Protein 5WJ7 (pdb70)

Solvent-accessible surface area: 22417 Å² total; per-residue (Å²): 152,38,93,56,79,13,7,92,9,97,1,86,79,45,100,104,46,25,0,0,0,20,0,34,31,130,165,45,0,60,58,12,10,59,0,10,0,0,19,0,82,16,0,8,42,8,96,13,49,93,82,96,3,42,105,49,2,108,101,46,116,40,119,64,40,118,4,8,29,13,6,88,72,6,1,19,72,46,20,70,114,103,50,84,32,33,17,26,9,47,76,175,73,25,74,0,46,2,34,20,42,99,146,151,67,42,64,89,1,3,42,17,98,4,129,142,29,173,62,31,21,99,31,0,35,76,0,1,28,46,1,15,74,43,24,71,101,7,76,62,64,15,106,106,6,68,99,107,8,159,75,11,83,106,152,5,128,132,11,94,69,52,13,63,103,32,42,92,80,24,116,108,31,67,73,62,11,46,94,12,65,152,58,34,126,92,12,68,94,51,35,147,101,74,165,140,55,107,61,80,10,6,97,10,95,2,85,81,41,99,110,56,28,0,0,0,13,0,29,24,113,156,70,1,64,28,12,8,60,0,8,0,1,20,0,82,13,0,5,45,10,106,18,54,88,84,99,3,36,96,29,0,98,94,57,99,55,110,61,48,141,5,11,29,30,3,97,56,7,0,19,70,50,38,41,142,88,29,81,26,38,19,26,10,45,82,161,75,21,78,0,62,1,34,25,44,81,209,144,87,55,80,95,2,2,32,7,121,13,132,118,31,182,74,25,14,98,33,0,30,80,2,1,29,64,0,14,77,46,19,64,100,12,77,58,58,29,108,113,8,54,86,98,16,140,64,5,80,103,125,13,126,146,9,106,79,57,21,60,114,40,45,96,84,30,110,109,38,69,73,60,6,43,76,11,89,141,65,46,153,94,27,76,105,62,20,138,86,75,123,200

CATH classification: 2.170.210.10 (+1 more: 1.20.5.370)

Organism: Homo sapiens (NCBI:txid9606)

Secondary structure (DSSP, 8-state):
--EEEEEEE-BSS--SSPEEEEEEESS-GGGEEEEEEE-SS-EEEEEEEHHHHHHHHHHTT--HHHHHHHHHHHHTT--TTT-EEEEEE-TTT-EEEEEEESSS--EEEEEEE-EE-S-HHHHHHHHHHHHHHHHHHHHHHHHHHHHHHHHHHHHHHHHHHHHHHHHHHHHHHHHHHHHHHHHHHHHHHHHHHT-/--EEEEEEEEETTEEEEEEEEEEEESS-GGGEEEEEEE-SS-EEEEEEEHHHHHHHHHHTTS-HHHHHHHHHHHHSS---TT-EEEEEE-TTT-EEEEEEEETTEEEEEEEEE-EE-S-HHHHHHHHHHHHHHHHHHHHHHHHHHHHHHHHHHHHHHHHHHHHHHHHHHHHHHHHHHHHHHHHHHHHHHHHHHHH-

Nearest PDB structures (foldseek):
  5wj7-assembly1_A  TM=1.005E+00  e=6.603E-31  Homo sapiens
  3mud-assembly1_B  TM=8.923E-01  e=2.497E-22  Homo sapiens
  1fu1-assembly1_A  TM=8.420E-01  e=6.721E-22  Homo sapiens
  1fu1-assembly1_B  TM=7.455E-01  e=1.221E-22  Homo sapiens
  7lt3-assembly1_P  TM=7.331E-01  e=1.103E-21  Homo sapiens

Structure (mmCIF, N/CA/C/O backbone):
data_5WJ7
#
_entry.id   5WJ7
#
_cell.length_a   44.032
_cell.length_b   71.506
_cell.length_c   173.056
_cell.angle_alpha   90.00
_cell.angle_beta   90.00
_cell.angle_gamma   90.00
#
_symmetry.space_group_name_H-M   'P 21 21 21'
#
loop_
_entity.id
_entity.type
_entity.pdbx_description
1 polymer 'DNA repair protein XRCC4,Myosin-7'
2 water water
#
loop_
_atom_site.group_PDB
_atom_site.id
_atom_site.type_symbol
_atom_site.label_atom_id
_atom_site.label_alt_id
_atom_site.label_comp_id
_atom_site.label_asym_id
_atom_site.label_entity_id
_atom_site.label_seq_id
_atom_site.pdbx_PDB_ins_code
_atom_site.Cartn_x
_atom_site.Cartn_y
_atom_site.Cartn_z
_atom_site.occupancy
_atom_site.B_iso_or_equiv
_atom_site.auth_seq_id
_atom_site.auth_comp_id
_atom_site.auth_asym_id
_atom_site.auth_atom_id
_atom_site.pdbx_PDB_model_num
ATOM 1 N N . SER A 1 2 ? 27.566 -13.269 -29.131 1.00 110.72 0 SER A N 1
ATOM 2 C CA . SER A 1 2 ? 26.294 -13.768 -28.625 1.00 114.94 0 SER A CA 1
ATOM 3 C C . SER A 1 2 ? 26.171 -15.275 -28.829 1.00 126.13 0 SER A C 1
ATOM 4 O O . SER A 1 2 ? 26.932 -15.874 -29.589 1.00 134.59 0 SER A O 1
ATOM 7 N N . GLY A 1 3 ? 25.208 -15.881 -28.139 1.00 116.95 1 GLY A N 1
ATOM 8 C CA . GLY A 1 3 ? 24.950 -17.300 -28.278 1.00 112.37 1 GLY A CA 1
ATOM 9 C C . GLY A 1 3 ? 23.485 -17.587 -28.530 1.00 101.93 1 GLY A C 1
ATOM 10 O O . GLY A 1 3 ? 22.708 -16.665 -28.797 1.00 116.99 1 GLY A O 1
ATOM 11 N N . GLU A 1 4 ? 23.090 -18.856 -28.448 1.00 74.90 2 GLU A N 1
ATOM 12 C CA . GLU A 1 4 ? 21.703 -19.245 -28.650 1.00 72.30 2 GLU A CA 1
ATOM 13 C C . GLU A 1 4 ? 21.256 -20.160 -27.519 1.00 59.25 2 GLU A C 1
ATOM 14 O O . GLU A 1 4 ? 22.053 -20.913 -26.954 1.00 45.67 2 GLU A O 1
ATOM 20 N N . ARG A 1 5 ? 19.969 -20.082 -27.191 1.00 65.39 3 ARG A N 1
ATOM 21 C CA . ARG A 1 5 ? 19.387 -20.835 -26.091 1.00 43.45 3 ARG A CA 1
ATOM 22 C C . ARG A 1 5 ? 18.238 -21.703 -26.582 1.00 46.81 3 ARG A C 1
ATOM 23 O O . ARG A 1 5 ? 17.793 -21.610 -27.729 1.00 59.35 3 ARG A O 1
ATOM 31 N N . LYS A 1 6 ? 17.756 -22.551 -25.674 1.00 35.57 4 LYS A N 1
ATOM 32 C CA . LYS A 1 6 ? 16.540 -23.327 -25.900 1.00 35.20 4 LYS A CA 1
ATOM 33 C C . LYS A 1 6 ? 16.004 -23.738 -24.536 1.00 49.57 4 LYS A C 1
ATOM 34 O O . LYS A 1 6 ? 16.657 -24.506 -23.821 1.00 46.08 4 LYS A O 1
ATOM 40 N N . ILE A 1 7 ? 14.831 -23.225 -24.178 1.00 32.14 5 ILE A N 1
ATOM 41 C CA . ILE A 1 7 ? 14.181 -23.537 -22.911 1.00 29.97 5 ILE A CA 1
ATOM 42 C C . ILE A 1 7 ? 13.066 -24.536 -23.180 1.00 30.47 5 ILE A C 1
ATOM 43 O O . ILE A 1 7 ? 12.202 -24.298 -24.032 1.00 32.71 5 ILE A O 1
ATOM 48 N N . SER A 1 8 ? 13.080 -25.652 -22.454 1.00 28.91 6 SER A N 1
ATOM 49 C CA . SER A 1 8 ? 12.164 -26.751 -22.713 1.00 35.19 6 SER A CA 1
ATOM 50 C C . SER A 1 8 ? 11.555 -27.258 -21.413 1.00 35.27 6 SER A C 1
ATOM 51 O O . SER A 1 8 ? 12.138 -27.120 -20.334 1.00 26.61 6 SER A O 1
ATOM 54 N N . ARG A 1 9 ? 10.371 -27.851 -21.534 1.00 34.69 7 ARG A N 1
ATOM 55 C CA . ARG A 1 9 ? 9.749 -28.573 -20.435 1.00 32.97 7 ARG A CA 1
ATOM 56 C C . ARG A 1 9 ? 10.192 -30.026 -20.459 1.00 36.99 7 ARG A C 1
ATOM 57 O O . ARG A 1 9 ? 10.246 -30.655 -21.520 1.00 38.58 7 ARG A O 1
ATOM 65 N N . ILE A 1 10 ? 10.504 -30.561 -19.280 1.00 28.31 8 ILE A N 1
ATOM 66 C CA . ILE A 1 10 ? 10.769 -31.982 -19.119 1.00 28.84 8 ILE A CA 1
ATOM 67 C C . ILE A 1 10 ? 10.066 -32.455 -17.857 1.00 29.20 8 ILE A C 1
ATOM 68 O O . ILE A 1 10 ? 9.787 -31.678 -16.941 1.00 44.64 8 ILE A O 1
ATOM 73 N N . HIS A 1 11 ? 9.768 -33.748 -17.826 1.00 37.30 9 HIS A N 1
ATOM 74 C CA . HIS A 1 11 ? 9.250 -34.407 -16.636 1.00 46.75 9 HIS A CA 1
ATOM 75 C C . HIS A 1 11 ? 10.259 -35.456 -16.201 1.00 31.63 9 HIS A C 1
ATOM 76 O O . HIS A 1 11 ? 10.573 -36.374 -16.966 1.00 41.59 9 HIS A O 1
ATOM 83 N N . LEU A 1 12 ? 10.781 -35.305 -14.988 1.00 44.94 10 LEU A N 1
ATOM 84 C CA . LEU A 1 12 ? 11.713 -36.283 -14.454 1.00 32.06 10 LEU A CA 1
ATOM 85 C C . LEU A 1 12 ? 10.994 -37.596 -14.170 1.00 34.62 10 LEU A C 1
ATOM 86 O O . LEU A 1 12 ? 9.806 -37.621 -13.836 1.00 46.57 10 LEU A O 1
ATOM 91 N N . VAL A 1 13 ? 11.728 -38.700 -14.318 1.00 37.97 11 VAL A N 1
ATOM 92 C CA . VAL A 1 13 ? 11.158 -40.010 -14.019 1.00 38.30 11 VAL A CA 1
ATOM 93 C C . VAL A 1 13 ? 10.782 -40.100 -12.545 1.00 39.38 11 VAL A C 1
ATOM 94 O O . VAL A 1 13 ? 9.769 -40.710 -12.182 1.00 42.35 11 VAL A O 1
ATOM 98 N N . SER A 1 14 ? 11.575 -39.473 -11.676 1.00 52.54 12 SER A N 1
ATOM 99 C CA . SER A 1 14 ? 11.321 -39.536 -10.242 1.00 53.38 12 SER A CA 1
ATOM 100 C C . SER A 1 14 ? 10.258 -38.547 -9.780 1.00 58.08 12 SER A C 1
ATOM 101 O O . SER A 1 14 ? 9.743 -38.694 -8.666 1.00 65.96 12 SER A O 1
ATOM 104 N N . GLU A 1 15 ? 9.921 -37.548 -10.594 1.00 61.75 13 GLU A N 1
ATOM 105 C CA . GLU A 1 15 ? 8.928 -36.535 -10.230 1.00 56.97 13 GLU A CA 1
ATOM 106 C C . GLU A 1 15 ? 8.030 -36.255 -11.426 1.00 50.75 13 GLU A C 1
ATOM 107 O O . GLU A 1 15 ? 8.170 -35.231 -12.106 1.00 62.24 13 GLU A O 1
ATOM 113 N N . PRO A 1 16 ? 7.079 -37.150 -11.711 1.00 50.22 14 PRO A N 1
ATOM 114 C CA . PRO A 1 16 ? 6.190 -36.941 -12.861 1.00 52.54 14 PRO A CA 1
ATOM 115 C C . PRO A 1 16 ? 5.046 -35.977 -12.597 1.00 64.29 14 PRO A C 1
ATOM 116 O O . PRO A 1 16 ? 4.316 -35.642 -13.541 1.00 70.83 14 PRO A O 1
ATOM 120 N N . SER A 1 17 ? 4.862 -35.523 -11.357 1.00 55.55 15 SER A N 1
ATOM 121 C CA . SER A 1 17 ? 3.726 -34.661 -11.049 1.00 60.26 15 SER A CA 1
ATOM 122 C C . SER A 1 17 ? 4.012 -33.202 -11.385 1.00 64.01 15 SER A C 1
ATOM 123 O O . SER A 1 17 ? 3.125 -32.494 -11.876 1.00 69.55 15 SER A O 1
ATOM 126 N N . ILE A 1 18 ? 5.230 -32.733 -11.134 1.00 57.15 16 ILE A N 1
ATOM 127 C CA . ILE A 1 18 ? 5.583 -31.347 -11.385 1.00 62.20 16 ILE A CA 1
ATOM 128 C C . ILE A 1 18 ? 6.404 -31.264 -12.664 1.00 59.77 16 ILE A C 1
ATOM 129 O O . ILE A 1 18 ? 7.016 -32.236 -13.114 1.00 65.23 16 ILE A O 1
ATOM 134 N N . THR A 1 19 ? 6.413 -30.076 -13.260 1.00 53.89 17 THR A N 1
ATOM 135 C CA . THR A 1 19 ? 7.131 -29.817 -14.500 1.00 30.25 17 THR A CA 1
ATOM 136 C C . THR A 1 19 ? 8.461 -29.145 -14.188 1.00 32.32 17 THR A C 1
ATOM 137 O O . THR A 1 19 ? 8.504 -28.160 -13.445 1.00 33.93 17 THR A O 1
ATOM 141 N N . HIS A 1 20 ? 9.538 -29.680 -14.747 1.00 26.41 18 HIS A N 1
ATOM 142 C CA . HIS A 1 20 ? 10.843 -29.045 -14.667 1.00 24.47 18 HIS A CA 1
ATOM 143 C C . HIS A 1 20 ? 11.153 -28.327 -15.974 1.00 24.28 18 HIS A C 1
ATOM 144 O O . HIS A 1 20 ? 10.507 -28.544 -17.002 1.00 32.98 18 HIS A O 1
ATOM 151 N N . PHE A 1 21 ? 12.157 -27.458 -15.923 1.00 32.23 19 PHE A N 1
ATOM 152 C CA . PHE A 1 21 ? 12.538 -26.654 -17.073 1.00 28.95 19 PHE A CA 1
ATOM 153 C C . PHE A 1 21 ? 14.024 -26.821 -17.335 1.00 31.54 19 PHE A C 1
ATOM 154 O O . PHE A 1 21 ? 14.835 -26.781 -16.404 1.00 35.31 19 PHE A O 1
ATOM 162 N N . LEU A 1 22 ? 14.369 -27.025 -18.602 1.00 33.12 20 LEU A N 1
ATOM 163 C CA . LEU A 1 22 ? 15.741 -27.252 -19.031 1.00 28.78 20 LEU A CA 1
ATOM 164 C C . LEU A 1 22 ? 16.164 -26.090 -19.914 1.00 24.45 20 LEU A C 1
ATOM 165 O O . LEU A 1 22 ? 15.499 -25.791 -20.912 1.00 34.84 20 LEU A O 1
ATOM 170 N N . GLN A 1 23 ? 17.259 -25.431 -19.544 1.00 24.34 21 GLN A N 1
ATOM 171 C CA . GLN A 1 23 ? 17.814 -24.330 -20.321 1.00 33.30 21 GLN A CA 1
ATOM 172 C C . GLN A 1 23 ? 19.185 -24.744 -20.835 1.00 36.75 21 GLN A C 1
ATOM 173 O O . GLN A 1 23 ? 20.101 -24.989 -20.043 1.00 30.88 21 GLN A O 1
ATOM 179 N N . VAL A 1 24 ? 19.320 -24.827 -22.156 1.00 28.52 22 VAL A N 1
ATOM 180 C CA . VAL A 1 24 ? 20.566 -25.211 -22.808 1.00 34.14 22 VAL A CA 1
ATOM 181 C C . VAL A 1 24 ? 21.038 -24.041 -23.661 1.00 32.58 22 VAL A C 1
ATOM 182 O O . VAL A 1 24 ? 20.268 -23.506 -24.467 1.00 47.17 22 VAL A O 1
ATOM 186 N N . SER A 1 25 ? 22.298 -23.649 -23.484 1.00 39.48 23 SER A N 1
ATOM 187 C CA . SER A 1 25 ? 22.879 -22.529 -24.211 1.00 45.36 23 SER A CA 1
ATOM 188 C C . SER A 1 25 ? 24.236 -22.926 -24.773 1.00 52.36 23 SER A C 1
ATOM 189 O O . SER A 1 25 ? 25.005 -23.635 -24.119 1.00 57.81 23 SER A O 1
ATOM 192 N N . TRP A 1 26 ? 24.524 -22.460 -25.988 1.00 48.27 24 TRP A N 1
ATOM 193 C CA . TRP A 1 26 ? 25.774 -22.762 -26.671 1.00 52.15 24 TRP A CA 1
ATOM 194 C C . TRP A 1 26 ? 26.222 -21.526 -27.442 1.00 61.40 24 TRP A C 1
ATOM 195 O O . TRP A 1 26 ? 25.581 -20.471 -27.393 1.00 56.07 24 TRP A O 1
ATOM 206 N N . GLU A 1 27 ? 27.334 -21.660 -28.165 1.00 85.96 25 GLU A N 1
ATOM 207 C CA . GLU A 1 27 ? 27.916 -20.528 -28.878 1.00 96.29 25 GLU A CA 1
ATOM 208 C C . GLU A 1 27 ? 27.497 -20.508 -30.343 1.00 101.00 25 GLU A C 1
ATOM 209 O O . GLU A 1 27 ? 26.619 -19.730 -30.730 1.00 115.50 25 GLU A O 1
ATOM 215 N N . LYS A 1 28 ? 28.123 -21.348 -31.164 1.00 77.92 26 LYS A N 1
ATOM 216 C CA . LYS A 1 28 ? 27.760 -21.492 -32.568 1.00 84.89 26 LYS A CA 1
ATOM 217 C C . LYS A 1 28 ? 27.014 -22.787 -32.843 1.00 83.49 26 LYS A C 1
ATOM 218 O O . LYS A 1 28 ? 25.939 -22.770 -33.450 1.00 86.83 26 LYS A O 1
ATOM 224 N N . THR A 1 29 ? 27.565 -23.917 -32.412 1.00 73.65 27 THR A N 1
ATOM 225 C CA . THR A 1 29 ? 26.912 -25.208 -32.540 1.00 71.43 27 THR A CA 1
ATOM 226 C C . THR A 1 29 ? 26.853 -25.873 -31.174 1.00 70.71 27 THR A C 1
ATOM 227 O O . THR A 1 29 ? 27.700 -25.630 -30.310 1.00 67.58 27 THR A O 1
ATOM 231 N N . LEU A 1 30 ? 25.833 -26.713 -30.983 1.00 70.78 28 LEU A N 1
ATOM 232 C CA . LEU A 1 30 ? 25.779 -27.549 -29.791 1.00 60.10 28 LEU A CA 1
ATOM 233 C C . LEU A 1 30 ? 26.950 -28.518 -29.737 1.00 62.76 28 LEU A C 1
ATOM 234 O O . LEU A 1 30 ? 27.256 -29.052 -28.666 1.00 57.12 28 LEU A O 1
ATOM 239 N N . GLU A 1 31 ? 27.615 -28.743 -30.872 1.00 70.77 29 GLU A N 1
ATOM 240 C CA . GLU A 1 31 ? 28.712 -29.700 -30.943 1.00 70.96 29 GLU A CA 1
ATOM 241 C C . GLU A 1 31 ? 29.958 -29.190 -30.226 1.00 64.43 29 GLU A C 1
ATOM 242 O O . GLU A 1 31 ? 30.792 -29.993 -29.792 1.00 58.93 29 GLU A O 1
ATOM 248 N N . SER A 1 32 ? 30.101 -27.872 -30.084 1.00 72.18 30 SER A N 1
ATOM 249 C CA . SER A 1 32 ? 31.282 -27.274 -29.474 1.00 64.54 30 SER A CA 1
ATOM 250 C C . SER A 1 32 ? 31.166 -27.128 -27.959 1.00 66.72 30 SER A C 1
ATOM 251 O O . SER A 1 32 ? 32.006 -26.460 -27.348 1.00 58.68 30 SER A O 1
ATOM 254 N N . GLY A 1 33 ? 30.161 -27.734 -27.346 1.00 68.47 31 GLY A N 1
ATOM 255 C CA . GLY A 1 33 ? 29.955 -27.632 -25.918 1.00 65.19 31 GLY A CA 1
ATOM 256 C C . GLY A 1 33 ? 28.774 -26.734 -25.580 1.00 59.17 31 GLY A C 1
ATOM 257 O O . GLY A 1 33 ? 28.363 -25.869 -26.359 1.00 60.46 31 GLY A O 1
ATOM 258 N N . PHE A 1 34 ? 28.224 -26.950 -24.387 1.00 52.53 32 PHE A N 1
ATOM 259 C CA . PHE A 1 34 ? 27.046 -26.202 -23.973 1.00 54.40 32 PHE A CA 1
ATOM 260 C C . PHE A 1 34 ? 26.936 -26.195 -22.455 1.00 58.16 32 PHE A C 1
ATOM 261 O O . PHE A 1 34 ? 27.443 -27.091 -21.774 1.00 37.94 32 PHE A O 1
ATOM 269 N N . VAL A 1 35 ? 26.270 -25.164 -21.941 1.00 51.58 33 VAL A N 1
ATOM 270 C CA . VAL A 1 35 ? 25.889 -25.074 -20.537 1.00 39.28 33 VAL A CA 1
ATOM 271 C C . VAL A 1 35 ? 24.428 -25.474 -20.424 1.00 34.95 33 VAL A C 1
ATOM 272 O O . VAL A 1 35 ? 23.602 -25.092 -21.263 1.00 37.44 33 VAL A O 1
ATOM 276 N N . ILE A 1 36 ? 24.103 -26.254 -19.397 1.00 34.45 34 ILE A N 1
ATOM 277 C CA . ILE A 1 36 ? 22.752 -26.760 -19.197 1.00 32.07 34 ILE A CA 1
ATOM 278 C C . ILE A 1 36 ? 22.310 -26.424 -17.778 1.00 34.52 34 ILE A C 1
ATOM 279 O O . ILE A 1 36 ? 23.071 -26.613 -16.822 1.00 39.31 34 ILE A O 1
ATOM 284 N N . THR A 1 37 ? 21.090 -25.907 -17.646 1.00 26.25 35 THR A N 1
ATOM 285 C CA . THR A 1 37 ? 20.546 -25.488 -16.362 1.00 23.86 35 THR A CA 1
ATOM 286 C C . THR A 1 37 ? 19.167 -26.102 -16.175 1.00 24.78 35 THR A C 1
ATOM 287 O O . THR A 1 37 ? 18.345 -26.085 -17.097 1.00 38.61 35 THR A O 1
ATOM 291 N N . LEU A 1 38 ? 18.921 -26.643 -14.985 1.00 22.01 36 LEU A N 1
ATOM 292 C CA . LEU A 1 38 ? 17.658 -27.275 -14.634 1.00 24.96 36 LEU A CA 1
ATOM 293 C C . LEU A 1 38 ? 17.052 -26.553 -13.439 1.00 25.39 36 LEU A C 1
ATOM 294 O O . LEU A 1 38 ? 17.768 -26.175 -12.506 1.00 30.79 36 LEU A O 1
ATOM 299 N N . THR A 1 39 ? 15.735 -26.361 -13.464 1.00 21.02 37 THR A N 1
ATOM 300 C CA . THR A 1 39 ? 15.063 -25.664 -12.377 1.00 27.97 37 THR A CA 1
ATOM 301 C C . THR A 1 39 ? 13.646 -26.192 -12.217 1.00 31.28 37 THR A C 1
ATOM 302 O O . THR A 1 39 ? 13.027 -26.664 -13.174 1.00 21.84 37 THR A O 1
ATOM 306 N N . ASP A 1 40 ? 13.138 -26.104 -10.985 1.00 30.94 38 ASP A N 1
ATOM 307 C CA . ASP A 1 40 ? 11.768 -26.488 -10.665 1.00 26.42 38 ASP A CA 1
ATOM 308 C C . ASP A 1 40 ? 10.941 -25.298 -10.194 1.00 23.92 38 ASP A C 1
ATOM 309 O O . ASP A 1 40 ? 9.897 -25.485 -9.563 1.00 25.27 38 ASP A O 1
ATOM 314 N N . GLY A 1 41 ? 11.393 -24.078 -10.477 1.00 25.37 39 GLY A N 1
ATOM 315 C CA . GLY A 1 41 ? 10.726 -22.884 -10.005 1.00 26.44 39 GLY A CA 1
ATOM 316 C C . GLY A 1 41 ? 11.125 -22.432 -8.618 1.00 25.10 39 GLY A C 1
ATOM 317 O O . GLY A 1 41 ? 10.620 -21.403 -8.150 1.00 29.95 39 GLY A O 1
ATOM 318 N N . HIS A 1 42 ? 12.009 -23.164 -7.943 1.00 24.73 40 HIS A N 1
ATOM 319 C CA . HIS A 1 42 ? 12.474 -22.785 -6.615 1.00 31.98 40 HIS A CA 1
ATOM 320 C C . HIS A 1 42 ? 13.991 -22.910 -6.539 1.00 30.16 40 HIS A C 1
ATOM 321 O O . HIS A 1 42 ? 14.683 -21.952 -6.179 1.00 25.96 40 HIS A O 1
ATOM 328 N N . SER A 1 43 ? 14.512 -24.084 -6.879 1.00 24.57 41 SER A N 1
ATOM 329 C CA . SER A 1 43 ? 15.944 -24.336 -6.929 1.00 28.92 41 SER A CA 1
ATOM 330 C C . SER A 1 43 ? 16.408 -24.399 -8.379 1.00 23.29 41 SER A C 1
ATOM 331 O O . SER A 1 43 ? 15.608 -24.493 -9.313 1.00 24.84 41 SER A O 1
ATOM 334 N N . ALA A 1 44 ? 17.726 -24.347 -8.559 1.00 23.63 42 ALA A N 1
ATOM 335 C CA . ALA A 1 44 ? 18.322 -24.436 -9.882 1.00 23.03 42 ALA A CA 1
ATOM 336 C C . ALA A 1 44 ? 19.618 -25.227 -9.803 1.00 24.35 42 ALA A C 1
ATOM 337 O O . ALA A 1 44 ? 20.335 -25.179 -8.799 1.00 28.79 42 ALA A O 1
ATOM 339 N N . TRP A 1 45 ? 19.908 -25.958 -10.876 1.00 23.33 43 TRP A N 1
ATOM 340 C CA . TRP A 1 45 ? 21.119 -26.756 -10.999 1.00 24.36 43 TRP A CA 1
ATOM 341 C C . TRP A 1 45 ? 21.763 -26.470 -12.348 1.00 32.75 43 TRP A C 1
ATOM 342 O O . TRP A 1 45 ? 21.073 -26.408 -13.370 1.00 29.18 43 TRP A O 1
ATOM 353 N N . THR A 1 46 ? 23.084 -26.296 -12.352 1.00 26.32 44 THR A N 1
ATOM 354 C CA . THR A 1 46 ? 23.810 -25.892 -13.548 1.00 34.23 44 THR A CA 1
ATOM 355 C C . THR A 1 46 ? 24.985 -26.829 -13.790 1.00 32.42 44 THR A C 1
ATOM 356 O O . THR A 1 46 ? 25.649 -27.266 -12.845 1.00 33.36 44 THR A O 1
ATOM 360 N N . GLY A 1 47 ? 25.232 -27.140 -15.066 1.00 29.38 45 GLY A N 1
ATOM 361 C CA . GLY A 1 47 ? 26.364 -27.959 -15.451 1.00 31.45 45 GLY A CA 1
ATOM 362 C C . GLY A 1 47 ? 26.913 -27.526 -16.794 1.00 32.94 45 GLY A C 1
ATOM 363 O O . GLY A 1 47 ? 26.288 -26.760 -17.531 1.00 32.19 45 GLY A O 1
ATOM 364 N N . THR A 1 48 ? 28.103 -28.036 -17.107 1.00 42.42 46 THR A N 1
ATOM 365 C CA . THR A 1 48 ? 28.792 -27.726 -18.352 1.00 45.16 46 THR A CA 1
ATOM 366 C C . THR A 1 48 ? 29.237 -29.021 -19.015 1.00 40.89 46 THR A C 1
ATOM 367 O O . THR A 1 48 ? 29.777 -29.909 -18.348 1.00 52.24 46 THR A O 1
ATOM 371 N N . VAL A 1 49 ? 29.003 -29.126 -20.320 1.00 42.50 47 VAL A N 1
ATOM 372 C CA . VAL A 1 49 ? 29.439 -30.265 -21.122 1.00 42.89 47 VAL A CA 1
ATOM 373 C C . VAL A 1 49 ? 30.403 -29.742 -22.179 1.00 44.79 47 VAL A C 1
ATOM 374 O O . VAL A 1 49 ? 30.037 -28.881 -22.988 1.00 63.32 47 VAL A O 1
ATOM 378 N N . SER A 1 50 ? 31.628 -30.257 -22.171 1.00 48.11 48 SER A N 1
ATOM 379 C CA . SER A 1 50 ? 32.657 -29.789 -23.085 1.00 55.66 48 SER A CA 1
ATOM 380 C C . SER A 1 50 ? 32.570 -30.521 -24.423 1.00 67.19 48 SER A C 1
ATOM 381 O O . SER A 1 50 ? 31.897 -31.545 -24.562 1.00 72.80 48 SER A O 1
ATOM 384 N N . GLU A 1 51 ? 33.268 -29.973 -25.421 1.00 63.99 49 GLU A N 1
ATOM 385 C CA . GLU A 1 51 ? 33.326 -30.619 -26.729 1.00 72.90 49 GLU A CA 1
ATOM 386 C C . GLU A 1 51 ? 33.993 -31.986 -26.646 1.00 74.15 49 GLU A C 1
ATOM 387 O O . GLU A 1 51 ? 33.611 -32.908 -27.377 1.00 61.82 49 GLU A O 1
ATOM 393 N N . SER A 1 52 ? 34.984 -32.136 -25.765 1.00 69.73 50 SER A N 1
ATOM 394 C CA . SER A 1 52 ? 35.653 -33.424 -25.612 1.00 65.73 50 SER A CA 1
ATOM 395 C C . SER A 1 52 ? 34.707 -34.474 -25.042 1.00 62.04 50 SER A C 1
ATOM 396 O O . SER A 1 52 ? 34.734 -35.636 -25.463 1.00 63.34 50 SER A O 1
ATOM 399 N N . GLU A 1 53 ? 33.863 -34.083 -24.084 1.00 62.41 51 GLU A N 1
ATOM 400 C CA . GLU A 1 53 ? 32.909 -35.027 -23.513 1.00 60.11 51 GLU A CA 1
ATOM 401 C C . GLU A 1 53 ? 31.858 -35.438 -24.538 1.00 65.66 51 GLU A C 1
ATOM 402 O O . GLU A 1 53 ? 31.409 -36.590 -24.547 1.00 69.12 51 GLU A O 1
ATOM 408 N N . ILE A 1 54 ? 31.454 -34.510 -25.409 1.00 60.95 52 ILE A N 1
ATOM 409 C CA . ILE A 1 54 ? 30.484 -34.840 -26.448 1.00 65.55 52 ILE A CA 1
ATOM 410 C C . ILE A 1 54 ? 31.084 -35.822 -27.446 1.00 77.52 52 ILE A C 1
ATOM 411 O O . ILE A 1 54 ? 30.432 -36.791 -27.853 1.00 75.69 52 ILE A O 1
ATOM 416 N N . SER A 1 55 ? 32.334 -35.592 -27.854 1.00 81.52 53 SER A N 1
ATOM 417 C CA . SER A 1 55 ? 32.978 -36.495 -28.801 1.00 87.52 53 SER A CA 1
ATOM 418 C C . SER A 1 55 ? 33.279 -37.850 -28.175 1.00 79.39 53 SER A C 1
ATOM 419 O O . SER A 1 55 ? 33.302 -38.865 -28.881 1.00 67.41 53 SER A O 1
ATOM 422 N N . GLN A 1 56 ? 33.508 -37.891 -26.861 1.00 71.29 54 GLN A N 1
ATOM 423 C CA . GLN A 1 56 ? 33.798 -39.159 -26.200 1.00 72.16 54 GLN A CA 1
ATOM 424 C C . GLN A 1 56 ? 32.533 -39.986 -26.005 1.00 74.73 54 GLN A C 1
ATOM 425 O O . GLN A 1 56 ? 32.531 -41.196 -26.259 1.00 82.45 54 GLN A O 1
ATOM 431 N N . GLU A 1 57 ? 31.449 -39.353 -25.547 1.00 70.37 55 GLU A N 1
ATOM 432 C CA . GLU A 1 57 ? 30.196 -40.079 -25.367 1.00 66.14 55 GLU A CA 1
ATOM 433 C C . GLU A 1 57 ? 29.649 -40.568 -26.702 1.00 67.09 55 GLU A C 1
ATOM 434 O O . GLU A 1 57 ? 29.070 -41.657 -26.784 1.00 63.63 55 GLU A O 1
ATOM 440 N N . ALA A 1 58 ? 29.825 -39.775 -27.764 1.00 70.14 56 ALA A N 1
ATOM 441 C CA . ALA A 1 58 ? 29.448 -40.218 -29.100 1.00 70.40 56 ALA A CA 1
ATOM 442 C C . ALA A 1 58 ? 30.308 -41.376 -29.585 1.00 77.22 56 ALA A C 1
ATOM 443 O O . ALA A 1 58 ? 29.914 -42.074 -30.526 1.00 90.09 56 ALA A O 1
ATOM 445 N N . ASP A 1 59 ? 31.470 -41.595 -28.970 1.00 71.31 57 ASP A N 1
ATOM 446 C CA . ASP A 1 59 ? 32.360 -42.676 -29.363 1.00 70.87 57 ASP A CA 1
ATOM 447 C C . ASP A 1 59 ? 32.231 -43.912 -28.484 1.00 75.21 57 ASP A C 1
ATOM 448 O O . ASP A 1 59 ? 32.583 -45.008 -28.934 1.00 87.38 57 ASP A O 1
ATOM 453 N N . ASP A 1 60 ? 31.746 -43.763 -27.247 1.00 72.87 58 ASP A N 1
ATOM 454 C CA . ASP A 1 60 ? 31.500 -44.930 -26.403 1.00 81.79 58 ASP A CA 1
ATOM 455 C C . ASP A 1 60 ? 30.465 -45.849 -27.038 1.00 83.32 58 ASP A C 1
ATOM 456 O O . ASP A 1 60 ? 30.573 -47.078 -26.950 1.00 85.82 58 ASP A O 1
ATOM 461 N N . MET A 1 61 ? 29.455 -45.269 -27.677 1.00 82.92 59 MET A N 1
ATOM 462 C CA . MET A 1 61 ? 28.531 -45.997 -28.529 1.00 82.20 59 MET A CA 1
ATOM 463 C C . MET A 1 61 ? 28.986 -45.898 -29.980 1.00 89.58 59 MET A C 1
ATOM 464 O O . MET A 1 61 ? 29.524 -44.874 -30.410 1.00 92.28 59 MET A O 1
ATOM 469 N N . ALA A 1 62 ? 28.774 -46.976 -30.730 1.00 95.92 60 ALA A N 1
ATOM 470 C CA . ALA A 1 62 ? 29.108 -46.996 -32.153 1.00 99.76 60 ALA A CA 1
ATOM 471 C C . ALA A 1 62 ? 28.146 -46.072 -32.885 1.00 106.74 60 ALA A C 1
ATOM 472 O O . ALA A 1 62 ? 27.038 -46.470 -33.249 1.00 116.25 60 ALA A O 1
ATOM 474 N N . MET A 1 63 ? 28.567 -44.829 -33.108 1.00 103.17 61 MET A N 1
ATOM 475 C CA . MET A 1 63 ? 27.646 -43.807 -33.586 1.00 94.96 61 MET A CA 1
ATOM 476 C C . MET A 1 63 ? 28.429 -42.677 -34.235 1.00 89.74 61 MET A C 1
ATOM 477 O O . MET A 1 63 ? 29.387 -42.167 -33.645 1.00 82.11 61 MET A O 1
ATOM 482 N N . GLU A 1 64 ? 28.019 -42.292 -35.443 1.00 84.76 62 GLU A N 1
ATOM 483 C CA . GLU A 1 64 ? 28.627 -41.152 -36.113 1.00 87.55 62 GLU A CA 1
ATOM 484 C C . GLU A 1 64 ? 28.405 -39.891 -35.286 1.00 85.19 62 GLU A C 1
ATOM 485 O O . GLU A 1 64 ? 27.293 -39.631 -34.817 1.00 76.76 62 GLU A O 1
ATOM 491 N N . LYS A 1 65 ? 29.477 -39.115 -35.100 1.00 86.79 63 LYS A N 1
ATOM 492 C CA . LYS A 1 65 ? 29.427 -37.982 -34.179 1.00 80.69 63 LYS A CA 1
ATOM 493 C C . LYS A 1 65 ? 28.379 -36.960 -34.602 1.00 83.73 63 LYS A C 1
ATOM 494 O O . LYS A 1 65 ? 27.670 -36.403 -33.755 1.00 82.78 63 LYS A O 1
ATOM 500 N N . GLY A 1 66 ? 28.264 -36.701 -35.905 1.00 82.35 64 GLY A N 1
ATOM 501 C CA . GLY A 1 66 ? 27.232 -35.792 -36.376 1.00 75.19 64 GLY A CA 1
ATOM 502 C C . GLY A 1 66 ? 25.833 -36.295 -36.076 1.00 71.29 64 GLY A C 1
ATOM 503 O O . GLY A 1 66 ? 24.939 -35.513 -35.742 1.00 71.09 64 GLY A O 1
ATOM 504 N N . LYS A 1 67 ? 25.624 -37.609 -36.186 1.00 73.44 65 LYS A N 1
ATOM 505 C CA . LYS A 1 67 ? 24.325 -38.180 -35.851 1.00 70.57 65 LYS A CA 1
ATOM 506 C C . LYS A 1 67 ? 24.049 -38.104 -34.355 1.00 68.05 65 LYS A C 1
ATOM 507 O O . LYS A 1 67 ? 22.894 -37.932 -33.947 1.00 69.24 65 LYS A O 1
ATOM 513 N N . TYR A 1 68 ? 25.089 -38.228 -33.527 1.00 65.33 66 TYR A N 1
ATOM 514 C CA . TYR A 1 68 ? 24.889 -38.163 -32.084 1.00 56.90 66 TYR A CA 1
ATOM 515 C C . TYR A 1 68 ? 24.460 -36.768 -31.647 1.00 53.90 66 TYR A C 1
ATOM 516 O O . TYR A 1 68 ? 23.652 -36.623 -30.723 1.00 53.67 66 TYR A O 1
ATOM 525 N N . VAL A 1 69 ? 24.995 -35.730 -32.295 1.00 55.43 67 VAL A N 1
ATOM 526 C CA . VAL A 1 69 ? 24.578 -34.370 -31.974 1.00 59.32 67 VAL A CA 1
ATOM 527 C C . VAL A 1 69 ? 23.117 -34.159 -32.347 1.00 63.61 67 VAL A C 1
ATOM 528 O O . VAL A 1 69 ? 22.392 -33.427 -31.660 1.00 67.82 67 VAL A O 1
ATOM 532 N N . GLY A 1 70 ? 22.655 -34.801 -33.422 1.00 55.57 68 GLY A N 1
ATOM 533 C CA . GLY A 1 70 ? 21.248 -34.717 -33.776 1.00 63.83 68 GLY A CA 1
ATOM 534 C C . GLY A 1 70 ? 20.338 -35.331 -32.731 1.00 59.66 68 GLY A C 1
ATOM 535 O O . GLY A 1 70 ? 19.191 -34.905 -32.573 1.00 60.81 68 GLY A O 1
ATOM 536 N N . GLU A 1 71 ? 20.831 -36.337 -32.005 1.00 55.16 69 GLU A N 1
ATOM 537 C CA . GLU A 1 71 ? 20.055 -36.914 -30.914 1.00 60.10 69 GLU A CA 1
ATOM 538 C C . GLU A 1 71 ? 20.067 -36.026 -29.677 1.00 58.49 69 GLU A C 1
ATOM 539 O O . GLU A 1 71 ? 19.089 -36.013 -28.922 1.00 66.78 69 GLU A O 1
ATOM 545 N N . LEU A 1 72 ? 21.156 -35.288 -29.451 1.00 52.72 70 LEU A N 1
ATOM 546 C CA . LEU A 1 72 ? 21.168 -34.315 -28.363 1.00 47.07 70 LEU A CA 1
ATOM 547 C C . LEU A 1 72 ? 20.190 -33.179 -28.635 1.00 50.42 70 LEU A C 1
ATOM 548 O O . LEU A 1 72 ? 19.525 -32.691 -27.714 1.00 59.35 70 LEU A O 1
ATOM 553 N N . ARG A 1 73 ? 20.089 -32.746 -29.895 1.00 50.80 71 ARG A N 1
ATOM 554 C CA . ARG A 1 73 ? 19.143 -31.690 -30.238 1.00 54.67 71 ARG A CA 1
ATOM 555 C C . ARG A 1 73 ? 17.704 -32.155 -30.055 1.00 53.94 71 ARG A C 1
ATOM 556 O O . ARG A 1 73 ? 16.853 -31.390 -29.588 1.00 66.23 71 ARG A O 1
ATOM 564 N N . LYS A 1 74 ? 17.409 -33.406 -30.416 1.00 48.89 72 LYS A N 1
ATOM 565 C CA . LYS A 1 74 ? 16.053 -33.912 -30.234 1.00 53.70 72 LYS A CA 1
ATOM 566 C C . LYS A 1 74 ? 15.735 -34.152 -28.764 1.00 50.44 72 LYS A C 1
ATOM 567 O O . LYS A 1 74 ? 14.590 -33.958 -28.339 1.00 48.38 72 LYS A O 1
ATOM 573 N N . ALA A 1 75 ? 16.730 -34.555 -27.972 1.00 45.49 73 ALA A N 1
ATOM 574 C CA . ALA A 1 75 ? 16.486 -34.861 -26.567 1.00 41.32 73 ALA A CA 1
ATOM 575 C C . ALA A 1 75 ? 16.516 -33.606 -25.702 1.00 42.05 73 ALA A C 1
ATOM 576 O O . ALA A 1 75 ? 15.629 -33.400 -24.866 1.00 51.60 73 ALA A O 1
ATOM 578 N N . LEU A 1 76 ? 17.524 -32.752 -25.891 1.00 45.35 74 LEU A N 1
ATOM 579 C CA . LEU A 1 76 ? 17.755 -31.631 -24.989 1.00 45.68 74 LEU A CA 1
ATOM 580 C C . LEU A 1 76 ? 17.227 -30.300 -25.507 1.00 48.40 74 LEU A C 1
ATOM 581 O O . LEU A 1 76 ? 17.019 -29.385 -24.703 1.00 46.32 74 LEU A O 1
ATOM 586 N N . LEU A 1 77 ? 17.010 -30.161 -26.814 1.00 39.24 75 LEU A N 1
ATOM 587 C CA . LEU A 1 77 ? 16.494 -28.922 -27.382 1.00 43.17 75 LEU A CA 1
ATOM 588 C C . LEU A 1 77 ? 15.036 -29.037 -27.807 1.00 49.28 75 LEU A C 1
ATOM 589 O O . LEU A 1 77 ? 14.535 -28.155 -28.512 1.00 62.81 75 LEU A O 1
ATOM 594 N N . SER A 1 78 ? 14.349 -30.106 -27.399 1.00 57.66 76 SER A N 1
ATOM 595 C CA . SER A 1 78 ? 12.913 -30.283 -27.621 1.00 64.90 76 SER A CA 1
ATOM 596 C C . SER A 1 78 ? 12.567 -30.236 -29.112 1.00 68.45 76 SER A C 1
ATOM 597 O O . SER A 1 78 ? 11.817 -29.378 -29.582 1.00 79.48 76 SER A O 1
ATOM 600 N N . GLY A 1 79 ? 13.130 -31.187 -29.852 1.00 61.23 77 GLY A N 1
ATOM 601 C CA . GLY A 1 79 ? 12.838 -31.320 -31.265 1.00 68.11 77 GLY A CA 1
ATOM 602 C C . GLY A 1 79 ? 12.614 -32.760 -31.672 1.00 88.36 77 GLY A C 1
ATOM 603 O O . GLY A 1 79 ? 13.185 -33.233 -32.659 1.00 91.12 77 GLY A O 1
ATOM 604 N N . ALA A 1 80 ? 11.775 -33.467 -30.918 1.00 105.38 78 ALA A N 1
ATOM 605 C CA . ALA A 1 80 ? 11.556 -34.899 -31.091 1.00 120.82 78 ALA A CA 1
ATOM 606 C C . ALA A 1 80 ? 10.074 -35.209 -31.222 1.00 127.48 78 ALA A C 1
ATOM 607 O O . ALA A 1 80 ? 9.578 -36.211 -30.699 1.00 143.04 78 ALA A O 1
ATOM 609 N N . GLY A 1 81 ? 9.340 -34.342 -31.933 1.00 117.16 79 GLY A N 1
ATOM 610 C CA . GLY A 1 81 ? 7.914 -34.487 -32.114 1.00 115.80 79 GLY A CA 1
ATOM 611 C C . GLY A 1 81 ? 7.434 -35.789 -32.715 1.00 120.85 79 GLY A C 1
ATOM 612 O O . GLY A 1 81 ? 6.474 -36.379 -32.202 1.00 105.75 79 GLY A O 1
ATOM 613 N N . PRO A 1 82 ? 8.041 -36.277 -33.816 1.00 143.38 80 PRO A N 1
ATOM 614 C CA . PRO A 1 82 ? 7.490 -37.464 -34.492 1.00 155.95 80 PRO A CA 1
ATOM 615 C C . PRO A 1 82 ? 7.538 -38.750 -33.674 1.00 159.03 80 PRO A C 1
ATOM 616 O O . PRO A 1 82 ? 8.369 -39.627 -33.929 1.00 166.45 80 PRO A O 1
ATOM 620 N N . ALA A 1 83 ? 6.642 -38.867 -32.693 1.00 139.86 81 ALA A N 1
ATOM 621 C CA . ALA A 1 83 ? 6.392 -40.127 -31.983 1.00 117.77 81 ALA A CA 1
ATOM 622 C C . ALA A 1 83 ? 7.656 -40.692 -31.334 1.00 113.88 81 ALA A C 1
ATOM 623 O O . ALA A 1 83 ? 7.866 -41.906 -31.295 1.00 107.90 81 ALA A O 1
ATOM 625 N N . ASP A 1 84 ? 8.501 -39.809 -30.811 1.00 111.82 82 ASP A N 1
ATOM 626 C CA . ASP A 1 84 ? 9.688 -40.215 -30.073 1.00 109.09 82 ASP A CA 1
ATOM 627 C C . ASP A 1 84 ? 9.442 -40.065 -28.579 1.00 93.80 82 ASP A C 1
ATOM 628 O O . ASP A 1 84 ? 8.771 -39.126 -28.138 1.00 83.56 82 ASP A O 1
ATOM 633 N N . VAL A 1 85 ? 9.985 -40.998 -27.804 1.00 82.14 83 VAL A N 1
ATOM 634 C CA . VAL A 1 85 ? 9.829 -41.017 -26.355 1.00 65.67 83 VAL A CA 1
ATOM 635 C C . VAL A 1 85 ? 11.210 -40.877 -25.732 1.00 61.16 83 VAL A C 1
ATOM 636 O O . VAL A 1 85 ? 12.090 -41.716 -25.963 1.00 50.03 83 VAL A O 1
ATOM 640 N N . TYR A 1 86 ? 11.399 -39.817 -24.951 1.00 58.90 84 TYR A N 1
ATOM 641 C CA . TYR A 1 86 ? 12.633 -39.581 -24.218 1.00 53.41 84 TYR A CA 1
ATOM 642 C C . TYR A 1 86 ? 12.328 -39.466 -22.733 1.00 57.18 84 TYR A C 1
ATOM 643 O O . TYR A 1 86 ? 11.289 -38.924 -22.342 1.00 72.15 84 TYR A O 1
ATOM 652 N N . THR A 1 87 ? 13.236 -39.977 -21.909 1.00 50.08 85 THR A N 1
ATOM 653 C CA . THR A 1 87 ? 13.104 -39.916 -20.464 1.00 48.96 85 THR A CA 1
ATOM 654 C C . THR A 1 87 ? 14.280 -39.152 -19.873 1.00 48.06 85 THR A C 1
ATOM 655 O O . THR A 1 87 ? 15.393 -39.182 -20.406 1.00 44.25 85 THR A O 1
ATOM 659 N N . PHE A 1 88 ? 14.020 -38.461 -18.767 1.00 42.41 86 PHE A N 1
ATOM 660 C CA . PHE A 1 88 ? 15.030 -37.662 -18.089 1.00 34.96 86 PHE A CA 1
ATOM 661 C C . PHE A 1 88 ? 15.065 -38.057 -16.623 1.00 39.23 86 PHE A C 1
ATOM 662 O O . PHE A 1 88 ? 14.016 -38.158 -15.978 1.00 39.86 86 PHE A O 1
ATOM 670 N N . ASN A 1 89 ? 16.267 -38.289 -16.104 1.00 31.09 87 ASN A N 1
ATOM 671 C CA . ASN A 1 89 ? 16.461 -38.720 -14.730 1.00 39.35 87 ASN A CA 1
ATOM 672 C C . ASN A 1 89 ? 17.415 -37.768 -14.029 1.00 46.79 87 ASN A C 1
ATOM 673 O O . ASN A 1 89 ? 18.452 -37.393 -14.585 1.00 37.75 87 ASN A O 1
ATOM 678 N N . PHE A 1 90 ? 17.062 -37.384 -12.806 1.00 38.25 88 PHE A N 1
ATOM 679 C CA . PHE A 1 90 ? 17.893 -36.477 -12.025 1.00 31.66 88 PHE A CA 1
ATOM 680 C C . PHE A 1 90 ? 17.692 -36.776 -10.549 1.00 30.21 88 PHE A C 1
ATOM 681 O O . PHE A 1 90 ? 16.559 -36.755 -10.057 1.00 32.70 88 PHE A O 1
ATOM 689 N N . SER A 1 91 ? 18.785 -37.066 -9.854 1.00 32.75 89 SER A N 1
ATOM 690 C CA . SER A 1 91 ? 18.778 -37.243 -8.409 1.00 36.34 89 SER A CA 1
ATOM 691 C C . SER A 1 91 ? 19.226 -35.939 -7.765 1.00 39.02 89 SER A C 1
ATOM 692 O O . SER A 1 91 ? 20.342 -35.473 -8.014 1.00 39.15 89 SER A O 1
ATOM 695 N N . LYS A 1 92 ? 18.359 -35.349 -6.950 1.00 34.67 90 LYS A N 1
ATOM 696 C CA . LYS A 1 92 ? 18.713 -34.122 -6.250 1.00 38.26 90 LYS A CA 1
ATOM 697 C C . LYS A 1 92 ? 19.618 -34.371 -5.050 1.00 37.85 90 LYS A C 1
ATOM 698 O O . LYS A 1 92 ? 20.055 -33.407 -4.412 1.00 37.45 90 LYS A O 1
ATOM 704 N N . GLU A 1 93 ? 19.919 -35.632 -4.740 1.00 38.67 91 GLU A N 1
ATOM 705 C CA . GLU A 1 93 ? 20.880 -35.969 -3.698 1.00 39.60 91 GLU A CA 1
ATOM 706 C C . GLU A 1 93 ? 22.289 -36.154 -4.243 1.00 44.70 91 GLU A C 1
ATOM 707 O O . GLU A 1 93 ? 23.261 -35.809 -3.561 1.00 52.84 91 GLU A O 1
ATOM 713 N N . SER A 1 94 ? 22.423 -36.684 -5.459 1.00 48.14 92 SER A N 1
ATOM 714 C CA . SER A 1 94 ? 23.721 -36.886 -6.087 1.00 40.10 92 SER A CA 1
ATOM 715 C C . SER A 1 94 ? 23.985 -35.940 -7.249 1.00 46.30 92 SER A C 1
ATOM 716 O O . SER A 1 94 ? 25.128 -35.871 -7.717 1.00 42.30 92 SER A O 1
ATOM 719 N N . CYS A 1 95 ? 22.964 -35.224 -7.727 1.00 51.71 93 CYS A N 1
ATOM 720 C CA . CYS A 1 95 ? 23.087 -34.275 -8.837 1.00 51.04 93 CYS A CA 1
ATOM 721 C C . CYS A 1 95 ? 23.598 -34.941 -10.110 1.00 43.45 93 CYS A C 1
ATOM 722 O O . CYS A 1 95 ? 24.319 -34.327 -10.902 1.00 34.37 93 CYS A O 1
ATOM 725 N N . TYR A 1 96 ? 23.218 -36.195 -10.327 1.00 46.92 94 TYR A N 1
ATOM 726 C CA . TYR A 1 96 ? 23.566 -36.919 -11.541 1.00 33.86 94 TYR A CA 1
ATOM 727 C C . TYR A 1 96 ? 22.363 -36.916 -12.477 1.00 36.33 94 TYR A C 1
ATOM 728 O O . TYR A 1 96 ? 21.308 -37.465 -12.140 1.00 36.76 94 TYR A O 1
ATOM 737 N N . PHE A 1 97 ? 22.523 -36.295 -13.641 1.00 30.78 95 PHE A N 1
ATOM 738 C CA . PHE A 1 97 ? 21.467 -36.183 -14.639 1.00 29.43 95 PHE A CA 1
ATOM 739 C C . PHE A 1 97 ? 21.815 -37.079 -15.820 1.00 37.70 95 PHE A C 1
ATOM 740 O O . PHE A 1 97 ? 22.896 -36.946 -16.404 1.00 44.12 95 PHE A O 1
ATOM 748 N N . PHE A 1 98 ? 20.905 -37.983 -16.174 1.00 31.51 96 PHE A N 1
ATOM 749 C CA . PHE A 1 98 ? 21.071 -38.789 -17.374 1.00 38.31 96 PHE A CA 1
ATOM 750 C C . PHE A 1 98 ? 19.730 -38.934 -18.075 1.00 32.88 96 PHE A C 1
ATOM 751 O O . PHE A 1 98 ? 18.672 -38.928 -17.439 1.00 32.36 96 PHE A O 1
ATOM 759 N N . PHE A 1 99 ? 19.788 -39.053 -19.399 1.00 33.76 97 PHE A N 1
ATOM 760 C CA . PHE A 1 99 ? 18.605 -39.128 -20.241 1.00 41.65 97 PHE A CA 1
ATOM 761 C C . PHE A 1 99 ? 18.749 -40.283 -21.221 1.00 52.85 97 PHE A C 1
ATOM 762 O O . PHE A 1 99 ? 19.856 -40.622 -21.649 1.00 38.22 97 PHE A O 1
ATOM 770 N N . GLU A 1 100 ? 17.614 -40.884 -21.573 1.00 46.64 98 GLU A N 1
ATOM 771 C CA . GLU A 1 100 ? 17.582 -42.085 -22.393 1.00 49.79 98 GLU A CA 1
ATOM 772 C C . GLU A 1 100 ? 16.554 -41.929 -23.507 1.00 57.20 98 GLU A C 1
ATOM 773 O O . GLU A 1 100 ? 15.719 -41.020 -23.497 1.00 56.06 98 GLU A O 1
ATOM 779 N N . LYS A 1 101 ? 16.625 -42.839 -24.477 1.00 46.12 99 LYS A N 1
ATOM 780 C CA . LYS A 1 101 ? 15.739 -42.849 -25.634 1.00 48.33 99 LYS A CA 1
ATOM 781 C C . LYS A 1 101 ? 14.999 -44.178 -25.666 1.00 56.46 99 LYS A C 1
ATOM 782 O O . LYS A 1 101 ? 15.630 -45.240 -25.704 1.00 54.09 99 LYS A O 1
ATOM 788 N N . ASN A 1 102 ? 13.671 -44.120 -25.649 1.00 68.09 100 ASN A N 1
ATOM 789 C CA . ASN A 1 102 ? 12.835 -45.312 -25.620 1.00 76.41 100 ASN A CA 1
ATOM 790 C C . ASN A 1 102 ? 12.418 -45.687 -27.036 1.00 80.28 100 ASN A C 1
ATOM 791 O O . ASN A 1 102 ? 11.985 -44.827 -27.811 1.00 77.06 100 ASN A O 1
ATOM 796 N N . LEU A 1 103 ? 12.549 -46.971 -27.367 1.00 79.04 101 LEU A N 1
ATOM 797 C CA . LEU A 1 103 ? 12.174 -47.475 -28.682 1.00 94.45 101 LEU A CA 1
ATOM 798 C C . LEU A 1 103 ? 11.147 -48.591 -28.546 1.00 102.52 101 LEU A C 1
ATOM 799 O O . LEU A 1 103 ? 9.945 -48.369 -28.723 1.00 110.58 101 LEU A O 1
ATOM 804 N N . LYS A 1 104 ? 11.620 -49.799 -28.238 1.00 101.76 102 LYS A N 1
ATOM 805 C CA . LYS A 1 104 ? 10.765 -50.949 -27.955 1.00 108.44 102 LYS A CA 1
ATOM 806 C C . LYS A 1 104 ? 11.245 -51.568 -26.640 1.00 129.75 102 LYS A C 1
ATOM 807 O O . LYS A 1 104 ? 11.891 -52.619 -26.627 1.00 138.02 102 LYS A O 1
ATOM 813 N N . ASP A 1 105 ? 10.926 -50.892 -25.533 1.00 133.71 103 ASP A N 1
ATOM 814 C CA . ASP A 1 105 ? 11.375 -51.275 -24.193 1.00 133.78 103 ASP A CA 1
ATOM 815 C C . ASP A 1 105 ? 12.898 -51.337 -24.105 1.00 130.28 103 ASP A C 1
ATOM 816 O O . ASP A 1 105 ? 13.455 -52.152 -23.366 1.00 123.45 103 ASP A O 1
ATOM 821 N N . VAL A 1 106 ? 13.581 -50.475 -24.856 1.00 132.83 104 VAL A N 1
ATOM 822 C CA . VAL A 1 106 ? 15.040 -50.453 -24.879 1.00 128.85 104 VAL A CA 1
ATOM 823 C C . VAL A 1 106 ? 15.559 -49.481 -23.828 1.00 122.29 104 VAL A C 1
ATOM 824 O O . VAL A 1 106 ? 16.302 -49.874 -22.920 1.00 120.48 104 VAL A O 1
ATOM 828 N N . SER A 1 107 ? 15.177 -48.207 -23.950 1.00 116.39 105 SER A N 1
ATOM 829 C CA . SER A 1 107 ? 15.567 -47.164 -23.000 1.00 114.14 105 SER A CA 1
ATOM 830 C C . SER A 1 107 ? 17.087 -47.077 -22.868 1.00 108.87 105 SER A C 1
ATOM 831 O O . SER A 1 107 ? 17.640 -47.074 -21.765 1.00 122.98 105 SER A O 1
ATOM 834 N N . PHE A 1 108 ? 17.769 -47.007 -24.009 1.00 78.74 106 PHE A N 1
ATOM 835 C CA . PHE A 1 108 ? 19.225 -46.980 -24.005 1.00 67.45 106 PHE A CA 1
ATOM 836 C C . PHE A 1 108 ? 19.733 -45.580 -23.681 1.00 59.07 106 PHE A C 1
ATOM 837 O O . PHE A 1 108 ? 19.129 -44.574 -24.066 1.00 48.98 106 PHE A O 1
ATOM 845 N N . ARG A 1 109 ? 20.852 -45.528 -22.961 1.00 57.65 107 ARG A N 1
ATOM 846 C CA . ARG A 1 109 ? 21.390 -44.265 -22.473 1.00 54.55 107 ARG A CA 1
ATOM 847 C C . ARG A 1 109 ? 21.922 -43.423 -23.627 1.00 50.71 107 ARG A C 1
ATOM 848 O O . ARG A 1 109 ? 22.648 -43.921 -24.491 1.00 62.86 107 ARG A O 1
ATOM 856 N N . LEU A 1 110 ? 21.557 -42.141 -23.639 1.00 46.65 108 LEU A N 1
ATOM 857 C CA . LEU A 1 110 ? 22.057 -41.189 -24.624 1.00 48.45 108 LEU A CA 1
ATOM 858 C C . LEU A 1 110 ? 23.241 -40.384 -24.104 1.00 47.72 108 LEU A C 1
ATOM 859 O O . LEU A 1 110 ? 24.280 -40.305 -24.766 1.00 48.62 108 LEU A O 1
ATOM 864 N N . GLY A 1 111 ? 23.101 -39.778 -22.929 1.00 43.51 109 GLY A N 1
ATOM 865 C CA . GLY A 1 111 ? 24.174 -38.998 -22.348 1.00 47.64 109 GLY A CA 1
ATOM 866 C C . GLY A 1 111 ? 23.908 -38.755 -20.879 1.00 45.96 109 GLY A C 1
ATOM 867 O O . GLY A 1 111 ? 22.862 -39.127 -20.341 1.00 41.77 109 GLY A O 1
ATOM 868 N N . SER A 1 112 ? 24.880 -38.121 -20.230 1.00 45.94 110 SER A N 1
ATOM 869 C CA . SER A 1 112 ? 24.763 -37.811 -18.814 1.00 35.91 110 SER A CA 1
ATOM 870 C C . SER A 1 112 ? 25.740 -36.698 -18.470 1.00 49.20 110 SER A C 1
ATOM 871 O O . SER A 1 112 ? 26.714 -36.456 -19.186 1.00 62.21 110 SER A O 1
ATOM 874 N N . PHE A 1 113 ? 25.460 -36.027 -17.356 1.00 46.17 111 PHE A N 1
ATOM 875 C CA . PHE A 1 113 ? 26.323 -34.972 -16.846 1.00 47.24 111 PHE A CA 1
ATOM 876 C C . PHE A 1 113 ? 25.949 -34.705 -15.397 1.00 38.81 111 PHE A C 1
ATOM 877 O O . PHE A 1 113 ? 24.834 -34.999 -14.960 1.00 35.52 111 PHE A O 1
ATOM 885 N N . ASN A 1 114 ? 26.900 -34.143 -14.659 1.00 44.30 112 ASN A N 1
ATOM 886 C CA . ASN A 1 114 ? 26.714 -33.818 -13.252 1.00 34.55 112 ASN A CA 1
ATOM 887 C C . ASN A 1 114 ? 26.411 -32.332 -13.116 1.00 38.91 112 ASN A C 1
ATOM 888 O O . ASN A 1 114 ? 27.183 -31.490 -13.588 1.00 57.94 112 ASN A O 1
ATOM 893 N N . LEU A 1 115 ? 25.291 -32.016 -12.478 1.00 36.43 113 LEU A N 1
ATOM 894 C CA . LEU A 1 115 ? 24.919 -30.642 -12.188 1.00 33.67 113 LEU A CA 1
ATOM 895 C C . LEU A 1 115 ? 25.370 -30.262 -10.780 1.00 36.59 113 LEU A C 1
ATOM 896 O O . LEU A 1 115 ? 25.824 -31.097 -9.997 1.00 55.75 113 LEU A O 1
ATOM 901 N N . GLU A 1 116 ? 25.249 -28.977 -10.469 1.00 30.78 114 GLU A N 1
ATOM 902 C CA . GLU A 1 116 ? 25.595 -28.463 -9.153 1.00 32.37 114 GLU A CA 1
ATOM 903 C C . GLU A 1 116 ? 24.525 -27.475 -8.721 1.00 30.71 114 GLU A C 1
ATOM 904 O O . GLU A 1 116 ? 24.067 -26.659 -9.525 1.00 29.28 114 GLU A O 1
ATOM 910 N N . LYS A 1 117 ? 24.124 -27.558 -7.454 1.00 35.13 115 LYS A N 1
ATOM 911 C CA . LYS A 1 117 ? 23.058 -26.699 -6.957 1.00 32.22 115 LYS A CA 1
ATOM 912 C C . LYS A 1 117 ? 23.526 -25.251 -6.912 1.00 31.11 115 LYS A C 1
ATOM 913 O O . LYS A 1 117 ? 24.569 -24.937 -6.331 1.00 33.69 115 LYS A O 1
ATOM 919 N N . VAL A 1 118 ? 22.746 -24.376 -7.528 1.00 29.48 116 VAL A N 1
ATOM 920 C CA . VAL A 1 118 ? 23.095 -22.969 -7.658 1.00 33.35 116 VAL A CA 1
ATOM 921 C C . VAL A 1 118 ? 22.723 -22.234 -6.377 1.00 35.45 116 VAL A C 1
ATOM 922 O O . VAL A 1 118 ? 21.667 -22.481 -5.781 1.00 41.92 116 VAL A O 1
ATOM 926 N N . GLU A 1 119 ? 23.604 -21.333 -5.937 1.00 34.36 117 GLU A N 1
ATOM 927 C CA . GLU A 1 119 ? 23.352 -20.570 -4.721 1.00 39.58 117 GLU A CA 1
ATOM 928 C C . GLU A 1 119 ? 22.415 -19.390 -4.941 1.00 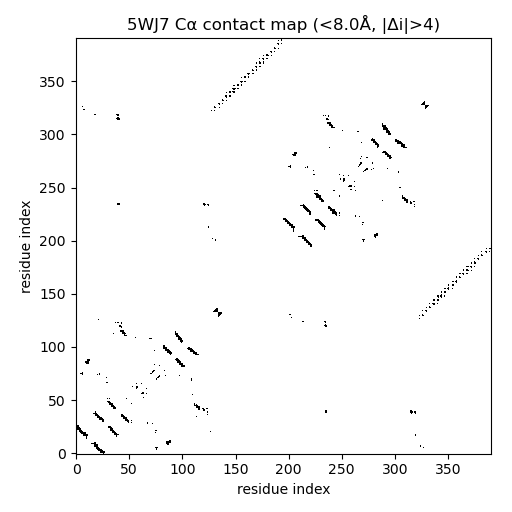41.49 117 GLU A C 1
ATOM 929 O O . GLU A 1 119 ? 21.858 -18.872 -3.967 1.00 40.21 117 GLU A O 1
ATOM 935 N N . ASN A 1 120 ? 22.223 -18.952 -6.188 1.00 34.05 118 ASN A N 1
ATOM 936 C CA . ASN A 1 120 ? 21.310 -17.857 -6.520 1.00 34.40 118 ASN A CA 1
ATOM 937 C C . ASN A 1 120 ? 20.236 -18.356 -7.485 1.00 46.66 118 ASN A C 1
ATOM 938 O O . ASN A 1 120 ? 20.234 -17.997 -8.671 1.00 30.37 118 ASN A O 1
ATOM 943 N N . PRO A 1 121 ? 19.296 -19.180 -7.005 1.00 23.29 119 PRO A N 1
ATOM 944 C CA . PRO A 1 121 ? 18.259 -19.698 -7.912 1.00 26.26 119 PRO A CA 1
ATOM 945 C C . PRO A 1 121 ? 17.286 -18.632 -8.380 1.00 30.06 119 PRO A C 1
ATOM 946 O O . PRO A 1 121 ? 16.825 -18.691 -9.526 1.00 33.67 119 PRO A O 1
ATOM 950 N N . ALA A 1 122 ? 16.968 -17.651 -7.530 1.00 26.51 120 ALA A N 1
ATOM 951 C CA . ALA A 1 122 ? 16.037 -16.600 -7.928 1.00 24.89 120 ALA A CA 1
ATOM 952 C C . ALA A 1 122 ? 16.579 -15.801 -9.105 1.00 38.71 120 ALA A C 1
ATOM 953 O O . ALA A 1 122 ? 15.842 -15.494 -10.050 1.00 26.05 120 ALA A O 1
ATOM 955 N N . GLU A 1 123 ? 17.871 -15.466 -9.073 1.00 26.82 121 GLU A N 1
ATOM 956 C CA . GLU A 1 123 ? 18.473 -14.724 -10.175 1.00 31.05 121 GLU A CA 1
ATOM 957 C C . GLU A 1 123 ? 18.487 -15.550 -11.456 1.00 39.28 121 GLU A C 1
ATOM 958 O O . GLU A 1 123 ? 18.290 -15.012 -12.552 1.00 34.70 121 GLU A O 1
ATOM 964 N N . VAL A 1 124 ? 18.712 -16.860 -11.340 1.00 29.56 122 VAL A N 1
ATOM 965 C CA . VAL A 1 124 ? 18.695 -17.723 -12.517 1.00 25.77 122 VAL A CA 1
ATOM 966 C C . VAL A 1 124 ? 17.284 -17.830 -13.081 1.00 26.27 122 VAL A C 1
ATOM 967 O O . VAL A 1 124 ? 17.084 -17.810 -14.302 1.00 25.30 122 VAL A O 1
ATOM 971 N N . ILE A 1 125 ? 16.282 -17.933 -12.205 1.00 23.43 123 ILE A N 1
ATOM 972 C CA . ILE A 1 125 ? 14.900 -18.029 -12.661 1.00 22.92 123 ILE A CA 1
ATOM 973 C C . ILE A 1 125 ? 14.460 -16.725 -13.318 1.00 24.17 123 ILE A C 1
ATOM 974 O O . ILE A 1 125 ? 13.809 -16.736 -14.369 1.00 23.98 123 ILE A O 1
ATOM 979 N N . ARG A 1 126 ? 14.809 -15.584 -12.715 1.00 25.57 124 ARG A N 1
ATOM 980 C CA . ARG A 1 126 ? 14.468 -14.296 -13.314 1.00 27.00 124 ARG A CA 1
ATOM 981 C C . ARG A 1 126 ? 15.117 -14.138 -14.681 1.00 33.34 124 ARG A C 1
ATOM 982 O O . ARG A 1 126 ? 14.501 -13.610 -15.614 1.00 27.78 124 ARG A O 1
ATOM 9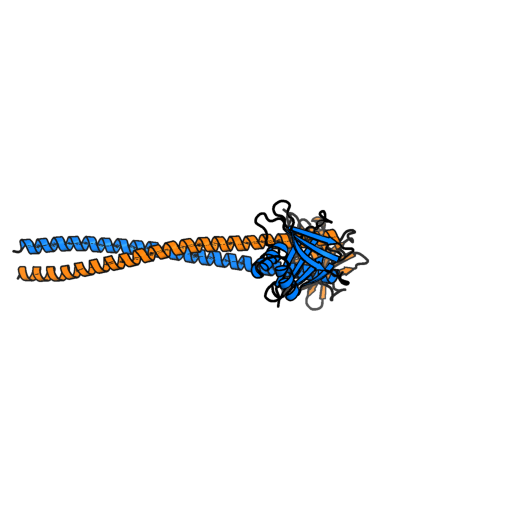90 N N . GLU A 1 127 ? 16.366 -14.587 -14.815 1.00 27.68 125 GLU A N 1
ATOM 991 C CA . GLU A 1 127 ? 17.038 -14.529 -16.106 1.00 27.55 125 GLU A CA 1
ATOM 992 C C . GLU 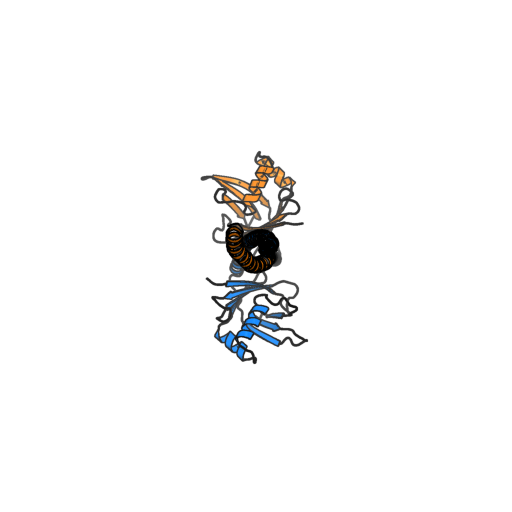A 1 127 ? 16.342 -15.416 -17.131 1.00 26.22 125 GLU A C 1
ATOM 993 O O . GLU A 1 127 ? 16.278 -15.066 -18.315 1.00 27.48 125 GLU A O 1
ATOM 999 N N . LEU A 1 128 ? 15.800 -16.554 -16.691 1.00 30.61 126 LEU A N 1
ATOM 1000 C CA . LEU A 1 128 ? 15.090 -17.446 -17.602 1.00 23.58 126 LEU A CA 1
ATOM 1001 C C . LEU A 1 128 ? 13.768 -16.838 -18.056 1.00 35.47 126 LEU A C 1
ATOM 1002 O O . LEU A 1 128 ? 13.390 -16.964 -19.226 1.00 35.77 126 LEU A O 1
ATOM 1007 N N . ILE A 1 129 ? 13.048 -16.182 -17.145 1.00 24.36 127 ILE A N 1
ATOM 1008 C CA . ILE A 1 129 ? 11.779 -15.561 -17.510 1.00 24.80 127 ILE A CA 1
ATOM 1009 C C . ILE A 1 129 ? 12.010 -14.377 -18.442 1.00 26.16 127 ILE A C 1
ATOM 1010 O O . ILE A 1 129 ? 11.212 -14.123 -19.352 1.00 30.43 127 ILE A O 1
ATOM 1015 N N . CYS A 1 130 ? 13.108 -13.639 -18.239 1.00 27.28 128 CYS A N 1
ATOM 1016 C CA . CYS A 1 130 ? 13.410 -12.502 -19.105 1.00 28.76 128 CYS A CA 1
ATOM 1017 C C . CYS A 1 130 ? 13.701 -12.949 -20.532 1.00 35.50 128 CYS A C 1
ATOM 1018 O O . CYS A 1 130 ? 13.331 -12.259 -21.489 1.00 28.98 128 CYS A O 1
ATOM 1021 N N . TYR A 1 131 ? 14.364 -14.096 -20.700 1.00 27.33 129 TYR A N 1
ATOM 1022 C CA . TYR A 1 131 ? 14.626 -14.588 -22.048 1.00 37.15 129 TYR A CA 1
ATOM 1023 C C . TYR A 1 131 ? 13.341 -15.047 -22.725 1.00 25.63 129 TYR A C 1
ATOM 1024 O O . TYR A 1 131 ? 13.164 -14.842 -23.931 1.00 35.70 129 TYR A O 1
ATOM 1033 N N . CYS A 1 132 ? 12.436 -15.675 -21.968 1.00 28.04 130 CYS A N 1
ATOM 1034 C CA . CYS A 1 132 ? 11.150 -16.071 -22.533 1.00 31.66 130 CYS A CA 1
ATOM 1035 C C . CYS A 1 132 ? 10.356 -14.855 -22.995 1.00 34.20 130 CYS A C 1
ATOM 1036 O O . CYS A 1 132 ? 9.727 -14.883 -24.059 1.00 46.18 130 CYS A O 1
ATOM 1039 N N . LEU A 1 133 ? 10.379 -13.776 -22.210 1.00 26.48 131 LEU A N 1
ATOM 1040 C CA . LEU A 1 133 ? 9.685 -12.557 -22.614 1.00 40.74 131 LEU A CA 1
ATOM 1041 C C . LEU A 1 133 ? 10.353 -11.919 -23.826 1.00 38.28 131 LEU A C 1
ATOM 1042 O O . LEU A 1 133 ? 9.667 -11.426 -24.729 1.00 29.60 131 LEU A O 1
ATOM 1047 N N . ASP A 1 134 ? 11.688 -11.919 -23.866 1.00 28.92 132 ASP A N 1
ATOM 1048 C CA . ASP A 1 134 ? 12.389 -11.412 -25.042 1.00 29.72 132 ASP A CA 1
ATOM 1049 C C . ASP A 1 134 ? 12.126 -12.290 -26.258 1.00 34.12 132 ASP A C 1
ATOM 1050 O O . ASP A 1 134 ? 11.982 -11.785 -27.377 1.00 40.85 132 ASP A O 1
ATOM 1055 N N . ASP A 1 135 ? 12.057 -13.608 -26.057 1.00 27.74 1733 ASP A N 1
ATOM 1056 C CA . ASP A 1 135 ? 11.771 -14.508 -27.166 1.00 33.52 1733 ASP A CA 1
ATOM 1057 C C . ASP A 1 135 ? 10.342 -14.338 -27.666 1.00 42.69 1733 ASP A C 1
ATOM 1058 O O . ASP A 1 135 ? 10.073 -14.551 -28.854 1.00 32.99 1733 ASP A O 1
ATOM 1063 N N . LEU A 1 136 ? 9.417 -13.955 -26.781 1.00 27.18 1734 LEU A N 1
ATOM 1064 C CA . LEU A 1 136 ? 8.043 -13.706 -27.207 1.00 34.05 1734 LEU A CA 1
ATOM 1065 C C . LEU A 1 136 ? 7.955 -12.470 -28.093 1.00 27.55 1734 LEU A C 1
ATOM 1066 O O . LEU A 1 136 ? 7.245 -12.475 -29.106 1.00 27.47 1734 LEU A O 1
ATOM 1071 N N . SER A 1 137 ? 8.667 -11.401 -27.727 1.00 28.96 1735 SER A N 1
ATOM 1072 C CA . SER A 1 137 ? 8.681 -10.204 -28.560 1.00 38.54 1735 SER A CA 1
ATOM 1073 C C . SER A 1 137 ? 9.389 -10.465 -29.883 1.00 42.53 1735 SER A C 1
ATOM 1074 O O . SER A 1 137 ? 8.955 -9.978 -30.933 1.00 48.72 1735 SER A O 1
ATOM 1077 N N . GLN A 1 138 ? 10.483 -11.231 -29.848 1.00 40.72 1736 GLN A N 1
ATOM 1078 C CA . GLN A 1 138 ? 11.184 -11.585 -31.077 1.00 39.00 1736 GLN A CA 1
ATOM 1079 C C . GLN A 1 138 ? 10.293 -12.403 -32.002 1.00 41.81 1736 GLN A C 1
ATOM 1080 O O . GLN A 1 138 ? 10.244 -12.153 -33.212 1.00 38.82 1736 GLN A O 1
ATOM 1086 N N . LEU A 1 139 ? 9.570 -13.377 -31.447 1.00 32.76 1737 LEU A N 1
ATOM 1087 C CA . LEU A 1 139 ? 8.731 -14.248 -32.257 1.00 29.83 1737 LEU A CA 1
ATOM 1088 C C . LEU A 1 139 ? 7.467 -13.556 -32.746 1.00 36.01 1737 LEU A C 1
ATOM 1089 O O . LEU A 1 139 ? 6.899 -13.978 -33.759 1.00 37.50 1737 LEU A O 1
ATOM 1094 N N . GLN A 1 140 ? 7.016 -12.504 -32.059 1.00 40.29 1738 GLN A N 1
ATOM 1095 C CA . GLN A 1 140 ? 5.859 -11.757 -32.540 1.00 38.80 1738 GLN A CA 1
ATOM 1096 C C . GLN A 1 140 ? 6.198 -10.962 -33.795 1.00 36.28 1738 GLN A C 1
ATOM 1097 O O . GLN A 1 140 ? 5.398 -10.910 -34.738 1.00 42.75 1738 GLN A O 1
ATOM 1103 N N . THR A 1 141 ? 7.376 -10.335 -33.826 1.00 29.92 1739 THR A N 1
ATOM 1104 C CA . THR A 1 141 ? 7.795 -9.623 -35.028 1.00 44.68 1739 THR A CA 1
ATOM 1105 C C . THR A 1 141 ? 8.031 -10.579 -36.190 1.00 42.40 1739 THR A C 1
ATOM 1106 O O . THR A 1 141 ? 7.770 -10.224 -37.344 1.00 52.47 1739 THR A O 1
ATOM 1110 N N . GLU A 1 142 ? 8.518 -11.790 -35.908 1.00 33.04 1740 GLU A N 1
ATOM 1111 C CA . GLU A 1 142 ? 8.705 -12.773 -36.970 1.00 41.43 1740 GLU A CA 1
ATOM 1112 C C . GLU A 1 142 ? 7.372 -13.261 -37.524 1.00 40.95 1740 GLU A C 1
ATOM 1113 O O . GLU A 1 142 ? 7.300 -13.664 -38.690 1.00 49.02 1740 GLU A O 1
ATOM 1119 N N . VAL A 1 143 ? 6.314 -13.236 -36.710 1.00 26.36 1741 VAL A N 1
ATOM 1120 C CA . VAL A 1 143 ? 4.980 -13.545 -37.217 1.00 26.00 1741 VAL A CA 1
ATOM 1121 C C . VAL A 1 143 ? 4.532 -12.479 -38.210 1.00 39.62 1741 VAL A C 1
ATOM 1122 O O . VAL A 1 143 ? 4.044 -12.789 -39.303 1.00 42.16 1741 VAL A O 1
ATOM 1126 N N . GLU A 1 144 ? 4.698 -11.205 -37.845 1.00 40.67 1742 GLU A N 1
ATOM 1127 C CA . GLU A 1 144 ? 4.288 -10.117 -38.727 1.00 46.57 1742 GLU A CA 1
ATOM 1128 C C . GLU A 1 144 ? 5.115 -10.100 -40.007 1.00 41.50 1742 GLU A C 1
ATOM 1129 O O . GLU A 1 144 ? 4.591 -9.813 -41.089 1.00 44.91 1742 GLU A O 1
ATOM 1135 N N . GLU A 1 145 ? 6.410 -10.408 -39.904 1.00 38.95 1743 GLU A N 1
ATOM 1136 C CA . GLU A 1 145 ? 7.256 -10.449 -41.092 1.00 38.30 1743 GLU A CA 1
ATOM 1137 C C . GLU A 1 145 ? 6.908 -11.640 -41.977 1.00 39.50 1743 GLU A C 1
ATOM 1138 O O . GLU A 1 145 ? 6.947 -11.535 -43.208 1.00 40.73 1743 GLU A O 1
ATOM 1144 N N . ALA A 1 146 ? 6.567 -12.780 -41.370 1.00 31.72 1744 ALA A N 1
ATOM 1145 C CA . ALA A 1 146 ? 6.164 -13.939 -42.158 1.00 26.98 1744 ALA A CA 1
ATOM 1146 C C . ALA A 1 146 ? 4.810 -13.723 -42.819 1.00 33.39 1744 ALA A C 1
ATOM 1147 O O . ALA A 1 146 ? 4.584 -14.199 -43.937 1.00 27.61 1744 ALA A O 1
ATOM 1149 N N . VAL A 1 147 ? 3.900 -13.013 -42.146 1.00 28.62 1745 VAL A N 1
ATOM 1150 C CA . VAL A 1 147 ? 2.614 -12.688 -42.755 1.00 34.27 1745 VAL A CA 1
ATOM 1151 C C . VAL A 1 147 ? 2.797 -11.683 -43.884 1.00 44.20 1745 VAL A C 1
ATOM 1152 O O . VAL A 1 147 ? 2.096 -11.745 -44.902 1.00 45.82 1745 VAL A O 1
ATOM 1156 N N . GLN A 1 148 ? 3.750 -10.758 -43.742 1.00 48.31 1746 GLN A N 1
ATOM 1157 C CA . GLN A 1 148 ? 3.999 -9.788 -44.803 1.00 34.82 1746 GLN A CA 1
ATOM 1158 C C . GLN A 1 148 ? 4.630 -10.451 -46.023 1.00 45.41 1746 GLN A C 1
ATOM 1159 O O . GLN A 1 148 ? 4.300 -10.103 -47.164 1.00 50.39 1746 GLN A O 1
ATOM 1165 N N . GLU A 1 149 ? 5.539 -11.407 -45.806 1.00 43.70 1747 GLU A N 1
ATOM 1166 C CA . GLU A 1 149 ? 6.105 -12.153 -46.926 1.00 37.19 1747 GLU A CA 1
ATOM 1167 C C . GLU A 1 149 ? 5.031 -12.948 -47.654 1.00 45.09 1747 GLU A C 1
ATOM 1168 O O . GLU A 1 149 ? 5.080 -13.096 -48.881 1.00 47.80 1747 GLU A O 1
ATOM 1174 N N . CYS A 1 150 ? 4.054 -13.475 -46.911 1.00 42.73 1748 CYS A N 1
ATOM 1175 C CA . CYS A 1 150 ? 2.967 -14.220 -47.536 1.00 45.99 1748 CYS A CA 1
ATOM 1176 C C . CYS A 1 150 ? 2.134 -13.322 -48.440 1.00 47.78 1748 CYS A C 1
ATOM 1177 O O . CYS A 1 150 ? 1.761 -13.721 -49.549 1.00 66.69 1748 CYS A O 1
ATOM 1180 N N . ARG A 1 151 ? 1.837 -12.102 -47.988 1.00 40.17 1749 ARG A N 1
ATOM 1181 C CA . ARG A 1 151 ? 1.051 -11.192 -48.813 1.00 44.60 1749 ARG A CA 1
ATOM 1182 C C . ARG A 1 151 ? 1.856 -10.664 -49.994 1.00 35.84 1749 ARG A C 1
ATOM 1183 O O . ARG A 1 151 ? 1.284 -10.385 -51.054 1.00 38.64 1749 ARG A O 1
ATOM 1191 N N . ASN A 1 152 ? 3.175 -10.529 -49.840 1.00 33.90 1750 ASN A N 1
ATOM 1192 C CA . ASN A 1 152 ? 4.006 -10.130 -50.972 1.00 34.03 1750 ASN A CA 1
ATOM 1193 C C . ASN A 1 152 ? 4.052 -11.224 -52.030 1.00 37.35 1750 ASN A C 1
ATOM 1194 O O . ASN A 1 152 ? 4.051 -10.935 -53.232 1.00 37.35 1750 ASN A O 1
ATOM 1199 N N . ALA A 1 153 ? 4.093 -12.487 -51.601 1.00 30.45 1751 ALA A N 1
ATOM 1200 C CA . ALA A 1 153 ? 4.104 -13.590 -52.555 1.00 29.77 1751 ALA A CA 1
ATOM 1201 C C . ALA A 1 153 ? 2.756 -13.732 -53.250 1.00 30.23 1751 ALA A C 1
ATOM 1202 O O . ALA A 1 153 ? 2.698 -14.030 -54.448 1.00 32.87 1751 ALA A O 1
ATOM 1204 N N . GLU A 1 154 ? 1.660 -13.520 -52.515 1.00 32.85 1752 GLU A N 1
ATOM 1205 C CA . GLU A 1 154 ? 0.336 -13.614 -53.120 1.00 42.01 1752 GLU A CA 1
ATOM 1206 C C . GLU A 1 154 ? 0.126 -12.541 -54.181 1.00 41.72 1752 GLU A C 1
ATOM 1207 O O . GLU A 1 154 ? -0.557 -12.785 -55.182 1.00 37.15 1752 GLU A O 1
ATOM 1213 N N . GLU A 1 155 ? 0.706 -11.353 -53.987 1.00 38.15 1753 GLU A N 1
ATOM 1214 C CA . GLU A 1 155 ? 0.627 -10.325 -55.019 1.00 29.51 1753 GLU A CA 1
ATOM 1215 C C . GLU A 1 155 ? 1.528 -10.651 -56.203 1.00 36.40 1753 GLU A C 1
ATOM 1216 O O . GLU A 1 155 ? 1.188 -10.325 -57.346 1.00 37.67 1753 GLU A O 1
ATOM 1222 N N . LYS A 1 156 ? 2.673 -11.291 -55.954 1.00 30.60 1754 LYS A N 1
ATOM 1223 C CA . LYS A 1 156 ? 3.518 -11.739 -57.056 1.00 30.47 1754 LYS A CA 1
ATOM 1224 C C . LYS A 1 156 ? 2.850 -12.863 -57.837 1.00 36.10 1754 LYS A C 1
ATOM 1225 O O . LYS A 1 156 ? 2.993 -12.945 -59.063 1.00 35.68 1754 LYS A O 1
ATOM 1231 N N . ALA A 1 157 ? 2.118 -13.738 -57.145 1.00 34.06 1755 ALA A N 1
ATOM 1232 C CA . ALA A 1 157 ? 1.362 -14.774 -57.838 1.00 39.51 1755 ALA A CA 1
ATOM 1233 C C . ALA A 1 157 ? 0.206 -14.173 -58.625 1.00 44.42 1755 ALA A C 1
ATOM 1234 O O . ALA A 1 157 ? -0.094 -14.619 -59.738 1.00 53.15 1755 ALA A O 1
ATOM 1236 N N . LYS A 1 158 ? -0.453 -13.156 -58.062 1.00 44.80 1756 LYS A N 1
ATOM 1237 C CA . LYS A 1 158 ? -1.544 -12.495 -58.770 1.00 36.98 1756 LYS A CA 1
ATOM 1238 C C . LYS A 1 158 ? -1.043 -11.824 -60.044 1.00 32.59 1756 LYS A C 1
ATOM 1239 O O . LYS A 1 158 ? -1.715 -11.862 -61.081 1.00 35.78 1756 LYS A O 1
ATOM 1245 N N . LYS A 1 159 ? 0.140 -11.208 -59.984 1.00 29.00 1757 LYS A N 1
ATOM 1246 C CA . LYS A 1 159 ? 0.712 -10.580 -61.171 1.00 29.42 1757 LYS A CA 1
ATOM 1247 C C . LYS A 1 159 ? 1.127 -11.622 -62.202 1.00 28.47 1757 LYS A C 1
ATOM 1248 O O . LYS A 1 159 ? 0.940 -11.417 -63.408 1.00 28.74 1757 LYS A O 1
ATOM 1254 N N . ALA A 1 160 ? 1.689 -12.746 -61.749 1.00 27.45 1758 ALA A N 1
ATOM 1255 C CA . ALA A 1 160 ? 2.107 -13.791 -62.678 1.00 26.75 1758 ALA A CA 1
ATOM 1256 C C . ALA A 1 160 ? 0.913 -14.388 -63.412 1.00 28.13 1758 ALA A C 1
ATOM 1257 O O . ALA A 1 160 ? 1.007 -14.719 -64.600 1.00 34.66 1758 ALA A O 1
ATOM 1259 N N . ILE A 1 161 ? -0.220 -14.531 -62.722 1.00 26.04 1759 ILE A N 1
ATOM 1260 C CA . ILE A 1 161 ? -1.418 -15.064 -63.360 1.00 29.44 1759 ILE A CA 1
ATOM 1261 C C . ILE A 1 161 ? -1.962 -14.077 -64.385 1.00 37.11 1759 ILE A C 1
ATOM 1262 O O . ILE A 1 161 ? -2.394 -14.469 -65.476 1.00 32.00 1759 ILE A O 1
ATOM 1267 N N . THR A 1 162 ? -1.942 -12.782 -64.058 1.00 31.06 1760 THR A N 1
ATOM 1268 C CA . THR A 1 162 ? -2.394 -11.770 -65.009 1.00 30.97 1760 THR A CA 1
ATOM 1269 C C . THR A 1 162 ? -1.511 -11.747 -66.250 1.00 28.65 1760 THR A C 1
ATOM 1270 O O . THR A 1 162 ? -2.008 -11.605 -67.374 1.00 44.58 1760 THR A O 1
ATOM 1274 N N . ASP A 1 163 ? -0.197 -11.896 -66.069 1.00 28.46 1761 ASP A N 1
ATOM 1275 C CA . ASP A 1 163 ? 0.713 -11.873 -67.210 1.00 41.77 1761 ASP A CA 1
ATOM 1276 C C . ASP A 1 163 ? 0.550 -13.116 -68.076 1.00 37.54 1761 ASP A C 1
ATOM 1277 O O . ASP A 1 163 ? 0.674 -13.041 -69.304 1.00 27.85 1761 ASP A O 1
ATOM 1282 N N . ALA A 1 164 ? 0.277 -14.268 -67.458 1.00 26.69 1762 ALA A N 1
ATOM 1283 C CA . ALA A 1 164 ? 0.040 -15.482 -68.232 1.00 25.93 1762 ALA A CA 1
ATOM 1284 C C . ALA A 1 164 ? -1.247 -15.376 -69.040 1.00 29.27 1762 ALA A C 1
ATOM 1285 O O . ALA A 1 164 ? -1.309 -15.843 -70.183 1.00 34.38 1762 ALA A O 1
ATOM 1287 N N . ALA A 1 165 ? -2.284 -14.761 -68.464 1.00 26.49 1763 ALA A N 1
ATOM 1288 C CA . ALA A 1 165 ? -3.543 -14.596 -69.183 1.00 26.82 1763 ALA A CA 1
ATOM 1289 C C . ALA A 1 165 ? -3.379 -13.668 -70.381 1.00 27.55 1763 ALA A C 1
ATOM 1290 O O . ALA A 1 165 ? -3.920 -13.937 -71.459 1.00 38.81 1763 ALA A O 1
ATOM 1292 N N . MET A 1 166 ? -2.640 -12.568 -70.212 1.00 28.30 1764 MET A N 1
ATOM 1293 C CA . MET A 1 166 ? -2.376 -11.684 -71.342 1.00 33.86 1764 MET A CA 1
ATOM 1294 C C . MET A 1 166 ? -1.456 -12.345 -72.361 1.00 28.63 1764 MET A C 1
ATOM 1295 O O . MET A 1 166 ? -1.541 -12.048 -73.558 1.00 29.58 1764 MET A O 1
ATOM 1300 N N . MET A 1 167 ? -0.578 -13.241 -71.905 1.00 38.96 1765 MET A N 1
ATOM 1301 C CA . MET A 1 167 ? 0.258 -14.000 -72.828 1.00 33.89 1765 MET A CA 1
ATOM 1302 C C . MET A 1 167 ? -0.590 -14.913 -73.706 1.00 26.98 1765 MET A C 1
ATOM 1303 O O . MET A 1 167 ? -0.368 -15.003 -74.920 1.00 27.11 1765 MET A O 1
ATOM 1308 N N . ALA A 1 168 ? -1.571 -15.595 -73.108 1.00 26.45 1766 ALA A N 1
ATOM 1309 C CA . ALA A 1 168 ? -2.480 -16.427 -73.889 1.00 33.40 1766 ALA A CA 1
ATOM 1310 C C . ALA A 1 168 ? -3.260 -15.592 -74.895 1.00 26.74 1766 ALA A C 1
ATOM 1311 O O . ALA A 1 168 ? -3.449 -16.007 -76.044 1.00 40.98 1766 ALA A O 1
ATOM 1313 N N . GLU A 1 169 ? -3.708 -14.404 -74.484 1.00 28.41 1767 GLU A N 1
ATOM 1314 C CA . GLU A 1 169 ? -4.462 -13.542 -75.388 1.00 28.23 1767 GLU A CA 1
ATOM 1315 C C . GLU A 1 169 ? -3.632 -13.161 -76.609 1.00 28.53 1767 GLU A C 1
ATOM 1316 O O . GLU A 1 169 ? -4.143 -13.143 -77.734 1.00 37.05 1767 GLU A O 1
ATOM 1322 N N . GLU A 1 170 ? -2.346 -12.865 -76.409 1.00 28.68 1768 GLU A N 1
ATOM 1323 C CA . GLU A 1 170 ? -1.496 -12.494 -77.536 1.00 29.12 1768 GLU A CA 1
ATOM 1324 C C . GLU A 1 170 ? -1.215 -13.689 -78.437 1.00 28.42 1768 GLU A C 1
ATOM 1325 O O . GLU A 1 170 ? -1.122 -13.541 -79.661 1.00 31.31 1768 GLU A O 1
ATOM 1331 N N . LEU A 1 171 ? -1.072 -14.881 -77.852 1.00 28.81 1769 LEU A N 1
ATOM 1332 C CA . LEU A 1 171 ? -0.879 -16.076 -78.665 1.00 27.42 1769 LEU A CA 1
ATOM 1333 C C . LEU A 1 171 ? -2.106 -16.359 -79.522 1.00 30.82 1769 LEU A C 1
ATOM 1334 O O . LEU A 1 171 ? -1.980 -16.733 -80.694 1.00 27.01 1769 LEU A O 1
ATOM 1339 N N . LYS A 1 172 ? -3.301 -16.179 -78.954 1.00 26.98 1770 LYS A N 1
ATOM 1340 C CA . LYS A 1 172 ? -4.530 -16.398 -79.711 1.00 29.84 1770 LYS A CA 1
ATOM 1341 C C . LYS A 1 172 ? -4.632 -15.432 -80.884 1.00 27.74 1770 LYS A C 1
ATOM 1342 O O . LYS A 1 172 ? -4.983 -15.828 -82.001 1.00 27.73 1770 LYS A O 1
ATOM 1348 N N . LYS A 1 173 ? -4.330 -14.153 -80.645 1.00 28.42 1771 LYS A N 1
ATOM 1349 C CA . LYS A 1 173 ? -4.384 -13.164 -81.717 1.00 29.19 1771 LYS A CA 1
ATOM 1350 C C . LYS A 1 173 ? -3.411 -13.508 -82.837 1.00 29.10 1771 LYS A C 1
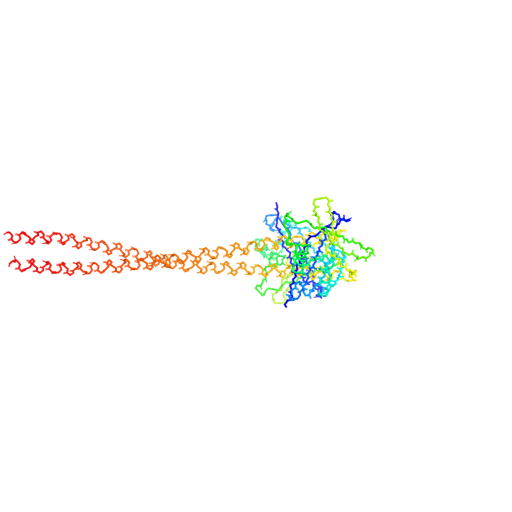ATOM 1351 O O . LYS A 1 173 ? -3.724 -13.324 -84.018 1.00 31.55 1771 LYS A O 1
ATOM 1357 N N . GLU A 1 174 ? -2.225 -14.015 -82.487 1.00 28.77 1772 GLU A N 1
ATOM 1358 C CA . GLU A 1 174 ? -1.205 -14.246 -83.503 1.00 41.02 1772 GLU A CA 1
ATOM 1359 C C . GLU A 1 174 ? -1.527 -15.470 -84.352 1.00 28.36 1772 GLU A C 1
ATOM 1360 O O . GLU A 1 174 ? -1.350 -15.442 -85.575 1.00 28.64 1772 GLU A O 1
ATOM 1366 N N . GLN A 1 175 ? -1.996 -16.555 -83.729 1.00 27.66 1773 GLN A N 1
ATOM 1367 C CA . GLN A 1 175 ? -2.389 -17.716 -84.519 1.00 38.69 1773 GLN A CA 1
ATOM 1368 C C . GLN A 1 175 ? -3.650 -17.448 -85.330 1.00 27.53 1773 GLN A C 1
ATOM 1369 O O . GLN A 1 175 ? -3.872 -18.118 -86.345 1.00 32.90 1773 GLN A O 1
ATOM 1375 N N . ASP A 1 176 ? -4.470 -16.477 -84.919 1.00 27.86 1774 ASP A N 1
ATOM 1376 C CA . ASP A 1 176 ? -5.555 -16.015 -85.778 1.00 28.28 1774 ASP A CA 1
ATOM 1377 C C . ASP A 1 176 ? -5.015 -15.206 -86.950 1.00 40.18 1774 ASP A C 1
ATOM 1378 O O . ASP A 1 176 ? -5.495 -15.344 -88.081 1.00 28.98 1774 ASP A O 1
ATOM 1383 N N . THR A 1 177 ? -4.018 -14.353 -86.696 1.00 29.21 1775 THR A N 1
ATOM 1384 C CA . THR A 1 177 ? -3.377 -13.615 -87.780 1.00 29.84 1775 THR A CA 1
ATOM 1385 C C . THR A 1 177 ? -2.711 -14.563 -88.769 1.00 29.56 1775 THR A C 1
ATOM 1386 O O . THR A 1 177 ? -2.836 -14.393 -89.987 1.00 29.88 1775 THR A O 1
ATOM 1390 N N . SER A 1 178 ? -2.008 -15.577 -88.258 1.00 29.04 1776 SER A N 1
ATOM 1391 C CA . SER A 1 178 ? -1.326 -16.528 -89.130 1.00 39.27 1776 SER A CA 1
ATOM 1392 C C . SER A 1 178 ? -2.317 -17.307 -89.988 1.00 41.14 1776 SER A C 1
ATOM 1393 O O . SER A 1 178 ? -2.113 -17.464 -91.198 1.00 28.94 1776 SER A O 1
ATOM 1396 N N . ALA A 1 179 ? -3.398 -17.804 -89.380 1.00 28.26 1777 ALA A N 1
ATOM 1397 C CA . ALA A 1 179 ? -4.395 -18.556 -90.134 1.00 28.16 1777 ALA A CA 1
ATOM 1398 C C . ALA A 1 179 ? -5.084 -17.687 -91.178 1.00 31.78 1777 ALA A C 1
ATOM 1399 O O . ALA A 1 179 ? -5.422 -18.174 -92.264 1.00 28.74 1777 ALA A O 1
ATOM 1401 N N . HIS A 1 180 ? -5.294 -16.404 -90.877 1.00 29.03 1778 HIS A N 1
ATOM 1402 C CA . HIS A 1 180 ? -5.895 -15.509 -91.860 1.00 31.99 1778 HIS A CA 1
ATOM 1403 C C . HIS A 1 180 ? -4.928 -15.217 -93.001 1.00 34.98 1778 HIS A C 1
ATOM 1404 O O . HIS A 1 180 ? -5.340 -15.132 -94.165 1.00 30.22 1778 HIS A O 1
ATOM 1411 N N . LEU A 1 181 ? -3.639 -15.059 -92.687 1.00 30.04 1779 LEU A N 1
ATOM 1412 C CA . LEU A 1 181 ? -2.644 -14.848 -93.733 1.00 40.76 1779 LEU A CA 1
ATOM 1413 C C . LEU A 1 181 ? -2.547 -16.050 -94.662 1.00 30.26 1779 LEU A C 1
ATOM 1414 O O . LEU A 1 181 ? -2.309 -15.887 -95.865 1.00 30.63 1779 LEU A O 1
ATOM 1419 N N . GLU A 1 182 ? -2.730 -17.261 -94.130 1.00 29.63 1780 GLU A N 1
ATOM 1420 C CA . GLU A 1 182 ? -2.723 -18.446 -94.979 1.00 34.24 1780 GLU A CA 1
ATOM 1421 C C . GLU A 1 182 ? -3.908 -18.454 -95.937 1.00 29.62 1780 GLU A C 1
ATOM 1422 O O . GLU A 1 182 ? -3.788 -18.948 -97.064 1.00 32.92 1780 GLU A O 1
ATOM 1428 N N . ARG A 1 183 ? -5.052 -17.908 -95.516 1.00 29.56 1781 ARG A N 1
ATOM 1429 C CA . ARG A 1 183 ? -6.190 -17.800 -96.423 1.00 37.83 1781 ARG A CA 1
ATOM 1430 C C . ARG A 1 183 ? -5.943 -16.744 -97.493 1.00 39.12 1781 ARG A C 1
ATOM 1431 O O . ARG A 1 183 ? -6.361 -16.910 -98.645 1.00 30.56 1781 ARG A O 1
ATOM 1439 N N . MET A 1 184 ? -5.272 -15.648 -97.132 1.00 30.66 1782 MET A N 1
ATOM 1440 C CA . MET A 1 184 ? -4.903 -14.652 -98.132 1.00 31.31 1782 MET A CA 1
ATOM 1441 C C . MET A 1 184 ? -3.897 -15.220 -99.123 1.00 43.10 1782 MET A C 1
ATOM 1442 O O . MET A 1 184 ? -3.953 -14.913 -100.320 1.00 45.12 1782 MET A O 1
ATOM 1447 N N . LYS A 1 185 ? -2.967 -16.049 -98.642 1.00 31.16 1783 LYS A N 1
ATOM 1448 C CA . LYS A 1 185 ? -2.026 -16.709 -99.540 1.00 44.65 1783 LYS A CA 1
ATOM 1449 C C . LYS A 1 185 ? -2.749 -17.649 -100.496 1.00 31.25 1783 LYS A C 1
ATOM 1450 O O . LYS A 1 185 ? -2.458 -17.669 -101.697 1.00 31.67 1783 LYS A O 1
ATOM 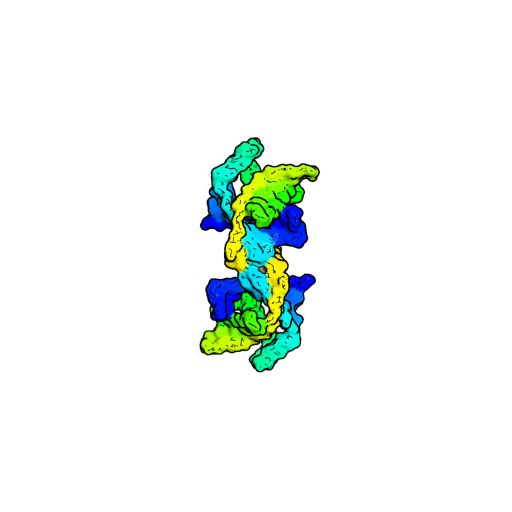1456 N N . LYS A 1 186 ? -3.703 -18.429 -99.982 1.00 30.75 1784 LYS A N 1
ATOM 1457 C CA . LYS A 1 186 ? -4.501 -19.295 -100.844 1.00 31.34 1784 LYS A CA 1
ATOM 1458 C C . LYS A 1 186 ? -5.279 -18.492 -101.876 1.00 37.80 1784 LYS A C 1
ATOM 1459 O O . LYS A 1 186 ? -5.467 -18.952 -103.008 1.00 33.80 1784 LYS A O 1
ATOM 1465 N N . ASN A 1 187 ? -5.734 -17.293 -101.509 1.00 36.26 1785 ASN A N 1
ATOM 1466 C CA . ASN A 1 187 ? -6.468 -16.454 -102.449 1.00 37.71 1785 ASN A CA 1
ATOM 1467 C C . ASN A 1 187 ? -5.549 -15.909 -103.536 1.00 37.91 1785 ASN A C 1
ATOM 1468 O O . ASN A 1 187 ? -5.899 -15.924 -104.721 1.00 41.57 1785 ASN A O 1
ATOM 1473 N N . MET A 1 188 ? -4.367 -15.419 -103.149 1.00 36.32 1786 MET A N 1
ATOM 1474 C CA . MET A 1 188 ? -3.430 -14.890 -104.135 1.00 38.95 1786 MET A CA 1
ATOM 1475 C C . MET A 1 188 ? -2.895 -15.984 -105.048 1.00 40.94 1786 MET A C 1
ATOM 1476 O O . MET A 1 188 ? -2.643 -15.729 -106.231 1.00 36.47 1786 MET A O 1
ATOM 1481 N N . GLU A 1 189 ? -2.710 -17.199 -104.525 1.00 44.32 1787 GLU A N 1
ATOM 1482 C CA . GLU A 1 189 ? -2.321 -18.315 -105.380 1.00 32.74 1787 GLU A CA 1
ATOM 1483 C C . GLU A 1 189 ? -3.397 -18.622 -106.411 1.00 41.20 1787 GLU A C 1
ATOM 1484 O O . GLU A 1 189 ? -3.084 -19.065 -107.522 1.00 51.59 1787 GLU A O 1
ATOM 1490 N N . GLN A 1 190 ? -4.666 -18.392 -106.066 1.00 37.12 1788 GLN A N 1
ATOM 1491 C CA . GLN A 1 190 ? -5.736 -18.571 -107.040 1.00 48.40 1788 GLN A CA 1
ATOM 1492 C C . GLN A 1 190 ? -5.729 -17.450 -108.070 1.00 49.70 1788 GLN A C 1
ATOM 1493 O O . GLN A 1 190 ? -5.984 -17.688 -109.256 1.00 50.75 1788 GLN A O 1
ATOM 1499 N N . THR A 1 191 ? -5.435 -16.222 -107.636 1.00 46.85 1789 THR A N 1
ATOM 1500 C CA . THR A 1 191 ? -5.359 -15.106 -108.574 1.00 51.99 1789 THR A CA 1
ATOM 1501 C C . THR A 1 191 ? -4.210 -15.294 -109.556 1.00 47.14 1789 THR A C 1
ATOM 1502 O O . THR A 1 191 ? -4.348 -14.993 -110.747 1.00 42.69 1789 THR A O 1
ATOM 1506 N N . ILE A 1 192 ? -3.071 -15.797 -109.076 1.00 52.81 1790 ILE A N 1
ATOM 1507 C CA . ILE A 1 192 ? -1.949 -16.083 -109.965 1.00 57.79 1790 ILE A CA 1
ATOM 1508 C C . ILE A 1 192 ? -2.290 -17.239 -110.898 1.00 63.86 1790 ILE A C 1
ATOM 1509 O O . ILE A 1 192 ? -1.935 -17.225 -112.083 1.00 73.90 1790 ILE A O 1
ATOM 1514 N N . LYS A 1 193 ? -2.994 -18.250 -110.383 1.00 58.08 1791 LYS A N 1
ATOM 1515 C CA . LYS A 1 193 ? -3.281 -19.440 -111.178 1.00 66.48 1791 LYS A CA 1
ATOM 1516 C C . LYS A 1 193 ? -4.207 -19.124 -112.347 1.00 82.69 1791 LYS A C 1
ATOM 1517 O O . LYS A 1 193 ? -4.040 -19.672 -113.443 1.00 94.29 1791 LYS A O 1
ATOM 1523 N N . ASP A 1 194 ? -5.183 -18.240 -112.140 1.00 79.40 1792 ASP A N 1
ATOM 1524 C CA . ASP A 1 194 ? -6.148 -17.908 -113.179 1.00 75.70 1792 ASP A CA 1
ATOM 1525 C C . ASP A 1 194 ? -5.672 -16.803 -114.114 1.00 71.22 1792 ASP A C 1
ATOM 1526 O O . ASP A 1 194 ? -6.301 -16.580 -115.154 1.00 66.58 1792 ASP A O 1
ATOM 1531 N N . LEU A 1 195 ? -4.584 -16.107 -113.776 1.00 63.11 1793 LEU A N 1
ATOM 1532 C CA . LEU A 1 195 ? -3.987 -15.115 -114.664 1.00 69.43 1793 LEU A CA 1
ATOM 1533 C C . LEU A 1 195 ? -2.998 -15.730 -115.645 1.00 82.52 1793 LEU A C 1
ATOM 1534 O O . LEU A 1 195 ? -2.084 -15.039 -116.114 1.00 88.50 1793 LEU A O 1
ATOM 1539 N N . GLN A 1 196 ? -3.153 -17.011 -115.965 1.00 80.07 1794 GLN A N 1
ATOM 1540 C CA . GLN A 1 196 ? -2.230 -17.701 -116.857 1.00 71.93 1794 GLN A CA 1
ATOM 1541 C C . GLN A 1 196 ? -2.977 -18.423 -117.973 1.00 68.08 1794 GLN A C 1
ATOM 1542 O O . GLN A 1 196 ? -4.203 -18.529 -117.946 1.00 70.26 1794 GLN A O 1
ATOM 1548 N N . SER B 1 2 ? -11.530 -18.639 -22.359 1.00 82.54 0 SER B N 1
ATOM 1549 C CA . SER B 1 2 ? -11.652 -17.291 -22.902 1.00 85.92 0 SER B CA 1
ATOM 1550 C C . SER B 1 2 ? -10.828 -16.290 -22.098 1.00 91.86 0 SER B C 1
ATOM 1551 O O . SER B 1 2 ? -11.087 -15.087 -22.138 1.00 91.98 0 SER B O 1
ATOM 1554 N N . GLY B 1 3 ? -9.832 -16.790 -21.371 1.00 85.70 1 GLY B N 1
ATOM 1555 C CA . GLY B 1 3 ? -9.009 -15.941 -20.528 1.00 68.52 1 GLY B CA 1
ATOM 1556 C C . GLY B 1 3 ? -7.765 -15.451 -21.253 1.00 64.38 1 GLY B C 1
ATOM 1557 O O . GLY B 1 3 ? -7.120 -16.197 -21.988 1.00 66.69 1 GLY B O 1
ATOM 1558 N N . GLU B 1 4 ? -7.440 -14.181 -21.033 1.00 59.01 2 GLU B N 1
ATOM 1559 C CA . GLU B 1 4 ? -6.237 -13.564 -21.570 1.00 35.58 2 GLU B CA 1
ATOM 1560 C C . GLU B 1 4 ? -5.264 -13.241 -20.444 1.00 43.58 2 GLU B C 1
ATOM 1561 O O . GLU B 1 4 ? -5.642 -13.130 -19.275 1.00 31.23 2 GLU B O 1
ATOM 1567 N N . ARG B 1 5 ? -3.996 -13.081 -20.818 1.00 39.69 3 ARG B N 1
ATOM 1568 C CA . ARG B 1 5 ? -2.927 -12.917 -19.846 1.00 31.18 3 ARG B CA 1
ATOM 1569 C C . ARG B 1 5 ? -1.830 -12.047 -20.443 1.00 27.68 3 ARG B C 1
ATOM 1570 O O . ARG B 1 5 ? -1.564 -12.096 -21.646 1.00 31.65 3 ARG B O 1
ATOM 1578 N N . LYS B 1 6 ? -1.200 -11.244 -19.587 1.00 26.42 4 LYS B N 1
ATOM 1579 C CA . LYS B 1 6 ? -0.060 -10.424 -19.976 1.00 24.37 4 LYS B CA 1
ATOM 1580 C C . LYS B 1 6 ? 0.975 -10.457 -18.863 1.00 28.52 4 LYS B C 1
ATOM 1581 O O . LYS B 1 6 ? 0.644 -10.223 -17.698 1.00 27.46 4 LYS B O 1
ATOM 1587 N N . ILE B 1 7 ? 2.221 -10.751 -19.226 1.00 34.47 5 ILE B N 1
ATOM 1588 C CA . ILE B 1 7 ? 3.335 -10.824 -18.287 1.00 27.27 5 ILE B CA 1
ATOM 1589 C C . ILE B 1 7 ? 4.339 -9.746 -18.664 1.00 27.94 5 ILE B C 1
ATOM 1590 O O . ILE B 1 7 ? 4.771 -9.673 -19.821 1.00 23.12 5 ILE B O 1
ATOM 1595 N N . SER B 1 8 ? 4.714 -8.916 -17.693 1.00 21.40 6 SER B N 1
ATOM 1596 C CA . SER B 1 8 ? 5.549 -7.753 -17.950 1.00 33.73 6 SER B CA 1
ATOM 1597 C C . SER B 1 8 ? 6.687 -7.671 -16.942 1.00 30.07 6 SER B C 1
ATOM 1598 O O . SER B 1 8 ? 6.551 -8.082 -15.787 1.00 18.76 6 SER B O 1
ATOM 1601 N N . ARG B 1 9 ? 7.814 -7.129 -17.401 1.00 24.75 7 ARG B N 1
ATOM 1602 C CA . ARG B 1 9 ? 8.929 -6.808 -16.521 1.00 23.92 7 ARG B CA 1
ATOM 1603 C C . ARG B 1 9 ? 8.713 -5.436 -15.899 1.00 26.89 7 ARG B C 1
ATOM 1604 O O . ARG B 1 9 ? 8.436 -4.462 -16.607 1.00 35.11 7 ARG B O 1
ATOM 1612 N N . ILE B 1 10 ? 8.840 -5.356 -14.574 1.00 23.31 8 ILE B N 1
ATOM 1613 C CA . ILE B 1 10 ? 8.758 -4.087 -13.864 1.00 18.29 8 ILE B CA 1
ATOM 1614 C C . ILE B 1 10 ? 9.915 -3.997 -12.881 1.00 27.38 8 ILE B C 1
ATOM 1615 O O . ILE B 1 10 ? 10.564 -4.991 -12.547 1.00 29.98 8 ILE B O 1
ATOM 1620 N N . HIS B 1 11 ? 10.170 -2.776 -12.421 1.00 37.59 9 HIS B N 1
ATOM 1621 C CA . HIS B 1 11 ? 11.153 -2.511 -11.378 1.00 27.81 9 HIS B CA 1
ATOM 1622 C C . HIS B 1 11 ? 10.462 -1.759 -10.253 1.00 27.88 9 HIS B C 1
ATOM 1623 O O . HIS B 1 11 ? 9.847 -0.714 -10.489 1.00 34.81 9 HIS B O 1
ATOM 1630 N N . LEU B 1 12 ? 10.551 -2.296 -9.041 1.00 33.43 10 LEU B N 1
ATOM 1631 C CA . LEU B 1 12 ? 9.988 -1.630 -7.879 1.00 18.68 10 LEU B CA 1
ATOM 1632 C C . LEU B 1 12 ? 10.863 -0.453 -7.470 1.00 20.34 10 LEU B C 1
ATOM 1633 O O . LEU B 1 12 ? 12.088 -0.480 -7.624 1.00 21.85 10 LEU B O 1
ATOM 1638 N N . VAL B 1 13 ? 10.216 0.590 -6.945 1.00 20.57 11 VAL B N 1
ATOM 1639 C CA . VAL B 1 13 ? 10.943 1.785 -6.523 1.00 22.24 11 VAL B CA 1
ATOM 1640 C C . VAL B 1 13 ? 11.965 1.440 -5.446 1.00 23.78 11 VAL B C 1
ATOM 1641 O O . VAL B 1 13 ? 13.079 1.977 -5.431 1.00 25.88 11 VAL B O 1
ATOM 1645 N N . SER B 1 14 ? 11.615 0.519 -4.547 1.00 23.10 12 SER B N 1
ATOM 1646 C CA . SER B 1 14 ? 12.478 0.173 -3.425 1.00 37.67 12 SER B CA 1
ATOM 1647 C C . SER B 1 14 ? 13.538 -0.870 -3.767 1.00 32.56 12 SER B C 1
ATOM 1648 O O . SER B 1 14 ? 14.443 -1.091 -2.955 1.00 42.97 12 SER B O 1
ATOM 1651 N N . GLU B 1 15 ? 13.454 -1.519 -4.928 1.00 32.56 13 GLU B N 1
ATOM 1652 C CA . GLU B 1 15 ? 14.434 -2.526 -5.342 1.00 47.60 13 GLU B CA 1
ATOM 1653 C C . GLU B 1 15 ? 14.756 -2.336 -6.816 1.00 46.12 13 GLU B C 1
ATOM 1654 O O . GLU B 1 15 ? 14.275 -3.081 -7.678 1.00 41.07 13 GLU B O 1
ATOM 1660 N N . PRO B 1 16 ? 15.584 -1.341 -7.145 1.00 44.15 14 PRO B N 1
ATOM 1661 C CA . PRO B 1 16 ? 15.887 -1.080 -8.562 1.00 49.41 14 PRO B CA 1
ATOM 1662 C C . PRO B 1 16 ? 16.788 -2.123 -9.200 1.00 50.49 14 PRO B C 1
ATOM 1663 O O . PRO B 1 16 ? 16.754 -2.274 -10.427 1.00 59.92 14 PRO B O 1
ATOM 1667 N N . SER B 1 17 ? 17.589 -2.845 -8.416 1.00 35.56 15 SER B N 1
ATOM 1668 C CA . SER B 1 17 ? 18.551 -3.787 -8.973 1.00 52.16 15 SER B CA 1
ATOM 1669 C C . SER B 1 17 ? 17.942 -5.139 -9.321 1.00 52.31 15 SER B C 1
ATOM 1670 O O . SER B 1 17 ? 18.583 -5.922 -10.029 1.00 59.55 15 SER B O 1
ATOM 1673 N N . ILE B 1 18 ? 16.733 -5.433 -8.850 1.00 46.88 16 ILE B N 1
ATOM 1674 C CA . ILE B 1 18 ? 16.086 -6.721 -9.070 1.00 52.84 16 ILE B CA 1
ATOM 1675 C C . ILE B 1 18 ? 14.881 -6.512 -9.976 1.00 46.43 16 ILE B C 1
ATOM 1676 O O . ILE B 1 18 ? 14.080 -5.595 -9.756 1.00 55.25 16 ILE B O 1
ATOM 1681 N N . THR B 1 19 ? 14.756 -7.359 -10.993 1.00 35.13 17 THR B N 1
ATOM 1682 C CA . THR B 1 19 ? 13.627 -7.313 -11.910 1.00 22.38 17 THR B CA 1
ATOM 1683 C C . THR B 1 19 ? 12.475 -8.137 -11.351 1.00 28.98 17 THR B C 1
ATOM 1684 O O . THR B 1 19 ? 12.655 -9.304 -10.993 1.00 32.84 17 THR B O 1
ATOM 1688 N N . HIS B 1 20 ? 11.298 -7.527 -11.270 1.00 19.34 18 HIS B N 1
ATOM 1689 C CA . HIS B 1 20 ? 10.086 -8.223 -10.870 1.00 22.77 18 HIS B CA 1
ATOM 1690 C C . HIS B 1 20 ? 9.194 -8.445 -12.082 1.00 21.78 18 HIS B C 1
ATOM 1691 O O . HIS B 1 20 ? 9.340 -7.794 -13.120 1.00 29.46 18 HIS B O 1
ATOM 1698 N N . PHE B 1 21 ? 8.262 -9.381 -11.939 1.00 22.40 19 PHE B N 1
ATOM 1699 C CA . PHE B 1 21 ? 7.362 -9.754 -13.019 1.00 27.24 19 PHE B CA 1
ATOM 1700 C C . PHE B 1 21 ? 5.922 -9.555 -12.575 1.00 24.02 19 PHE B C 1
ATOM 1701 O O . PHE B 1 21 ? 5.541 -9.969 -11.476 1.00 26.89 19 PHE B O 1
ATOM 1709 N N . LEU B 1 22 ? 5.136 -8.908 -13.429 1.00 21.49 20 LEU B N 1
ATOM 1710 C CA . LEU B 1 22 ? 3.736 -8.610 -13.166 1.00 18.04 20 LEU B CA 1
ATOM 1711 C C . LEU B 1 22 ? 2.886 -9.407 -14.146 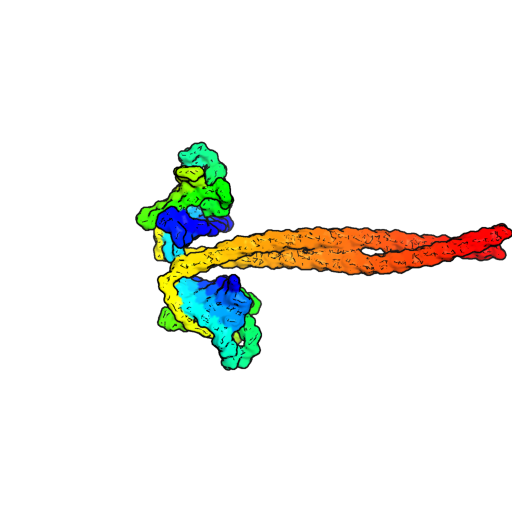1.00 20.07 20 LEU B C 1
ATOM 1712 O O . LEU B 1 22 ? 2.964 -9.189 -15.359 1.00 24.07 20 LEU B O 1
ATOM 1717 N N . GLN B 1 23 ? 2.096 -10.339 -13.623 1.00 21.12 21 GLN B N 1
ATOM 1718 C CA . GLN B 1 23 ? 1.209 -11.165 -14.433 1.00 22.90 21 GLN B CA 1
ATOM 1719 C C . GLN B 1 23 ? -0.223 -10.682 -14.244 1.00 32.84 21 GLN B C 1
ATOM 1720 O O . GLN B 1 23 ? -0.752 -10.718 -13.128 1.00 27.10 21 GLN B O 1
ATOM 1726 N N . VAL B 1 24 ? -0.844 -10.235 -15.331 1.00 31.01 22 VAL B N 1
ATOM 1727 C CA . VAL B 1 24 ? -2.211 -9.729 -15.316 1.00 20.45 22 VAL B CA 1
ATOM 1728 C C . VAL B 1 24 ? -3.057 -10.651 -16.181 1.00 22.61 22 VAL B C 1
ATOM 1729 O O . VAL B 1 24 ? -2.766 -10.833 -17.370 1.00 33.93 22 VAL B O 1
ATOM 1733 N N . SER B 1 25 ? -4.099 -11.229 -15.590 1.00 23.78 23 SER B N 1
ATOM 1734 C CA . SER B 1 25 ? -5.003 -12.123 -16.297 1.00 32.37 23 SER B CA 1
ATOM 1735 C C . SER B 1 25 ? -6.437 -11.654 -16.105 1.00 27.46 23 SER B C 1
ATOM 1736 O O . SER B 1 25 ? -6.809 -11.195 -15.022 1.00 26.74 23 SER B O 1
ATOM 1739 N N . TRP B 1 26 ? -7.238 -11.772 -17.162 1.00 29.56 24 TRP B N 1
ATOM 1740 C CA . TRP B 1 26 ? -8.632 -11.354 -17.128 1.00 42.00 24 TRP B CA 1
ATOM 1741 C C . TRP B 1 26 ? -9.441 -12.271 -18.034 1.00 43.56 24 TRP B C 1
ATOM 1742 O O . TRP B 1 26 ? -8.891 -13.067 -18.799 1.00 51.43 24 TRP B O 1
ATOM 1753 N N . GLU B 1 27 ? -10.765 -12.147 -17.942 1.00 36.72 25 GLU B N 1
ATOM 1754 C CA . GLU B 1 27 ? -11.661 -13.028 -18.683 1.00 55.17 25 GLU B CA 1
ATOM 1755 C C . GLU B 1 27 ? -12.201 -12.358 -19.940 1.00 59.90 25 GLU B C 1
ATOM 1756 O O . GLU B 1 27 ? -11.668 -12.558 -21.037 1.00 71.23 25 GLU B O 1
ATOM 1762 N N . LYS B 1 28 ? -13.263 -11.564 -19.794 1.00 65.87 26 LYS B N 1
ATOM 1763 C CA . LYS B 1 28 ? -13.880 -10.914 -20.947 1.00 82.78 26 LYS B CA 1
ATOM 1764 C C . LYS B 1 28 ? -13.071 -9.700 -21.394 1.00 62.95 26 LYS B C 1
ATOM 1765 O O . LYS B 1 28 ? -12.569 -9.653 -22.521 1.00 44.68 26 LYS B O 1
ATOM 1771 N N . THR B 1 29 ? -12.946 -8.706 -20.519 1.00 61.31 27 THR B N 1
ATOM 1772 C CA . THR B 1 29 ? -12.131 -7.528 -20.774 1.00 52.89 27 THR B CA 1
ATOM 1773 C C . THR B 1 29 ? -11.385 -7.175 -19.497 1.00 41.07 27 THR B C 1
ATOM 1774 O O . THR B 1 29 ? -11.721 -7.652 -18.411 1.00 46.22 27 THR B O 1
ATOM 1778 N N . LEU B 1 30 ? -10.356 -6.336 -19.635 1.00 31.08 28 LEU B N 1
ATOM 1779 C CA . LEU B 1 30 ? -9.673 -5.835 -18.448 1.00 42.29 28 LEU B CA 1
ATOM 1780 C C . LEU B 1 30 ? -10.615 -5.005 -17.589 1.00 42.82 28 LEU B C 1
ATOM 1781 O O . LEU B 1 30 ? -10.460 -4.955 -16.363 1.00 42.55 28 LEU B O 1
ATOM 1786 N N . GLU B 1 31 ? -11.602 -4.362 -18.217 1.00 39.21 29 GLU B N 1
ATOM 1787 C CA . GLU B 1 31 ? -12.536 -3.506 -17.496 1.00 41.99 29 GLU B CA 1
ATOM 1788 C C . GLU B 1 31 ? -13.412 -4.304 -16.535 1.00 43.46 29 GLU B C 1
ATOM 1789 O O . GLU B 1 31 ? -13.897 -3.756 -15.538 1.00 39.31 29 GLU B O 1
ATOM 1795 N N . SER B 1 32 ? -13.614 -5.593 -16.804 1.00 43.76 30 SER B N 1
ATOM 1796 C CA . SER B 1 32 ? -14.517 -6.426 -16.020 1.00 41.77 30 SER B CA 1
ATOM 1797 C C . SER B 1 32 ? -13.835 -7.103 -14.834 1.00 44.69 30 SER B C 1
ATOM 1798 O O . SER B 1 32 ? -14.452 -7.955 -14.186 1.00 50.31 30 SER B O 1
ATOM 1801 N N . GLY B 1 33 ? -12.600 -6.750 -14.537 1.00 31.70 31 GLY B N 1
ATOM 1802 C CA . GLY B 1 33 ? -11.894 -7.360 -13.431 1.00 30.53 31 GLY B CA 1
ATOM 1803 C C . GLY B 1 33 ? -10.717 -8.193 -13.909 1.00 44.56 31 GLY B C 1
ATOM 1804 O O . GLY B 1 33 ? -10.737 -8.787 -14.996 1.00 43.70 31 GLY B O 1
ATOM 1805 N N . PHE B 1 34 ? -9.673 -8.239 -13.085 1.00 27.24 32 PHE B N 1
ATOM 1806 C CA . PHE B 1 34 ? -8.467 -8.973 -13.438 1.00 28.47 32 PHE B CA 1
ATOM 1807 C C . PHE B 1 34 ? -7.805 -9.504 -12.173 1.00 36.09 32 PHE B C 1
ATOM 1808 O O . PHE B 1 34 ? -8.215 -9.197 -11.051 1.00 29.39 32 PHE B O 1
ATOM 1816 N N . VAL B 1 35 ? -6.768 -10.315 -12.375 1.00 38.95 33 VAL B N 1
ATOM 1817 C CA . VAL B 1 35 ? -6.014 -10.945 -11.298 1.00 24.16 33 VAL B CA 1
ATOM 1818 C C . VAL B 1 35 ? -4.549 -10.561 -11.454 1.00 34.05 33 VAL B C 1
ATOM 1819 O O . VAL B 1 35 ? -3.990 -10.663 -12.552 1.00 34.84 33 VAL B O 1
ATOM 1823 N N . ILE B 1 36 ? -3.935 -10.119 -10.360 1.00 29.14 34 ILE B N 1
ATOM 1824 C CA . ILE B 1 36 ? -2.546 -9.676 -10.346 1.00 26.93 34 ILE B CA 1
ATOM 1825 C C . ILE B 1 36 ? -1.695 -10.743 -9.674 1.00 23.92 34 ILE B C 1
ATOM 1826 O O . ILE B 1 36 ? -2.080 -11.297 -8.639 1.00 31.09 34 ILE B O 1
ATOM 1831 N N . THR B 1 37 ? -0.539 -11.032 -10.269 1.00 28.83 35 THR B N 1
ATOM 1832 C CA . THR B 1 37 ? 0.470 -11.885 -9.659 1.00 18.84 35 THR B CA 1
ATOM 1833 C C . THR B 1 37 ? 1.822 -11.200 -9.787 1.00 29.86 35 THR B C 1
ATOM 1834 O O . THR B 1 37 ? 2.205 -10.770 -10.880 1.00 23.12 35 THR B O 1
ATOM 1838 N N . LEU B 1 38 ? 2.532 -11.088 -8.669 1.00 25.87 36 LEU B N 1
ATOM 1839 C CA . LEU B 1 38 ? 3.849 -10.469 -8.618 1.00 23.09 36 LEU B CA 1
ATOM 1840 C C . LEU B 1 38 ? 4.849 -11.495 -8.110 1.00 23.05 36 LEU B C 1
ATOM 1841 O O . LEU B 1 38 ? 4.590 -12.172 -7.111 1.00 30.17 36 LEU B O 1
ATOM 1846 N N . THR B 1 39 ? 5.987 -11.612 -8.790 1.00 17.52 37 THR B N 1
ATOM 1847 C CA . THR B 1 39 ? 7.006 -12.568 -8.387 1.00 23.57 37 THR B CA 1
ATOM 1848 C C . THR B 1 39 ? 8.390 -11.982 -8.618 1.00 23.61 37 THR B C 1
ATOM 1849 O O . THR B 1 39 ? 8.582 -11.105 -9.465 1.00 18.83 37 THR B O 1
ATOM 1853 N N . ASP B 1 40 ? 9.355 -12.481 -7.843 1.00 26.20 38 ASP B N 1
ATOM 1854 C CA . ASP B 1 40 ? 10.759 -12.115 -7.983 1.00 25.04 38 ASP B CA 1
ATOM 1855 C C . ASP B 1 40 ? 11.633 -13.334 -8.264 1.00 26.30 38 ASP B C 1
ATOM 1856 O O . ASP B 1 40 ? 12.844 -13.295 -8.021 1.00 22.51 38 ASP B O 1
ATOM 1861 N N . GLY B 1 41 ? 11.040 -14.418 -8.763 1.00 21.73 39 GLY B N 1
ATOM 1862 C CA . GLY B 1 41 ? 11.752 -15.660 -8.972 1.00 23.27 39 GLY B CA 1
ATOM 1863 C C . GLY B 1 41 ? 11.863 -16.544 -7.751 1.00 28.69 39 GLY B C 1
ATOM 1864 O O . GLY B 1 41 ? 12.351 -17.675 -7.869 1.00 32.59 39 GLY B O 1
ATOM 1865 N N . HIS B 1 42 ? 11.428 -16.072 -6.583 1.00 27.34 40 HIS B N 1
ATOM 1866 C CA . HIS B 1 42 ? 11.501 -16.855 -5.357 1.00 24.89 40 HIS B CA 1
ATOM 1867 C C . HIS B 1 42 ? 10.149 -16.866 -4.658 1.00 24.52 40 HIS B C 1
ATOM 1868 O O . HIS B 1 42 ? 9.585 -17.933 -4.399 1.00 30.94 40 HIS B O 1
ATOM 1875 N N . SER B 1 43 ? 9.626 -15.684 -4.350 1.00 23.32 41 SER B N 1
ATOM 1876 C CA . SER B 1 43 ? 8.327 -15.529 -3.715 1.00 24.15 41 SER B CA 1
ATOM 1877 C C . SER B 1 43 ? 7.304 -15.047 -4.737 1.00 30.45 41 SER B C 1
ATOM 1878 O O . SER B 1 43 ? 7.639 -14.675 -5.865 1.00 27.75 41 SER B O 1
ATOM 1881 N N . ALA B 1 44 ? 6.038 -15.059 -4.327 1.00 25.57 42 ALA B N 1
ATOM 1882 C CA . ALA B 1 44 ? 4.956 -14.636 -5.202 1.00 27.65 42 ALA B CA 1
ATOM 1883 C C . ALA B 1 44 ? 3.820 -14.059 -4.370 1.00 26.56 42 ALA B C 1
ATOM 1884 O O . ALA B 1 44 ? 3.485 -14.589 -3.308 1.00 33.89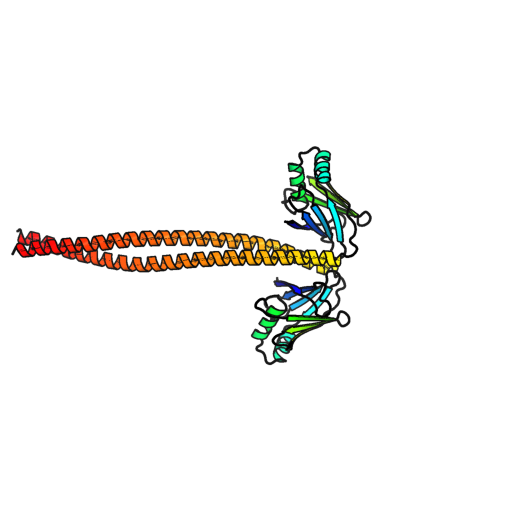 42 ALA B O 1
ATOM 1886 N N . TRP B 1 45 ? 3.239 -12.969 -4.861 1.00 20.22 43 TRP B N 1
ATOM 1887 C CA . TRP B 1 45 ? 2.102 -12.318 -4.227 1.00 23.83 43 TRP B CA 1
ATOM 1888 C C . TRP B 1 45 ? 0.986 -12.185 -5.251 1.00 23.22 43 TRP B C 1
ATOM 1889 O O . TRP B 1 45 ? 1.237 -11.849 -6.412 1.00 29.33 43 TRP B O 1
ATOM 1900 N N . THR B 1 46 ? -0.244 -12.458 -4.825 1.00 26.70 44 THR B N 1
ATOM 1901 C CA . THR B 1 46 ? -1.390 -12.431 -5.720 1.00 29.70 44 THR B CA 1
ATOM 1902 C C . THR B 1 46 ? -2.506 -11.584 -5.126 1.00 38.16 44 THR B C 1
ATOM 1903 O O . THR B 1 46 ? -2.572 -11.355 -3.916 1.00 29.69 44 THR B O 1
ATOM 1907 N N . GLY B 1 47 ? -3.386 -11.125 -6.006 1.00 40.22 45 GLY B N 1
ATOM 1908 C CA . GLY B 1 47 ? -4.515 -10.312 -5.604 1.00 23.21 45 GLY B CA 1
ATOM 1909 C C . GLY B 1 47 ? -5.503 -10.195 -6.741 1.00 29.17 45 GLY B C 1
ATOM 1910 O O . GLY B 1 47 ? -5.193 -10.513 -7.894 1.00 24.78 45 GLY B O 1
ATOM 1911 N N . THR B 1 48 ? -6.702 -9.735 -6.398 1.00 29.14 46 THR B N 1
ATOM 1912 C CA . THR B 1 48 ? -7.787 -9.612 -7.359 1.00 35.14 46 THR B CA 1
ATOM 1913 C C . THR B 1 48 ? -8.346 -8.198 -7.335 1.00 44.62 46 THR B C 1
ATOM 1914 O O . THR B 1 48 ? -8.429 -7.569 -6.275 1.00 52.38 46 THR B O 1
ATOM 1918 N N . VAL B 1 49 ? -8.722 -7.703 -8.511 1.00 29.86 47 VAL B N 1
ATOM 1919 C CA . VAL B 1 49 ? -9.349 -6.396 -8.668 1.00 25.24 47 VAL B CA 1
ATOM 1920 C C . VAL B 1 49 ? -10.670 -6.603 -9.395 1.00 27.50 47 VAL B C 1
ATOM 1921 O O . VAL B 1 49 ? -10.691 -7.106 -10.525 1.00 36.45 47 VAL B O 1
ATOM 1925 N N . SER B 1 50 ? -11.767 -6.221 -8.751 1.00 44.65 48 SER B N 1
ATOM 1926 C CA . SER B 1 50 ? -13.093 -6.441 -9.304 1.00 32.19 48 SER B CA 1
ATOM 1927 C C . SER B 1 50 ? -13.485 -5.302 -10.243 1.00 45.38 48 SER B C 1
ATOM 1928 O O . SER B 1 50 ? -12.863 -4.238 -10.275 1.00 46.21 48 SER B O 1
ATOM 1931 N N . GLU B 1 51 ? -14.543 -5.547 -11.020 1.00 37.80 49 GLU B N 1
ATOM 1932 C CA . GLU B 1 51 ? -15.061 -4.524 -11.922 1.00 40.46 49 GLU B CA 1
ATOM 1933 C C . GLU B 1 51 ? -15.571 -3.309 -11.157 1.00 40.85 49 GLU B C 1
ATOM 1934 O O . GLU B 1 51 ? -15.453 -2.176 -11.638 1.00 33.66 49 GLU B O 1
ATOM 1940 N N . SER B 1 52 ? -16.135 -3.524 -9.967 1.00 38.70 50 SER B N 1
ATOM 1941 C CA . SER B 1 52 ? -16.623 -2.406 -9.166 1.00 44.97 50 SER B CA 1
ATOM 1942 C C . SER B 1 52 ? -15.473 -1.543 -8.663 1.00 40.83 50 SER B C 1
ATOM 1943 O O . SER B 1 52 ? -15.587 -0.313 -8.612 1.00 33.74 50 SER B O 1
ATOM 1946 N N . GLU B 1 53 ? -14.354 -2.170 -8.292 1.00 37.29 51 GLU B N 1
ATOM 1947 C CA . GLU B 1 53 ? -13.213 -1.412 -7.791 1.00 29.61 51 GLU B CA 1
ATOM 1948 C C . GLU B 1 53 ? -12.532 -0.619 -8.899 1.00 35.00 51 GLU B C 1
ATOM 1949 O O . GLU B 1 53 ? -12.004 0.470 -8.644 1.00 30.66 51 GLU B O 1
ATOM 1955 N N . ILE B 1 54 ? -12.532 -1.140 -10.128 1.00 36.32 52 ILE B N 1
ATOM 1956 C CA . ILE B 1 54 ? -11.986 -0.389 -11.254 1.00 28.07 52 ILE B CA 1
ATOM 1957 C C . ILE B 1 54 ? -12.833 0.847 -11.523 1.00 35.72 52 ILE B C 1
ATOM 1958 O O . ILE B 1 54 ? -12.311 1.954 -11.703 1.00 26.00 52 ILE B O 1
ATOM 1963 N N . SER B 1 55 ? -14.158 0.675 -11.554 1.00 29.63 53 SER B N 1
ATOM 1964 C CA . SER B 1 55 ? -15.049 1.811 -11.759 1.00 39.21 53 SER B CA 1
ATOM 1965 C C . SER B 1 55 ? -14.960 2.805 -10.610 1.00 32.78 53 SER B C 1
ATOM 1966 O O . SER B 1 55 ? -15.073 4.017 -10.828 1.00 34.64 53 SER B O 1
ATOM 1969 N N . GLN B 1 56 ? -14.751 2.317 -9.386 1.00 30.88 54 GLN B N 1
ATOM 1970 C CA . GLN B 1 56 ? -14.623 3.218 -8.246 1.00 31.02 54 GLN B CA 1
ATOM 1971 C C . GLN B 1 56 ? -13.346 4.044 -8.336 1.00 38.09 54 GLN B C 1
ATOM 1972 O O . GLN B 1 56 ? -13.342 5.230 -7.983 1.00 30.72 54 GLN B O 1
ATOM 1978 N N . GLU B 1 57 ? -12.253 3.438 -8.805 1.00 26.45 55 GLU B N 1
ATOM 1979 C CA . GLU B 1 57 ? -10.997 4.171 -8.914 1.00 24.53 55 GLU B CA 1
ATOM 1980 C C . GLU B 1 57 ? -11.083 5.256 -9.980 1.00 26.79 55 GLU B C 1
ATOM 1981 O O . GLU B 1 57 ? -10.502 6.336 -9.823 1.00 37.91 55 GLU B O 1
ATOM 1987 N N . ALA B 1 58 ? -11.801 4.988 -11.074 1.00 25.39 56 ALA B N 1
ATOM 1988 C CA . ALA B 1 58 ? -12.006 6.017 -12.088 1.00 25.93 56 ALA B CA 1
ATOM 1989 C C . ALA B 1 58 ? -12.845 7.165 -11.542 1.00 39.43 56 ALA B C 1
ATOM 1990 O O . ALA B 1 58 ? -12.591 8.334 -11.859 1.00 27.72 56 ALA B O 1
ATOM 1992 N N . ASP B 1 59 ? -13.847 6.851 -10.717 1.00 32.02 57 ASP B N 1
ATOM 1993 C CA . ASP B 1 59 ? -14.653 7.899 -10.098 1.00 33.71 57 ASP B CA 1
ATOM 1994 C C . ASP B 1 59 ? -13.834 8.709 -9.101 1.00 30.42 57 ASP B C 1
ATOM 1995 O O . ASP B 1 59 ? -14.015 9.927 -8.988 1.00 31.44 57 ASP B O 1
ATOM 2000 N N . ASP B 1 60 ? -12.926 8.054 -8.374 1.00 28.95 58 ASP B N 1
ATOM 2001 C CA . ASP B 1 60 ? -12.092 8.759 -7.407 1.00 28.58 58 ASP B CA 1
ATOM 2002 C C . ASP B 1 60 ? -11.149 9.754 -8.070 1.00 36.31 58 ASP B C 1
ATOM 2003 O O . ASP B 1 60 ? -10.684 10.684 -7.402 1.00 42.22 58 ASP B O 1
ATOM 2008 N N . MET B 1 61 ? -10.856 9.583 -9.358 1.00 30.59 59 MET B N 1
ATOM 2009 C CA . MET B 1 61 ? -9.974 10.482 -10.088 1.00 29.64 59 MET B CA 1
ATOM 2010 C C . MET B 1 61 ? -10.737 11.427 -11.007 1.00 33.41 59 MET B C 1
ATOM 2011 O O . MET B 1 61 ? -10.110 12.189 -11.752 1.00 32.93 59 MET B O 1
ATOM 2016 N N . ALA B 1 62 ? -12.071 11.389 -10.972 1.00 29.08 60 ALA B N 1
ATOM 2017 C CA . ALA B 1 62 ? -12.923 12.329 -11.703 1.00 30.94 60 ALA B CA 1
ATOM 2018 C C . ALA B 1 62 ? -12.650 12.291 -13.206 1.00 30.61 60 ALA B C 1
ATOM 2019 O O . ALA B 1 62 ? -12.524 13.325 -13.864 1.00 31.53 60 ALA B O 1
ATOM 2021 N N . MET B 1 63 ? -12.549 11.080 -13.747 1.00 29.58 61 MET B N 1
ATOM 2022 C CA . MET B 1 63 ? -12.423 10.886 -15.184 1.00 45.53 61 MET B CA 1
ATOM 2023 C C . MET B 1 63 ? -13.282 9.701 -15.599 1.00 38.29 61 MET B C 1
ATOM 2024 O O . MET B 1 63 ? -13.588 8.818 -14.793 1.00 38.92 61 MET B O 1
ATOM 2029 N N . GLU B 1 64 ? -13.676 9.696 -16.870 1.00 37.01 62 GLU B N 1
ATOM 2030 C CA . GLU B 1 64 ? -14.513 8.619 -17.379 1.00 42.50 62 GLU B CA 1
ATOM 2031 C C . GLU B 1 64 ? -13.755 7.296 -17.357 1.00 30.94 62 GLU B C 1
ATOM 2032 O O . GLU B 1 64 ? -12.535 7.250 -17.535 1.00 33.65 62 GLU B O 1
ATOM 2038 N N . LYS B 1 65 ? -14.502 6.212 -17.132 1.00 31.73 63 LYS B N 1
ATOM 2039 C CA . LYS B 1 65 ? -13.884 4.900 -16.962 1.00 30.54 63 LYS B CA 1
ATOM 2040 C C . LYS B 1 65 ? -13.063 4.505 -18.184 1.00 34.14 63 LYS B C 1
ATOM 2041 O O . LYS B 1 65 ? -12.011 3.869 -18.052 1.00 36.53 63 LYS B O 1
ATOM 2047 N N . GLY B 1 66 ? -13.523 4.880 -19.380 1.00 32.60 64 GLY B N 1
ATOM 2048 C CA . GLY B 1 66 ? -12.798 4.515 -20.587 1.00 31.86 64 GLY B CA 1
ATOM 2049 C C . GLY B 1 66 ? -11.385 5.066 -20.615 1.00 35.18 64 GLY B C 1
ATOM 2050 O O . GLY B 1 66 ? -10.441 4.361 -20.980 1.00 37.54 64 GLY B O 1
ATOM 2051 N N . LYS B 1 67 ? -11.218 6.331 -20.226 1.00 33.20 65 LYS B N 1
ATOM 2052 C CA . LYS B 1 67 ? -9.883 6.918 -20.206 1.00 28.31 65 LYS B CA 1
ATOM 2053 C C . LYS B 1 67 ? -9.035 6.347 -19.076 1.00 36.96 65 LYS B C 1
ATOM 2054 O O . LYS B 1 67 ? -7.815 6.216 -19.228 1.00 31.05 65 LYS B O 1
ATOM 2060 N N . TYR B 1 68 ? -9.654 5.998 -17.945 1.00 29.48 66 TYR B N 1
ATOM 2061 C CA . TYR B 1 68 ? -8.893 5.389 -16.859 1.00 32.26 66 TYR B CA 1
ATOM 2062 C C . TYR B 1 68 ? -8.417 3.992 -17.232 1.00 44.07 66 TYR B C 1
ATOM 2063 O O . TYR B 1 68 ? -7.257 3.641 -16.985 1.00 21.63 66 TYR B O 1
ATOM 2072 N N . VAL B 1 69 ? -9.300 3.178 -17.815 1.00 24.29 67 VAL B N 1
ATOM 2073 C CA . VAL B 1 69 ? -8.905 1.839 -18.245 1.00 25.69 67 VAL B CA 1
ATOM 2074 C C . VAL B 1 69 ? -7.772 1.922 -19.259 1.00 31.28 67 VAL B C 1
ATOM 2075 O O . VAL B 1 69 ? -6.870 1.075 -19.277 1.00 28.57 67 VAL B O 1
ATOM 2079 N N . GLY B 1 70 ? -7.791 2.953 -20.107 1.00 24.99 68 GLY B N 1
ATOM 2080 C CA . GLY B 1 70 ? -6.673 3.179 -21.008 1.00 32.53 68 GLY B CA 1
ATOM 2081 C C . GLY B 1 70 ? -5.368 3.413 -20.269 1.00 31.46 68 GLY B C 1
ATOM 2082 O O . GLY B 1 70 ? -4.304 2.990 -20.724 1.00 23.56 68 GLY B O 1
ATOM 2083 N N . GLU B 1 71 ? -5.433 4.089 -19.117 1.00 22.36 69 GLU B N 1
ATOM 2084 C CA . GLU B 1 71 ? -4.239 4.267 -18.295 1.00 31.67 69 GLU B CA 1
ATOM 2085 C C . GLU B 1 71 ? -3.826 2.957 -17.635 1.00 25.08 69 GLU B C 1
ATOM 2086 O O . GLU B 1 7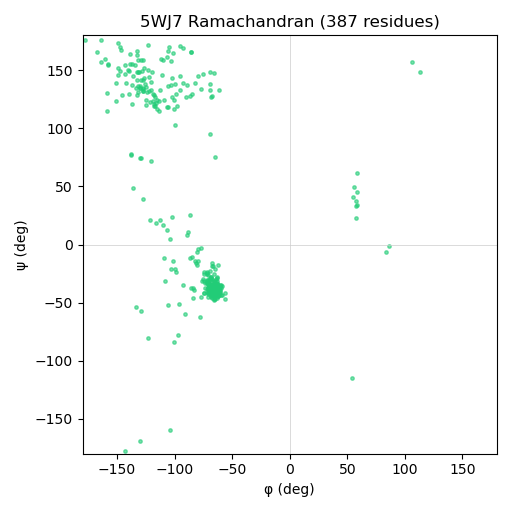1 ? -2.632 2.641 -17.567 1.00 24.63 69 GLU B O 1
ATOM 2092 N N . LEU B 1 72 ? -4.801 2.185 -17.139 1.00 23.44 70 LEU B N 1
ATOM 2093 C CA . LEU B 1 72 ? -4.501 0.862 -16.599 1.00 20.37 70 LEU B CA 1
ATOM 2094 C C . LEU B 1 72 ? -3.797 -0.008 -17.630 1.00 32.93 70 LEU B C 1
ATOM 2095 O O . LEU B 1 72 ? -2.843 -0.724 -17.305 1.00 28.35 70 LEU B O 1
ATOM 2100 N N . ARG B 1 73 ? -4.257 0.044 -18.882 1.00 30.68 71 ARG B N 1
ATOM 2101 C CA . ARG B 1 73 ? -3.686 -0.803 -19.922 1.00 26.09 71 ARG B CA 1
ATOM 2102 C C . ARG B 1 73 ? -2.234 -0.433 -20.199 1.00 29.94 71 ARG B C 1
ATOM 2103 O O . ARG B 1 73 ? -1.393 -1.312 -20.421 1.00 29.13 71 ARG B O 1
ATOM 2111 N N . LYS B 1 74 ? -1.916 0.863 -20.180 1.00 21.34 72 LYS B N 1
ATOM 2112 C CA . LYS B 1 74 ? -0.545 1.288 -20.437 1.00 36.64 72 LYS B CA 1
ATOM 2113 C C . LYS B 1 74 ? 0.370 1.023 -19.248 1.00 27.89 72 LYS B C 1
ATOM 2114 O O . LYS B 1 74 ? 1.566 0.778 -19.436 1.00 32.59 72 LYS B O 1
ATOM 2120 N N . ALA B 1 75 ? -0.164 1.053 -18.026 1.00 30.17 73 ALA B N 1
ATOM 2121 C CA . ALA B 1 75 ? 0.683 0.883 -16.851 1.00 17.54 73 ALA B CA 1
ATOM 2122 C C . ALA B 1 75 ? 0.898 -0.588 -16.511 1.00 18.37 73 ALA B C 1
ATOM 2123 O O . ALA B 1 75 ? 1.996 -0.975 -16.095 1.00 25.61 73 ALA B O 1
ATOM 2125 N N . LEU B 1 76 ? -0.131 -1.422 -16.681 1.00 24.54 74 LEU B N 1
ATOM 2126 C CA . LEU B 1 76 ? -0.083 -2.802 -16.218 1.00 16.77 74 LEU B CA 1
ATOM 2127 C C . LEU B 1 76 ? 0.148 -3.821 -17.326 1.00 31.18 74 LEU B C 1
ATOM 2128 O O . LEU B 1 76 ? 0.589 -4.937 -17.030 1.00 26.31 74 LEU B O 1
ATOM 2133 N N . LEU B 1 77 ? -0.139 -3.481 -18.583 1.00 31.21 75 LEU B N 1
ATOM 2134 C CA . LEU B 1 77 ? -0.015 -4.428 -19.686 1.00 26.80 75 LEU B CA 1
ATOM 2135 C C . LEU B 1 77 ? 1.135 -4.082 -20.626 1.00 36.32 75 LEU B C 1
ATOM 2136 O O . LEU B 1 77 ? 1.184 -4.597 -21.748 1.00 23.40 75 LEU B O 1
ATOM 2141 N N . SER B 1 78 ? 2.063 -3.228 -20.185 1.00 39.07 76 SER B N 1
ATOM 2142 C CA . SER B 1 78 ? 3.200 -2.793 -21.002 1.00 42.59 76 SER B CA 1
ATOM 2143 C C . SER B 1 78 ? 2.736 -2.193 -22.328 1.00 44.67 76 SER B C 1
ATOM 2144 O O . SER B 1 78 ? 3.328 -2.435 -23.381 1.00 38.66 76 SER B O 1
ATOM 2147 N N . GLY B 1 79 ? 1.667 -1.405 -22.276 1.00 45.03 77 GLY B N 1
ATOM 2148 C CA . GLY B 1 79 ? 1.149 -0.765 -23.468 1.00 55.13 77 GLY B CA 1
ATOM 2149 C C . GLY B 1 79 ? 1.535 0.696 -23.563 1.00 70.26 77 GLY B C 1
ATOM 2150 O O . GLY B 1 79 ? 0.865 1.481 -24.241 1.00 77.28 77 GLY B O 1
ATOM 2151 N N . ALA B 1 80 ? 2.618 1.071 -22.889 1.00 75.39 78 ALA B N 1
ATOM 2152 C CA . ALA B 1 80 ? 3.079 2.448 -22.844 1.00 72.04 78 ALA B CA 1
ATOM 2153 C C . ALA B 1 80 ? 4.386 2.599 -23.611 1.00 84.41 78 ALA B C 1
ATOM 2154 O O . ALA B 1 80 ? 5.223 1.692 -23.634 1.00 87.60 78 ALA B O 1
ATOM 2156 N N . GLY B 1 81 ? 4.548 3.758 -24.243 1.00 84.10 79 GLY B N 1
ATOM 2157 C CA . GLY B 1 81 ? 5.770 4.087 -24.934 1.00 71.72 79 GLY B CA 1
ATOM 2158 C C . GLY B 1 81 ? 6.606 5.066 -24.137 1.00 64.64 79 GLY B C 1
ATOM 2159 O O . GLY B 1 81 ? 6.447 5.205 -22.920 1.00 68.08 79 GLY B O 1
ATOM 2160 N N . PRO B 1 82 ? 7.522 5.769 -24.810 1.00 70.05 80 PRO B N 1
ATOM 2161 C CA . PRO B 1 82 ? 8.337 6.768 -24.102 1.00 68.98 80 PRO B CA 1
ATOM 2162 C C . PRO B 1 82 ? 7.539 7.962 -23.605 1.00 72.98 80 PRO B C 1
ATOM 2163 O O . PRO B 1 82 ? 8.017 8.675 -22.714 1.00 76.65 80 PRO B O 1
ATOM 2167 N N . ALA B 1 83 ? 6.343 8.198 -24.141 1.00 78.40 81 ALA B N 1
ATOM 2168 C CA . ALA B 1 83 ? 5.515 9.321 -23.721 1.00 85.42 81 ALA B CA 1
ATOM 2169 C C . ALA B 1 83 ? 4.766 9.060 -22.421 1.00 97.50 81 ALA B C 1
ATOM 2170 O O . ALA B 1 83 ? 4.093 9.968 -21.921 1.00 96.92 81 ALA B O 1
ATOM 2172 N N . ASP B 1 84 ? 4.865 7.855 -21.863 1.00 103.63 82 ASP B N 1
ATOM 2173 C CA . ASP B 1 84 ? 4.150 7.494 -20.644 1.00 94.18 82 ASP B CA 1
ATOM 2174 C C . ASP B 1 84 ? 5.093 6.723 -19.733 1.00 81.86 82 ASP B C 1
ATOM 2175 O O . ASP B 1 84 ? 5.612 5.673 -20.124 1.00 99.04 82 ASP B O 1
ATOM 2180 N N . VAL B 1 85 ? 5.310 7.240 -18.526 1.00 51.19 83 VAL B N 1
ATOM 2181 C CA . VAL B 1 85 ? 6.204 6.631 -17.548 1.00 31.25 83 VAL B CA 1
ATOM 2182 C C . VAL B 1 85 ? 5.395 6.275 -16.310 1.00 29.85 83 VAL B C 1
ATOM 2183 O O . VAL B 1 85 ? 4.662 7.117 -15.777 1.00 30.64 83 VAL B O 1
ATOM 2187 N N . TYR B 1 86 ? 5.534 5.034 -15.851 1.00 25.89 84 TYR B N 1
ATOM 2188 C CA . TYR B 1 86 ? 4.810 4.547 -14.688 1.00 19.44 84 TYR B CA 1
ATOM 2189 C C . TYR B 1 86 ? 5.779 3.882 -13.722 1.00 32.11 84 TYR B C 1
ATOM 2190 O O . TYR B 1 86 ? 6.661 3.124 -14.138 1.00 29.66 84 TYR B O 1
ATOM 2199 N N . THR B 1 87 ? 5.615 4.177 -12.435 1.00 26.30 85 THR B N 1
ATOM 2200 C CA . THR B 1 87 ? 6.414 3.574 -11.380 1.00 18.52 85 THR B CA 1
ATOM 2201 C C . THR B 1 87 ? 5.558 2.626 -10.551 1.00 23.37 85 THR B C 1
ATOM 2202 O O . THR B 1 87 ? 4.329 2.726 -10.519 1.00 27.39 85 THR B O 1
ATOM 2206 N N . PHE B 1 88 ? 6.230 1.701 -9.871 1.00 26.40 86 PHE B N 1
ATOM 2207 C CA . PHE B 1 88 ? 5.564 0.637 -9.137 1.00 15.96 86 PHE B CA 1
ATOM 2208 C C . PHE B 1 88 ? 6.173 0.515 -7.748 1.00 30.22 86 PHE B C 1
ATOM 2209 O O . PHE B 1 88 ? 7.397 0.533 -7.593 1.00 17.41 86 PHE B O 1
ATOM 2217 N N . ASN B 1 89 ? 5.309 0.398 -6.741 1.00 16.30 87 ASN B N 1
ATOM 2218 C CA . ASN B 1 89 ? 5.724 0.358 -5.345 1.00 17.24 87 ASN B CA 1
ATOM 2219 C C . ASN B 1 89 ? 5.126 -0.866 -4.673 1.00 19.43 87 ASN B C 1
ATOM 2220 O O . ASN B 1 89 ? 3.926 -1.128 -4.807 1.00 27.92 87 ASN B O 1
ATOM 2225 N N . PHE B 1 90 ? 5.957 -1.605 -3.943 1.00 29.01 88 PHE B N 1
ATOM 2226 C CA . PHE B 1 90 ? 5.492 -2.784 -3.226 1.00 19.06 88 PHE B CA 1
ATOM 2227 C C . PHE B 1 90 ? 6.271 -2.921 -1.928 1.00 28.28 88 PHE B C 1
ATOM 2228 O O . PHE B 1 90 ? 7.505 -2.880 -1.935 1.00 36.15 88 PHE B O 1
ATOM 2236 N N . SER B 1 91 ? 5.547 -3.077 -0.824 1.00 26.61 89 SER B N 1
ATOM 2237 C CA . SER B 1 91 ? 6.130 -3.304 0.491 1.00 21.84 89 SER B CA 1
ATOM 2238 C C . SER B 1 91 ? 5.900 -4.758 0.877 1.00 35.79 89 SER B C 1
ATOM 2239 O O . SER B 1 91 ? 4.751 -5.195 1.000 1.00 28.64 89 SER B O 1
ATOM 2242 N N . LYS B 1 92 ? 6.989 -5.504 1.070 1.00 27.39 90 LYS B N 1
ATOM 2243 C CA . LYS B 1 92 ? 6.863 -6.906 1.448 1.00 23.44 90 LYS B CA 1
ATOM 2244 C C . LYS B 1 92 ? 6.278 -7.081 2.844 1.00 28.47 90 LYS B C 1
ATOM 2245 O O . LYS B 1 92 ? 5.832 -8.183 3.179 1.00 30.68 90 LYS B O 1
ATOM 2251 N N . GLU B 1 93 ? 6.262 -6.023 3.660 1.00 26.68 91 GLU B N 1
ATOM 2252 C CA . GLU B 1 93 ? 5.730 -6.131 5.015 1.00 29.09 91 GLU B CA 1
ATOM 2253 C C . GLU B 1 93 ? 4.215 -5.968 5.039 1.00 29.06 91 GLU B C 1
ATOM 2254 O O . GLU B 1 93 ? 3.528 -6.644 5.813 1.00 33.48 91 GLU B O 1
ATOM 2260 N N . SER B 1 94 ? 3.677 -5.074 4.210 1.00 27.40 92 SER B N 1
ATOM 2261 C CA . SER B 1 94 ? 2.238 -4.869 4.127 1.00 27.48 92 SER B CA 1
ATOM 2262 C C . SER B 1 94 ? 1.605 -5.550 2.923 1.00 25.65 92 SER B C 1
ATOM 2263 O O . SER B 1 94 ? 0.376 -5.675 2.879 1.00 34.65 92 SER B O 1
ATOM 2266 N N . CYS B 1 95 ? 2.412 -5.984 1.953 1.00 34.60 93 CYS B N 1
ATOM 2267 C CA . CYS B 1 95 ? 1.940 -6.557 0.694 1.00 22.33 93 CYS B CA 1
ATOM 2268 C C . CYS B 1 95 ? 1.038 -5.594 -0.072 1.00 21.32 93 CYS B C 1
ATOM 2269 O O . CYS B 1 95 ? 0.236 -6.018 -0.909 1.00 35.18 93 CYS B O 1
ATOM 2272 N N . TYR B 1 96 ? 1.167 -4.298 0.200 1.00 22.64 94 TYR B N 1
ATOM 2273 C CA . TYR B 1 96 ? 0.399 -3.273 -0.489 1.00 23.91 94 TYR B CA 1
ATOM 2274 C C . TYR B 1 96 ? 1.166 -2.813 -1.722 1.00 22.01 94 TYR B C 1
ATOM 2275 O O . TYR B 1 96 ? 2.336 -2.431 -1.630 1.00 21.83 94 TYR B O 1
ATOM 2284 N N . PHE B 1 97 ? 0.501 -2.858 -2.872 1.00 23.23 95 PHE B N 1
ATOM 2285 C CA . PHE B 1 97 ? 1.096 -2.522 -4.158 1.00 21.69 95 PHE B CA 1
ATOM 2286 C C . PHE B 1 97 ? 0.331 -1.343 -4.734 1.00 21.60 95 PHE B C 1
ATOM 2287 O O . PHE B 1 97 ? -0.890 -1.419 -4.896 1.00 26.23 95 PHE B O 1
ATOM 2295 N N . PHE B 1 98 ? 1.037 -0.255 -5.035 1.00 21.43 96 PHE B N 1
ATOM 2296 C CA . PHE B 1 98 ? 0.425 0.872 -5.722 1.00 21.47 96 PHE B CA 1
ATOM 2297 C C . PHE B 1 98 ? 1.365 1.359 -6.813 1.00 21.35 96 PHE B C 1
ATOM 2298 O O . PHE B 1 98 ? 2.589 1.318 -6.664 1.00 23.59 96 PHE B O 1
ATOM 2306 N N . PHE B 1 99 ? 0.778 1.807 -7.919 1.00 21.42 97 PHE B N 1
ATOM 2307 C CA . PHE B 1 99 ? 1.528 2.286 -9.068 1.00 29.86 97 PHE B CA 1
ATOM 2308 C C . PHE B 1 99 ? 1.107 3.710 -9.397 1.00 21.69 97 PHE B C 1
ATOM 2309 O O . PHE B 1 99 ? -0.036 4.112 -9.155 1.00 21.89 97 PHE B O 1
ATOM 2317 N N . GLU B 1 100 ? 2.046 4.472 -9.947 1.00 21.83 98 GLU B N 1
ATOM 2318 C CA . GLU B 1 100 ? 1.862 5.895 -10.171 1.00 22.26 98 GLU B CA 1
ATOM 2319 C C . GLU B 1 100 ? 2.273 6.258 -11.590 1.00 24.37 98 GLU B C 1
ATOM 2320 O O . GLU B 1 100 ? 3.025 5.535 -12.248 1.00 22.28 98 GLU B O 1
ATOM 2326 N N . LYS B 1 101 ? 1.760 7.392 -12.055 1.00 22.96 99 LYS B N 1
ATOM 2327 C CA . LYS B 1 101 ? 2.194 7.992 -13.307 1.00 23.35 99 LYS B CA 1
ATOM 2328 C C . LYS B 1 101 ? 3.112 9.167 -13.001 1.00 23.89 99 LYS B C 1
ATOM 2329 O O . LYS B 1 101 ? 2.846 9.954 -12.088 1.00 24.16 99 LYS B O 1
ATOM 2335 N N . ASN B 1 102 ? 4.197 9.276 -13.760 1.00 24.11 100 ASN B N 1
ATOM 2336 C CA . ASN B 1 102 ? 5.221 10.286 -13.529 1.00 24.73 100 ASN B CA 1
ATOM 2337 C C . ASN B 1 102 ? 5.237 11.267 -14.693 1.00 25.53 100 ASN B C 1
ATOM 2338 O O . ASN B 1 102 ? 5.408 10.864 -15.848 1.00 29.05 100 ASN B O 1
ATOM 2343 N N . LEU B 1 103 ? 5.056 12.547 -14.382 1.00 26.28 101 LEU B N 1
ATOM 2344 C CA . LEU B 1 103 ? 5.117 13.621 -15.363 1.00 27.26 101 LEU B CA 1
ATOM 2345 C C . LEU B 1 103 ? 6.007 14.721 -14.813 1.00 28.10 101 LEU B C 1
ATOM 2346 O O . LEU B 1 103 ? 5.831 15.147 -13.667 1.00 36.71 101 LEU B O 1
ATOM 2351 N N . LYS B 1 104 ? 6.954 15.179 -15.634 1.00 51.56 102 LYS B N 1
ATOM 2352 C CA . LYS B 1 104 ? 7.939 16.172 -15.221 1.00 43.42 102 LYS B CA 1
ATOM 2353 C C . LYS B 1 104 ? 8.665 15.703 -13.966 1.00 29.24 102 LYS B C 1
ATOM 2354 O O . LYS B 1 104 ? 9.370 14.689 -13.992 1.00 35.06 102 LYS B O 1
ATOM 2360 N N . ASP B 1 105 ? 8.484 16.421 -12.857 1.00 29.47 103 ASP B N 1
ATOM 2361 C CA . ASP B 1 105 ? 9.114 16.078 -11.589 1.00 31.01 103 ASP B CA 1
ATOM 2362 C C . ASP B 1 105 ? 8.099 15.623 -10.542 1.00 28.15 103 ASP B C 1
ATOM 2363 O O . ASP B 1 105 ? 8.388 15.667 -9.341 1.00 39.55 103 ASP B O 1
ATOM 2368 N N . VAL B 1 106 ? 6.914 15.185 -10.970 1.00 27.68 104 VAL B N 1
ATOM 2369 C CA . VAL B 1 106 ? 5.838 14.834 -10.054 1.00 27.05 104 VAL B CA 1
ATOM 2370 C C . VAL B 1 106 ? 5.338 13.430 -10.365 1.00 26.09 104 VAL B C 1
ATOM 2371 O O . VAL B 1 106 ? 5.518 12.904 -11.466 1.00 25.98 104 VAL B O 1
ATOM 2375 N N . SER B 1 107 ? 4.699 12.825 -9.366 1.00 25.46 105 SER B N 1
ATOM 2376 C CA . SER B 1 107 ? 4.053 11.531 -9.517 1.00 24.68 105 SER B CA 1
ATOM 2377 C C . SER B 1 107 ? 2.738 11.548 -8.754 1.00 24.56 105 SER B C 1
ATOM 2378 O O . SER B 1 107 ? 2.596 12.250 -7.749 1.00 24.81 105 SER B O 1
ATOM 2381 N N . PHE B 1 108 ? 1.773 10.773 -9.245 1.00 24.24 106 PHE B N 1
ATOM 2382 C CA . PHE B 1 108 ? 0.459 10.696 -8.625 1.00 31.63 106 PHE B CA 1
ATOM 2383 C C . PHE B 1 108 ? -0.097 9.292 -8.813 1.00 27.80 106 PHE B C 1
ATOM 2384 O O . PHE B 1 108 ? 0.194 8.622 -9.807 1.00 23.39 106 PHE B O 1
ATOM 2392 N N . ARG B 1 109 ? -0.904 8.861 -7.847 1.00 25.18 107 ARG B N 1
ATOM 2393 C CA . ARG B 1 109 ? -1.399 7.490 -7.821 1.00 35.54 107 ARG B CA 1
ATOM 2394 C C . ARG B 1 109 ? -2.382 7.230 -8.956 1.00 23.22 107 ARG B C 1
ATOM 2395 O O . ARG B 1 109 ? -3.234 8.066 -9.270 1.00 25.44 107 ARG B O 1
ATOM 2403 N N . LEU B 1 110 ? -2.254 6.058 -9.577 1.00 27.36 108 LEU B N 1
ATOM 2404 C CA . LEU B 1 110 ? -3.218 5.574 -10.557 1.00 24.12 108 LEU B CA 1
ATOM 2405 C C . LEU B 1 110 ? -4.067 4.421 -10.050 1.00 23.89 108 LEU B C 1
ATOM 2406 O O . LEU B 1 110 ? -5.221 4.294 -10.462 1.00 25.47 108 LEU B O 1
ATOM 2411 N N . GLY B 1 111 ? -3.525 3.583 -9.176 1.00 22.79 109 GLY B N 1
ATOM 2412 C CA . GLY B 1 111 ? -4.271 2.458 -8.646 1.00 22.68 109 GLY B CA 1
ATOM 2413 C C . GLY B 1 111 ? -3.430 1.706 -7.639 1.00 22.23 109 GLY B C 1
ATOM 2414 O O . GLY B 1 111 ? -2.255 2.018 -7.416 1.00 25.55 109 GLY B O 1
ATOM 2415 N N . SER B 1 112 ? -4.051 0.701 -7.030 1.00 22.38 110 SER B N 1
ATOM 2416 C CA . SER B 1 112 ? -3.365 -0.091 -6.021 1.00 22.24 110 SER B CA 1
ATOM 2417 C C . SER B 1 112 ? -4.050 -1.442 -5.891 1.00 27.77 110 SER B C 1
ATOM 2418 O O . SER B 1 112 ? -5.234 -1.593 -6.205 1.00 28.39 110 SER B O 1
ATOM 2421 N N . PHE B 1 113 ? -3.283 -2.428 -5.424 1.00 22.43 111 PHE B N 1
ATOM 2422 C CA . PHE B 1 113 ? -3.808 -3.747 -5.104 1.00 22.83 111 PHE B CA 1
ATOM 2423 C C . PHE B 1 113 ? -3.393 -4.134 -3.693 1.00 28.97 111 PHE B C 1
ATOM 2424 O O . PHE B 1 113 ? -2.329 -3.737 -3.208 1.00 25.78 111 PHE B O 1
ATOM 2432 N N . ASN B 1 114 ? -4.242 -4.926 -3.043 1.00 38.90 112 ASN B N 1
ATOM 2433 C CA . ASN B 1 114 ? -3.914 -5.563 -1.771 1.00 38.53 112 ASN B CA 1
ATOM 2434 C C . ASN B 1 114 ? -3.519 -7.000 -2.087 1.00 32.77 112 ASN B C 1
ATOM 2435 O O . ASN B 1 114 ? -4.375 -7.845 -2.361 1.00 34.30 112 ASN B O 1
ATOM 2440 N N . LEU B 1 115 ? -2.220 -7.273 -2.064 1.00 23.91 113 LEU B N 1
ATOM 2441 C CA . LEU B 1 115 ? -1.715 -8.596 -2.391 1.00 28.84 113 LEU B CA 1
ATOM 2442 C C . LEU B 1 115 ? -1.558 -9.442 -1.129 1.00 34.69 113 LEU B C 1
ATOM 2443 O O . LEU B 1 115 ? -1.658 -8.955 -0.001 1.00 24.96 113 LEU B O 1
ATOM 2448 N N . GLU B 1 116 ? -1.320 -10.736 -1.335 1.00 32.58 114 GLU B N 1
ATOM 2449 C CA . GLU B 1 116 ? -1.026 -11.654 -0.246 1.00 30.74 114 GLU B CA 1
ATOM 2450 C C . GLU B 1 116 ? 0.032 -12.642 -0.710 1.00 29.23 114 GLU B C 1
ATOM 2451 O O . GLU B 1 116 ? -0.011 -13.120 -1.847 1.00 31.17 114 GLU B O 1
ATOM 2457 N N . LYS B 1 117 ? 0.976 -12.944 0.177 1.00 35.29 115 LYS B N 1
ATOM 2458 C CA . LYS B 1 117 ? 2.075 -13.834 -0.172 1.00 27.12 115 LYS B CA 1
ATOM 2459 C C . LYS B 1 117 ? 1.559 -15.249 -0.403 1.00 28.15 115 LYS B C 1
ATOM 2460 O O . LYS B 1 117 ? 0.847 -15.809 0.437 1.00 41.56 115 LYS B O 1
ATOM 2466 N N . VAL B 1 118 ? 1.917 -15.821 -1.548 1.00 40.49 116 VAL B N 1
ATOM 2467 C CA . VAL B 1 118 ? 1.510 -17.177 -1.896 1.00 37.24 116 VAL B CA 1
ATOM 2468 C C . VAL B 1 118 ? 2.365 -18.167 -1.116 1.00 31.97 116 VAL B C 1
ATOM 2469 O O . VAL B 1 118 ? 3.591 -18.023 -1.041 1.00 34.38 116 VAL B O 1
ATOM 2473 N N . GLU B 1 119 ? 1.721 -19.177 -0.533 1.00 34.63 117 GLU B N 1
ATOM 2474 C CA . GLU B 1 119 ? 2.439 -20.178 0.245 1.00 44.73 117 GLU B CA 1
ATOM 2475 C C . GLU B 1 119 ? 3.114 -21.238 -0.617 1.00 34.50 117 GLU B C 1
ATOM 2476 O O . GLU B 1 119 ? 3.965 -21.974 -0.106 1.00 44.15 117 GLU B O 1
ATOM 2482 N N . ASN B 1 120 ? 2.767 -21.333 -1.899 1.00 32.90 118 ASN B N 1
ATOM 2483 C CA . ASN B 1 120 ? 3.436 -22.231 -2.840 1.00 38.77 118 ASN B CA 1
ATOM 2484 C C . ASN B 1 120 ? 3.826 -21.440 -4.082 1.00 32.16 118 ASN B C 1
ATOM 2485 O O . ASN B 1 120 ? 3.199 -21.566 -5.142 1.00 31.92 118 ASN B O 1
ATOM 2490 N N . PRO B 1 121 ? 4.869 -20.610 -3.986 1.00 31.41 119 PRO B N 1
ATOM 2491 C CA . PRO B 1 121 ? 5.248 -19.785 -5.143 1.00 30.28 119 PRO B CA 1
ATOM 2492 C C . PRO B 1 121 ? 5.882 -20.577 -6.272 1.00 32.16 119 PRO B C 1
ATOM 2493 O O . PRO B 1 121 ? 5.807 -20.142 -7.428 1.00 29.94 119 PRO B O 1
ATOM 2497 N N . ALA B 1 122 ? 6.505 -21.721 -5.978 1.00 33.03 120 ALA B N 1
ATOM 2498 C CA . ALA B 1 122 ? 7.146 -22.504 -7.030 1.00 32.42 120 ALA B CA 1
ATOM 2499 C C . ALA B 1 122 ? 6.132 -22.970 -8.066 1.00 32.41 120 ALA B C 1
ATOM 2500 O O . ALA B 1 122 ? 6.392 -22.904 -9.273 1.00 31.98 120 ALA B O 1
ATOM 2502 N N . GLU B 1 123 ? 4.966 -23.439 -7.614 1.00 32.94 121 GLU B N 1
ATOM 2503 C CA . GLU B 1 123 ? 3.916 -23.825 -8.551 1.00 35.55 121 GLU B CA 1
ATOM 2504 C C . GLU B 1 123 ? 3.417 -22.628 -9.349 1.00 31.49 121 GLU B C 1
ATOM 2505 O O . GLU B 1 123 ? 3.076 -22.766 -10.529 1.00 31.22 121 GLU B O 1
ATOM 2511 N N . VAL B 1 124 ? 3.371 -21.449 -8.725 1.00 30.59 122 VAL B N 1
ATOM 2512 C CA . VAL B 1 124 ? 2.977 -20.242 -9.443 1.00 29.29 122 VAL B CA 1
ATOM 2513 C C . VAL B 1 124 ? 4.020 -19.883 -10.493 1.00 28.70 122 VAL B C 1
ATOM 2514 O O . VAL B 1 124 ? 3.682 -19.508 -11.622 1.00 28.72 122 VAL B O 1
ATOM 2518 N N . ILE B 1 125 ? 5.302 -19.996 -10.142 1.00 28.97 123 ILE B N 1
ATOM 2519 C CA . ILE B 1 125 ? 6.363 -19.666 -11.086 1.00 28.57 123 ILE B CA 1
ATOM 2520 C C . ILE B 1 125 ? 6.398 -20.673 -12.229 1.00 29.09 123 ILE B C 1
ATOM 2521 O O . ILE B 1 125 ? 6.579 -20.301 -13.395 1.00 28.51 123 ILE B O 1
ATOM 2526 N N . ARG B 1 126 ? 6.213 -21.960 -11.920 1.00 30.26 124 ARG B N 1
ATOM 2527 C CA . ARG B 1 126 ? 6.191 -22.976 -12.969 1.00 30.87 124 ARG B CA 1
ATOM 2528 C C . ARG B 1 126 ? 5.035 -22.748 -13.934 1.00 41.95 124 ARG B C 1
ATOM 2529 O O . ARG B 1 126 ? 5.192 -22.904 -15.151 1.00 30.04 124 ARG B O 1
ATOM 2537 N N . GLU B 1 127 ? 3.864 -22.378 -13.410 1.00 34.62 125 GLU B N 1
ATOM 2538 C CA . GLU B 1 127 ? 2.716 -22.126 -14.273 1.00 34.87 125 GLU B CA 1
ATOM 2539 C C . GLU B 1 127 ? 2.955 -20.910 -15.160 1.00 28.19 125 GLU B C 1
ATOM 2540 O O . GLU B 1 127 ? 2.535 -20.889 -16.322 1.00 27.85 125 GLU B O 1
ATOM 2546 N N . LEU B 1 128 ? 3.638 -19.892 -14.630 1.00 46.59 126 LEU B N 1
ATOM 2547 C CA . LEU B 1 128 ? 3.949 -18.710 -15.426 1.00 26.51 126 LEU B CA 1
ATOM 2548 C C . LEU B 1 128 ? 4.896 -19.049 -16.571 1.00 41.02 126 LEU B C 1
ATOM 2549 O O . LEU B 1 128 ? 4.699 -18.592 -17.703 1.00 25.99 126 LEU B O 1
ATOM 2554 N N . ILE B 1 129 ? 5.929 -19.848 -16.296 1.00 27.35 127 ILE B N 1
ATOM 2555 C CA . ILE B 1 129 ? 6.879 -20.217 -17.340 1.00 35.98 127 ILE B CA 1
ATOM 2556 C C . ILE B 1 129 ? 6.213 -21.113 -18.378 1.00 36.92 127 ILE B C 1
ATOM 2557 O O . ILE B 1 129 ? 6.476 -20.992 -19.581 1.00 35.56 127 ILE B O 1
ATOM 2562 N N . CYS B 1 130 ? 5.334 -22.017 -17.935 1.00 28.54 128 CYS B N 1
ATOM 2563 C CA . CYS B 1 130 ? 4.625 -22.883 -18.873 1.00 31.85 128 CYS B CA 1
ATOM 2564 C C . CYS B 1 130 ? 3.762 -22.073 -19.832 1.00 31.83 128 CYS B C 1
ATOM 2565 O O . CYS B 1 130 ? 3.650 -22.415 -21.015 1.00 32.86 128 CYS B O 1
ATOM 2568 N N . TYR B 1 131 ? 3.142 -20.997 -19.343 1.00 27.18 129 TYR B N 1
ATOM 2569 C CA . TYR B 1 131 ? 2.342 -20.155 -20.226 1.00 41.06 129 TYR B CA 1
ATOM 2570 C C . TYR B 1 131 ? 3.206 -19.509 -21.300 1.00 36.68 129 TYR B C 1
ATOM 2571 O O . TYR B 1 131 ? 2.818 -19.464 -22.474 1.00 40.94 129 TYR B O 1
ATOM 2580 N N . CYS B 1 132 ? 4.380 -19.000 -20.916 1.00 26.98 130 CYS B N 1
ATOM 2581 C CA . CYS B 1 132 ? 5.277 -18.387 -21.891 1.00 28.95 130 CYS B CA 1
ATOM 2582 C C . CYS B 1 132 ? 5.722 -19.396 -22.940 1.00 25.65 130 CYS B C 1
ATOM 2583 O O . CYS B 1 132 ? 5.873 -19.053 -24.118 1.00 33.52 130 CYS B O 1
ATOM 2586 N N . LEU B 1 133 ? 5.936 -20.649 -22.532 1.00 26.58 131 LEU B N 1
ATOM 2587 C CA . LEU B 1 133 ? 6.322 -21.676 -23.493 1.00 32.98 131 LEU B CA 1
ATOM 2588 C C . LEU B 1 133 ? 5.144 -22.102 -24.361 1.00 35.54 131 LEU B C 1
ATOM 2589 O O . LEU B 1 133 ? 5.339 -22.468 -25.526 1.00 32.43 131 LEU B O 1
ATOM 2594 N N . ASP B 1 134 ? 3.922 -22.062 -23.820 1.00 36.70 132 ASP B N 1
ATOM 2595 C CA . ASP B 1 134 ? 2.742 -22.292 -24.648 1.00 31.69 132 ASP B CA 1
ATOM 2596 C C . ASP B 1 134 ? 2.576 -21.184 -25.678 1.00 36.98 132 ASP B C 1
ATOM 2597 O O . ASP B 1 134 ? 2.260 -21.451 -26.843 1.00 52.52 132 ASP B O 1
ATOM 2602 N N . ASP B 1 135 ? 2.787 -19.933 -25.264 1.00 31.64 1733 ASP B N 1
ATOM 2603 C CA . ASP B 1 135 ? 2.658 -18.812 -26.187 1.00 32.45 1733 ASP B CA 1
ATOM 2604 C C . ASP B 1 135 ? 3.745 -18.852 -27.254 1.00 34.03 1733 ASP B C 1
ATOM 2605 O O . ASP B 1 135 ? 3.495 -18.509 -28.415 1.00 37.73 1733 ASP B O 1
ATOM 2610 N N . LEU B 1 136 ? 4.957 -19.273 -26.880 1.00 30.57 1734 LEU B N 1
ATOM 2611 C CA . LEU B 1 136 ? 6.033 -19.396 -27.858 1.00 34.17 1734 LEU B CA 1
ATOM 2612 C C . LEU B 1 136 ? 5.715 -20.461 -28.900 1.00 34.76 1734 LEU B C 1
ATOM 2613 O O . LEU B 1 136 ? 5.983 -20.273 -30.092 1.00 43.34 1734 LEU B O 1
ATOM 2618 N N . SER B 1 137 ? 5.141 -21.588 -28.470 1.00 34.82 1735 SER B N 1
ATOM 2619 C CA . SER B 1 137 ? 4.819 -22.657 -29.411 1.00 44.27 1735 SER B CA 1
ATOM 2620 C C . SER B 1 137 ? 3.697 -22.246 -30.356 1.00 38.32 1735 SER B C 1
ATOM 2621 O O . SER B 1 137 ? 3.709 -22.611 -31.537 1.00 36.02 1735 SER B O 1
ATOM 2624 N N . GLN B 1 138 ? 2.718 -21.488 -29.856 1.00 39.99 1736 GLN B N 1
ATOM 2625 C CA . GLN B 1 138 ? 1.631 -21.030 -30.715 1.00 41.03 1736 GLN B CA 1
ATOM 2626 C C . GLN B 1 138 ? 2.133 -20.041 -31.760 1.00 39.23 1736 GLN B C 1
ATOM 2627 O O . GLN B 1 138 ? 1.745 -20.118 -32.932 1.00 50.24 1736 GLN B O 1
ATOM 2633 N N . LEU B 1 139 ? 2.997 -19.106 -31.356 1.00 31.71 1737 LEU B N 1
ATOM 2634 C CA . LEU B 1 139 ? 3.586 -18.184 -32.321 1.00 34.28 1737 LEU B CA 1
ATOM 2635 C C . LEU B 1 139 ? 4.491 -18.910 -33.308 1.00 36.76 1737 LEU B C 1
ATOM 2636 O O . LEU B 1 139 ? 4.610 -18.487 -34.463 1.00 40.02 1737 LEU B O 1
ATOM 2641 N N . GLN B 1 140 ? 5.135 -19.997 -32.874 1.00 44.91 1738 GLN B N 1
ATOM 2642 C CA . GLN B 1 140 ? 5.950 -20.789 -33.789 1.00 39.48 1738 GLN B CA 1
ATOM 2643 C C . GLN B 1 140 ? 5.100 -21.375 -34.906 1.00 38.48 1738 GLN B C 1
ATOM 2644 O O . GLN B 1 140 ? 5.509 -21.382 -36.073 1.00 38.14 1738 GLN B O 1
ATOM 2650 N N . THR B 1 141 ? 3.906 -21.869 -34.568 1.00 37.09 1739 THR B N 1
ATOM 2651 C CA . THR B 1 141 ? 3.024 -22.433 -35.582 1.00 39.53 1739 THR B CA 1
ATOM 2652 C C . THR B 1 141 ? 2.436 -21.353 -36.481 1.00 41.97 1739 THR B C 1
ATOM 2653 O O . THR B 1 141 ? 2.169 -21.611 -37.660 1.00 53.00 1739 THR B O 1
ATOM 2657 N N . GLU B 1 142 ? 2.226 -20.146 -35.949 1.00 33.84 1740 GLU B N 1
ATOM 2658 C CA . GLU B 1 142 ? 1.733 -19.052 -36.780 1.00 33.39 1740 GLU B CA 1
ATOM 2659 C C . GLU B 1 142 ? 2.760 -18.656 -37.834 1.00 33.70 1740 GLU B C 1
ATOM 2660 O O . GLU B 1 142 ? 2.396 -18.298 -38.960 1.00 36.40 1740 GLU B O 1
ATOM 2666 N N . VAL B 1 143 ? 4.048 -18.713 -37.487 1.00 28.90 1741 VAL B N 1
ATOM 2667 C CA . VAL B 1 143 ? 5.094 -18.480 -38.480 1.00 36.34 1741 VAL B CA 1
ATOM 2668 C C . VAL B 1 143 ? 5.067 -19.577 -39.536 1.00 44.83 1741 VAL B C 1
ATOM 2669 O O . VAL B 1 143 ? 5.108 -19.305 -40.742 1.00 50.17 1741 VAL B O 1
ATOM 2673 N N . GLU B 1 144 ? 4.992 -20.836 -39.096 1.00 33.29 1742 GLU B N 1
ATOM 2674 C CA . GLU B 1 144 ? 4.998 -21.956 -40.030 1.00 36.53 1742 GLU B CA 1
ATOM 2675 C C . GLU B 1 144 ? 3.767 -21.951 -40.927 1.00 36.08 1742 GLU B C 1
ATOM 2676 O O . GLU B 1 144 ? 3.845 -22.381 -42.083 1.00 42.48 1742 GLU B O 1
ATOM 2682 N N . GLU B 1 145 ? 2.629 -21.470 -40.421 1.00 36.51 1743 GLU B N 1
ATOM 2683 C CA . GLU B 1 145 ? 1.438 -21.373 -41.259 1.00 38.14 1743 GLU B CA 1
ATOM 2684 C C . GLU B 1 145 ? 1.589 -20.279 -42.308 1.00 43.57 1743 GLU B C 1
ATOM 2685 O O . GLU B 1 145 ? 1.179 -20.455 -43.461 1.00 46.37 1743 GLU B O 1
ATOM 2691 N N . ALA B 1 146 ? 2.175 -19.142 -41.927 1.00 34.57 1744 ALA B N 1
ATOM 2692 C CA . ALA B 1 146 ? 2.397 -18.069 -42.892 1.00 39.51 1744 ALA B CA 1
ATOM 2693 C C . ALA B 1 146 ? 3.464 -18.455 -43.909 1.00 35.56 1744 ALA B C 1
ATOM 2694 O O . ALA B 1 146 ? 3.343 -18.131 -45.096 1.00 40.88 1744 ALA B O 1
ATOM 2696 N N . VAL B 1 147 ? 4.517 -19.143 -43.462 1.00 34.85 1745 VAL B N 1
ATOM 2697 C CA . VAL B 1 147 ? 5.550 -19.607 -44.385 1.00 39.35 1745 VAL B CA 1
ATOM 2698 C C . VAL B 1 147 ? 4.970 -20.623 -45.360 1.00 45.44 1745 VAL B C 1
ATOM 2699 O O . VAL B 1 147 ? 5.312 -20.632 -46.549 1.00 45.41 1745 VAL B O 1
ATOM 2703 N N . GLN B 1 148 ? 4.068 -21.482 -44.879 1.00 37.42 1746 GLN B N 1
ATOM 2704 C CA . GLN B 1 148 ? 3.443 -22.465 -45.758 1.00 38.78 1746 GLN B CA 1
ATOM 2705 C C . GLN B 1 148 ? 2.530 -21.790 -46.774 1.00 42.92 1746 GLN B C 1
ATOM 2706 O O . GLN B 1 148 ? 2.571 -22.111 -47.968 1.00 54.76 1746 GLN B O 1
ATOM 2712 N N . GLU B 1 149 ? 1.697 -20.849 -46.320 1.00 34.17 1747 GLU B N 1
ATOM 2713 C CA . GLU B 1 149 ? 0.867 -20.093 -47.252 1.00 40.82 1747 GLU B CA 1
ATOM 2714 C C . GLU B 1 149 ? 1.717 -19.269 -48.209 1.00 51.21 1747 GLU B C 1
ATOM 2715 O O . GLU B 1 149 ? 1.289 -18.986 -49.334 1.00 50.27 1747 GLU B O 1
ATOM 2721 N N . CYS B 1 150 ? 2.919 -18.876 -47.783 1.00 43.34 1748 CYS B N 1
ATOM 2722 C CA . CYS B 1 150 ? 3.842 -18.208 -48.693 1.00 34.65 1748 CYS B CA 1
ATOM 2723 C C . CYS B 1 150 ? 4.355 -19.173 -49.755 1.00 45.31 1748 CYS B C 1
ATOM 2724 O O . CYS B 1 150 ? 4.483 -18.803 -50.928 1.00 49.39 1748 CYS B O 1
ATOM 2727 N N . ARG B 1 151 ? 4.648 -20.417 -49.364 1.00 48.92 1749 ARG B N 1
ATOM 2728 C CA . ARG B 1 151 ? 5.092 -21.415 -50.331 1.00 47.37 1749 ARG B CA 1
ATOM 2729 C C . ARG B 1 151 ? 3.987 -21.783 -51.311 1.00 39.20 1749 ARG B C 1
ATOM 2730 O O . ARG B 1 151 ? 4.268 -22.062 -52.482 1.00 47.42 1749 ARG B O 1
ATOM 2738 N N . ASN B 1 152 ? 2.732 -21.798 -50.855 1.00 28.59 1750 ASN B N 1
ATOM 2739 C CA . ASN B 1 152 ? 1.625 -22.094 -51.757 1.00 32.78 1750 ASN B CA 1
ATOM 2740 C C . ASN B 1 152 ? 1.478 -21.011 -52.818 1.00 40.56 1750 ASN B C 1
ATOM 2741 O O . ASN B 1 152 ? 1.180 -21.306 -53.981 1.00 39.98 1750 ASN B O 1
ATOM 2746 N N . ALA B 1 153 ? 1.684 -19.749 -52.434 1.00 40.72 1751 ALA B N 1
ATOM 2747 C CA . ALA B 1 153 ? 1.629 -18.664 -53.408 1.00 44.02 1751 ALA B CA 1
ATOM 2748 C C . ALA B 1 153 ? 2.792 -18.733 -54.387 1.00 45.63 1751 ALA B C 1
ATOM 2749 O O . ALA B 1 153 ? 2.632 -18.386 -55.563 1.00 44.33 1751 ALA B O 1
ATOM 2751 N N . GLU B 1 154 ? 3.964 -19.176 -53.926 1.00 34.27 1752 GLU B N 1
ATOM 2752 C CA . GLU B 1 154 ? 5.109 -19.300 -54.821 1.00 28.05 1752 GLU B CA 1
ATOM 2753 C C . GLU B 1 154 ? 4.913 -20.423 -55.831 1.00 35.73 1752 GLU B C 1
ATOM 2754 O O . GLU B 1 154 ? 5.425 -20.339 -56.953 1.00 41.62 1752 GLU B O 1
ATOM 2760 N N . GLU B 1 155 ? 4.178 -21.474 -55.459 1.00 37.74 1753 GLU B N 1
ATOM 2761 C CA . GLU B 1 155 ? 3.916 -22.558 -56.401 1.00 40.41 1753 GLU B CA 1
ATOM 2762 C C . GLU B 1 155 ? 2.943 -22.122 -57.489 1.00 41.09 1753 GLU B C 1
ATOM 2763 O O . GLU B 1 155 ? 3.099 -22.502 -58.655 1.00 44.95 1753 GLU B O 1
ATOM 2769 N N . LYS B 1 156 ? 1.929 -21.330 -57.128 1.00 35.48 1754 LYS B N 1
ATOM 2770 C CA . LYS B 1 156 ? 1.010 -20.810 -58.134 1.00 37.76 1754 LYS B CA 1
ATOM 2771 C C . LYS B 1 156 ? 1.731 -19.884 -59.104 1.00 35.24 1754 LYS B C 1
ATOM 2772 O O . LYS B 1 156 ? 1.432 -19.872 -60.304 1.00 35.97 1754 LYS B O 1
ATOM 2778 N N . ALA B 1 157 ? 2.691 -19.104 -58.601 1.00 28.98 1755 ALA B N 1
ATOM 2779 C CA . ALA B 1 157 ? 3.442 -18.204 -59.469 1.00 35.02 1755 ALA B CA 1
ATOM 2780 C C . ALA B 1 157 ? 4.331 -18.978 -60.435 1.00 31.23 1755 ALA B C 1
ATOM 2781 O O . ALA B 1 157 ? 4.405 -18.638 -61.622 1.00 43.07 1755 ALA B O 1
ATOM 2783 N N . LYS B 1 158 ? 5.010 -20.021 -59.948 1.00 35.32 1756 LYS B N 1
ATOM 2784 C CA . LYS B 1 158 ? 5.891 -20.802 -60.813 1.00 37.39 1756 LYS B CA 1
ATOM 2785 C C . LYS B 1 158 ? 5.116 -21.460 -61.947 1.00 26.26 1756 LYS B C 1
ATOM 2786 O O . LYS B 1 158 ? 5.603 -21.533 -63.081 1.00 26.94 1756 LYS B O 1
ATOM 2792 N N . LYS B 1 159 ? 3.906 -21.945 -61.661 1.00 23.80 1757 LYS B N 1
ATOM 2793 C CA . LYS B 1 159 ? 3.096 -22.562 -62.705 1.00 36.84 1757 LYS B CA 1
ATOM 2794 C C . LYS B 1 159 ? 2.675 -21.540 -63.753 1.00 41.53 1757 LYS B C 1
ATOM 2795 O O . LYS B 1 159 ? 2.694 -21.831 -64.955 1.00 26.51 1757 LYS B O 1
ATOM 2801 N N . ALA B 1 160 ? 2.298 -20.334 -63.318 1.00 31.44 1758 ALA B N 1
ATOM 2802 C CA . ALA B 1 160 ? 1.900 -19.298 -64.265 1.00 28.77 1758 ALA B CA 1
ATOM 2803 C C . ALA B 1 160 ? 3.094 -18.795 -65.067 1.00 23.51 1758 ALA B C 1
ATOM 2804 O O . ALA B 1 160 ? 2.962 -18.486 -66.257 1.00 26.25 1758 ALA B O 1
ATOM 2806 N N . ILE B 1 161 ? 4.265 -18.704 -64.432 1.00 37.42 1759 ILE B N 1
ATOM 2807 C CA . ILE B 1 161 ? 5.467 -18.277 -65.142 1.00 29.97 1759 ILE B CA 1
ATOM 2808 C C . ILE B 1 161 ? 5.891 -19.332 -66.155 1.00 24.81 1759 ILE B C 1
ATOM 2809 O O . ILE B 1 161 ? 6.273 -19.008 -67.287 1.00 28.07 1759 ILE B O 1
ATOM 2814 N N . THR B 1 162 ? 5.830 -20.608 -65.769 1.00 24.78 1760 THR B N 1
ATOM 2815 C CA . THR B 1 162 ? 6.147 -21.682 -66.706 1.00 26.12 1760 THR B CA 1
ATOM 2816 C C . THR B 1 162 ? 5.162 -21.707 -67.868 1.00 24.80 1760 THR B C 1
ATOM 2817 O O . THR B 1 162 ? 5.562 -21.871 -69.027 1.00 29.67 1760 THR B O 1
ATOM 2821 N N . ASP B 1 163 ? 3.869 -21.540 -67.577 1.00 24.20 1761 ASP B N 1
ATOM 2822 C CA . ASP B 1 163 ? 2.868 -21.497 -68.639 1.00 23.93 1761 ASP B CA 1
ATOM 2823 C C . ASP B 1 163 ? 3.097 -20.313 -69.571 1.00 36.50 1761 ASP B C 1
ATOM 2824 O O . ASP B 1 163 ? 3.022 -20.455 -70.797 1.00 27.28 1761 ASP B O 1
ATOM 2829 N N . ALA B 1 164 ? 3.379 -19.135 -69.007 1.00 24.14 1762 ALA B N 1
ATOM 2830 C CA . ALA B 1 164 ? 3.601 -17.954 -69.835 1.00 24.44 1762 ALA B CA 1
ATOM 2831 C C . ALA B 1 164 ? 4.825 -18.123 -70.723 1.00 28.79 1762 ALA B C 1
ATOM 2832 O O . ALA B 1 164 ? 4.818 -17.708 -71.888 1.00 27.23 1762 ALA B O 1
ATOM 2834 N N . ALA B 1 165 ? 5.888 -18.734 -70.191 1.00 25.47 1763 ALA B N 1
ATOM 2835 C CA . ALA B 1 165 ? 7.095 -18.947 -70.982 1.00 35.70 1763 ALA B CA 1
ATOM 2836 C C . ALA B 1 165 ? 6.840 -19.915 -72.130 1.00 28.66 1763 ALA B C 1
ATOM 2837 O O . ALA B 1 165 ? 7.377 -19.737 -73.230 1.00 26.76 1763 ALA B O 1
ATOM 2839 N N . MET B 1 166 ? 6.028 -20.951 -71.894 1.00 25.74 1764 MET B N 1
ATOM 2840 C CA . MET B 1 166 ? 5.671 -21.866 -72.973 1.00 26.28 1764 MET B CA 1
ATOM 2841 C C . MET B 1 166 ? 4.886 -21.150 -74.064 1.00 25.51 1764 MET B C 1
ATOM 2842 O O . MET B 1 166 ? 5.148 -21.344 -75.256 1.00 26.77 1764 MET B O 1
ATOM 2847 N N . MET B 1 167 ? 3.920 -20.314 -73.676 1.00 25.03 1765 MET B N 1
ATOM 2848 C CA . MET B 1 167 ? 3.152 -19.575 -74.671 1.00 24.93 1765 MET B CA 1
ATOM 2849 C C . MET B 1 167 ? 3.988 -18.484 -75.331 1.00 25.57 1765 MET B C 1
ATOM 2850 O O . MET B 1 167 ? 3.709 -18.100 -76.472 1.00 25.75 1765 MET B O 1
ATOM 2855 N N . ALA B 1 168 ? 5.012 -17.977 -74.636 1.00 25.99 1766 ALA B N 1
ATOM 2856 C CA . ALA B 1 168 ? 5.883 -16.970 -75.233 1.00 26.78 1766 ALA B CA 1
ATOM 2857 C C . ALA B 1 168 ? 6.688 -17.554 -76.387 1.00 27.37 1766 ALA B C 1
ATOM 2858 O O . ALA B 1 168 ? 6.886 -16.889 -77.411 1.00 27.90 1766 ALA B O 1
ATOM 2860 N N . GLU B 1 169 ? 7.160 -18.794 -76.244 1.00 27.38 1767 GLU B N 1
ATOM 2861 C CA . GLU B 1 169 ? 7.883 -19.436 -77.337 1.00 27.97 1767 GLU B CA 1
ATOM 2862 C C . GLU B 1 169 ? 6.951 -19.753 -78.500 1.00 31.09 1767 GLU B C 1
ATOM 2863 O O . GLU B 1 169 ? 7.346 -19.641 -79.667 1.00 28.15 1767 GLU B O 1
ATOM 2869 N N . GLU B 1 170 ? 5.710 -20.150 -78.202 1.00 26.79 1768 GLU B N 1
ATOM 2870 C CA . GLU B 1 170 ? 4.737 -20.394 -79.262 1.00 26.47 1768 GLU B CA 1
ATOM 2871 C C . GLU B 1 170 ? 4.384 -19.107 -79.997 1.00 26.66 1768 GLU B C 1
ATOM 2872 O O . GLU B 1 170 ? 4.217 -19.114 -81.222 1.00 26.87 1768 GLU B O 1
ATOM 2878 N N . LEU B 1 171 ? 4.259 -17.996 -79.264 1.00 26.67 1769 LEU B N 1
ATOM 2879 C CA . LEU B 1 171 ? 3.988 -16.715 -79.908 1.00 27.05 1769 LEU B CA 1
ATOM 2880 C C . LEU B 1 171 ? 5.083 -16.359 -80.903 1.00 36.31 1769 LEU B C 1
ATOM 2881 O O . LEU B 1 171 ? 4.796 -15.913 -82.020 1.00 42.94 1769 LEU B O 1
ATOM 2886 N N . LYS B 1 172 ? 6.346 -16.561 -80.519 1.00 28.53 1770 LYS B N 1
ATOM 2887 C CA . LYS B 1 172 ? 7.448 -16.258 -81.424 1.00 32.84 1770 LYS B CA 1
ATOM 2888 C C . LYS B 1 172 ? 7.406 -17.149 -82.658 1.00 29.62 1770 LYS B C 1
ATOM 2889 O O . LYS B 1 172 ? 7.678 -16.689 -83.773 1.00 42.53 1770 LYS B O 1
ATOM 2895 N N . LYS B 1 173 ? 7.067 -18.428 -82.480 1.00 28.97 1771 LYS B N 1
ATOM 2896 C CA . LYS B 1 173 ? 6.934 -19.321 -83.627 1.00 28.98 1771 LYS B CA 1
ATOM 2897 C C . LYS B 1 173 ? 5.810 -18.866 -84.549 1.00 33.78 1771 LYS B C 1
ATOM 2898 O O . LYS B 1 173 ? 5.957 -18.892 -85.777 1.00 35.46 1771 LYS B O 1
ATOM 2904 N N . GLU B 1 174 ? 4.682 -18.440 -83.976 1.00 27.99 1772 GLU B N 1
ATOM 2905 C CA . GLU B 1 174 ? 3.575 -17.959 -84.796 1.00 38.70 1772 GLU B CA 1
ATOM 2906 C C . GLU B 1 174 ? 3.923 -16.640 -85.476 1.00 29.04 1772 GLU B C 1
ATOM 2907 O O . GLU B 1 174 ? 3.536 -16.409 -86.627 1.00 28.87 1772 GLU B O 1
ATOM 2913 N N . GLN B 1 175 ? 4.650 -15.762 -84.779 1.00 29.15 1773 GLN B N 1
ATOM 2914 C CA . GLN B 1 175 ? 5.066 -14.502 -85.386 1.00 32.02 1773 GLN B CA 1
ATOM 2915 C C . GLN B 1 175 ? 5.998 -14.740 -86.568 1.00 46.14 1773 GLN B C 1
ATOM 2916 O O . GLN B 1 175 ? 5.890 -14.065 -87.599 1.00 31.64 1773 GLN B O 1
ATOM 2922 N N . ASP B 1 176 ? 6.919 -15.700 -86.439 1.00 31.08 1774 ASP B N 1
ATOM 2923 C CA . ASP B 1 176 ? 7.790 -16.040 -87.559 1.00 32.01 1774 ASP B CA 1
ATOM 2924 C C . ASP B 1 176 ? 6.991 -16.618 -88.720 1.00 33.92 1774 ASP B C 1
ATOM 2925 O O . ASP B 1 176 ? 7.309 -16.364 -89.888 1.00 32.26 1774 ASP B O 1
ATOM 2930 N N . THR B 1 177 ? 5.949 -17.397 -88.419 1.00 30.41 1775 THR B N 1
ATOM 2931 C CA . THR B 1 177 ? 5.095 -17.924 -89.478 1.00 30.03 1775 THR B CA 1
ATOM 2932 C C . THR B 1 177 ? 4.343 -16.804 -90.185 1.00 37.60 1775 THR B C 1
ATOM 2933 O O . THR B 1 177 ? 4.220 -16.812 -91.416 1.00 32.53 1775 THR B O 1
ATOM 2937 N N . SER B 1 178 ? 3.843 -15.826 -89.424 1.00 30.21 1776 SER B N 1
ATOM 2938 C CA . SER B 1 178 ? 3.152 -14.693 -90.033 1.00 43.67 1776 SER B CA 1
ATOM 2939 C C . SER B 1 178 ? 4.098 -13.859 -90.886 1.00 31.94 1776 SER B C 1
ATOM 2940 O O . SER B 1 178 ? 3.723 -13.402 -91.972 1.00 50.89 1776 SER B O 1
ATOM 2943 N N . ALA B 1 179 ? 5.328 -13.645 -90.410 1.00 46.20 1777 ALA B N 1
ATOM 2944 C CA . ALA B 1 179 ? 6.301 -12.886 -91.189 1.00 47.04 1777 ALA B CA 1
ATOM 2945 C C . ALA B 1 179 ? 6.659 -13.613 -92.480 1.00 42.75 1777 ALA B C 1
ATOM 2946 O O . ALA B 1 179 ? 6.867 -12.979 -93.521 1.00 35.75 1777 ALA B O 1
ATOM 2948 N N . HIS B 1 180 ? 6.732 -14.945 -92.431 1.00 33.55 1778 HIS B N 1
ATOM 2949 C CA . HIS B 1 180 ? 7.000 -15.715 -93.640 1.00 45.49 1778 HIS B CA 1
ATOM 2950 C C . HIS B 1 180 ? 5.849 -15.608 -94.632 1.00 36.03 1778 HIS B C 1
ATOM 2951 O O . HIS B 1 180 ? 6.072 -15.531 -95.846 1.00 45.50 1778 HIS B O 1
ATOM 2958 N N . LEU B 1 181 ? 4.609 -15.598 -94.135 1.00 32.49 1779 LEU B N 1
ATOM 2959 C CA . LEU B 1 181 ? 3.461 -15.510 -95.030 1.00 32.22 1779 LEU B CA 1
ATOM 2960 C C . LEU B 1 181 ? 3.342 -14.129 -95.659 1.00 33.24 1779 LEU B C 1
ATOM 2961 O O . LEU B 1 181 ? 2.912 -14.012 -96.811 1.00 33.56 1779 LEU B O 1
ATOM 2966 N N . GLU B 1 182 ? 3.722 -13.075 -94.931 1.00 44.35 1780 GLU B N 1
ATOM 2967 C CA . GLU B 1 182 ? 3.673 -11.736 -95.508 1.00 46.86 1780 GLU B CA 1
ATOM 2968 C C . GLU B 1 182 ? 4.798 -11.510 -96.512 1.00 52.46 1780 GLU B C 1
ATOM 2969 O O . GLU B 1 182 ? 4.659 -10.673 -97.411 1.00 52.53 1780 GLU B O 1
ATOM 2975 N N . ARG B 1 183 ? 5.914 -12.234 -96.379 1.00 46.96 1781 ARG B N 1
ATOM 2976 C CA . ARG B 1 183 ? 6.941 -12.188 -97.416 1.00 53.59 1781 ARG B CA 1
ATOM 2977 C C . ARG B 1 183 ? 6.447 -12.841 -98.701 1.00 53.74 1781 ARG B C 1
ATOM 2978 O O . ARG B 1 183 ? 6.641 -12.298 -99.794 1.00 53.41 1781 ARG B O 1
ATOM 2986 N N . MET B 1 184 ? 5.804 -14.007 -98.589 1.00 46.74 1782 MET B N 1
ATOM 2987 C CA . MET B 1 184 ? 5.160 -14.606 -99.753 1.00 42.43 1782 MET B CA 1
ATOM 2988 C C . MET B 1 184 ? 4.038 -13.717 -100.270 1.00 35.93 1782 MET B C 1
ATOM 2989 O O . MET B 1 184 ? 3.818 -13.623 -101.483 1.00 53.70 1782 MET B O 1
ATOM 2994 N N . LYS B 1 185 ? 3.318 -13.054 -99.360 1.00 53.14 1783 LYS B N 1
ATOM 2995 C CA . LYS B 1 185 ? 2.286 -12.107 -99.769 1.00 41.85 1783 LYS B CA 1
ATOM 2996 C C . LYS B 1 185 ? 2.880 -10.937 -100.540 1.00 43.18 1783 LYS B C 1
ATOM 2997 O O . LYS B 1 185 ? 2.240 -10.406 -101.455 1.00 43.99 1783 LYS B O 1
ATOM 3003 N N . LYS B 1 186 ? 4.105 -10.530 -100.196 1.00 43.97 1784 LYS B N 1
ATOM 3004 C CA . LYS B 1 186 ? 4.771 -9.474 -100.951 1.00 55.26 1784 LYS B CA 1
ATOM 3005 C C . LYS B 1 186 ? 5.182 -9.962 -102.335 1.00 61.86 1784 LYS B C 1
ATOM 3006 O O . LYS B 1 186 ? 5.017 -9.244 -103.328 1.00 54.56 1784 LYS B O 1
ATOM 3012 N N . ASN B 1 187 ? 5.716 -11.184 -102.420 1.00 71.40 1785 ASN B N 1
ATOM 3013 C CA . ASN B 1 187 ? 6.138 -11.726 -103.708 1.00 70.70 1785 ASN B CA 1
ATOM 3014 C C . ASN B 1 187 ? 4.948 -11.964 -104.629 1.00 66.21 1785 ASN B C 1
ATOM 3015 O O . ASN B 1 187 ? 5.007 -11.647 -105.823 1.00 63.91 1785 ASN B O 1
ATOM 3020 N N . MET B 1 188 ? 3.859 -12.523 -104.095 1.00 57.76 1786 MET B N 1
ATOM 3021 C CA . MET B 1 188 ? 2.711 -12.841 -104.937 1.00 55.38 1786 MET B CA 1
ATOM 3022 C C . MET B 1 188 ? 2.018 -11.578 -105.433 1.00 59.21 1786 MET B C 1
ATOM 3023 O O . MET B 1 188 ? 1.556 -11.529 -106.578 1.00 47.09 1786 MET B O 1
ATOM 3028 N N . GLU B 1 189 ? 1.940 -10.543 -104.592 1.00 68.95 1787 GLU B N 1
ATOM 3029 C CA . GLU B 1 189 ? 1.331 -9.292 -105.032 1.00 72.61 1787 GLU B CA 1
ATOM 3030 C C . GLU B 1 189 ? 2.149 -8.626 -106.131 1.00 74.33 1787 GLU B C 1
ATOM 3031 O O . GLU B 1 189 ? 1.582 -7.955 -107.002 1.00 76.77 1787 GLU B O 1
ATOM 3037 N N . GLN B 1 190 ? 3.472 -8.798 -106.113 1.00 65.90 1788 GLN B N 1
ATOM 3038 C CA . GLN B 1 190 ? 4.295 -8.236 -107.179 1.00 73.87 1788 GLN B CA 1
ATOM 3039 C C . GLN B 1 190 ? 4.150 -9.039 -108.465 1.00 79.35 1788 GLN B C 1
ATOM 3040 O O . GLN B 1 190 ? 4.062 -8.462 -109.556 1.00 81.29 1788 GLN B O 1
ATOM 3046 N N . THR B 1 191 ? 4.122 -10.370 -108.360 1.00 78.73 1789 THR B N 1
ATOM 3047 C CA . THR B 1 191 ? 3.923 -11.198 -109.545 1.00 63.04 1789 THR B CA 1
ATOM 3048 C C . THR B 1 191 ? 2.517 -11.036 -110.110 1.00 51.02 1789 THR B C 1
ATOM 3049 O O . THR B 1 191 ? 2.313 -11.212 -111.316 1.00 58.63 1789 THR B O 1
ATOM 3053 N N . ILE B 1 192 ? 1.541 -10.705 -109.261 1.00 55.62 1790 ILE B N 1
ATOM 3054 C CA . ILE B 1 192 ? 0.196 -10.424 -109.750 1.00 54.96 1790 ILE B CA 1
ATOM 3055 C C . ILE B 1 192 ? 0.194 -9.162 -110.603 1.00 58.49 1790 ILE B C 1
ATOM 3056 O O . ILE B 1 192 ? -0.410 -9.127 -111.682 1.00 58.65 1790 ILE B O 1
ATOM 3061 N N . LYS B 1 193 ? 0.877 -8.112 -110.141 1.00 60.85 1791 LYS B N 1
ATOM 3062 C CA . LYS B 1 193 ? 0.939 -6.874 -110.911 1.00 71.75 1791 LYS B CA 1
ATOM 3063 C C . LYS B 1 193 ? 1.729 -7.055 -112.202 1.00 82.80 1791 LYS B C 1
ATOM 3064 O O . LYS B 1 193 ? 1.459 -6.368 -113.194 1.00 86.67 1791 LYS B O 1
ATOM 3070 N N . ASP B 1 194 ? 2.704 -7.968 -112.210 1.00 79.13 1792 ASP B N 1
ATOM 3071 C CA . ASP B 1 194 ? 3.431 -8.258 -113.442 1.00 73.83 1792 ASP B CA 1
ATOM 3072 C C . ASP B 1 194 ? 2.541 -8.976 -114.448 1.00 74.25 1792 ASP B C 1
ATOM 3073 O O . ASP B 1 194 ? 2.635 -8.731 -115.657 1.00 73.40 1792 ASP B O 1
ATOM 3078 N N . LEU B 1 195 ? 1.671 -9.869 -113.969 1.00 65.78 1793 LEU B N 1
ATOM 3079 C CA . LEU B 1 195 ? 0.732 -10.537 -114.863 1.00 62.61 1793 LEU B CA 1
ATOM 3080 C C . LEU B 1 195 ? -0.344 -9.580 -115.360 1.00 74.50 1793 LEU B C 1
ATOM 3081 O O . LEU B 1 195 ? -0.857 -9.751 -116.472 1.00 85.46 1793 LEU B O 1
ATOM 3086 N N . GLN B 1 196 ? -0.702 -8.575 -114.556 1.00 83.07 1794 GLN B N 1
ATOM 3087 C CA . GLN B 1 196 ? -1.622 -7.546 -115.028 1.00 95.41 1794 GLN B CA 1
ATOM 3088 C C . GLN B 1 196 ? -0.992 -6.721 -116.143 1.00 106.01 1794 GLN B C 1
ATOM 3089 O O . GLN B 1 196 ? -1.651 -6.408 -117.142 1.00 113.05 1794 GLN B O 1
ATOM 3095 N N . HIS B 1 197 ? 0.279 -6.365 -115.991 1.00 100.55 1795 HIS B N 1
ATOM 3096 C CA . HIS B 1 197 ? 0.997 -5.593 -116.996 1.00 92.15 1795 HIS B CA 1
ATOM 3097 C C . HIS B 1 197 ? 1.475 -6.505 -118.123 1.00 78.63 1795 HIS B C 1
ATOM 3098 O O . HIS B 1 197 ? 0.733 -6.788 -119.064 1.00 64.24 1795 HIS B O 1
#

GO terms:
  GO:0002027 regulation of heart rate (P, IDA)
  GO:0006936 muscle contraction (P, IDA)
  GO:0016459 myosin complex (C, TAS)
  GO:0006936 muscle contraction (P, TAS)
  GO:0000146 microfilament motor activity (F, IMP)
  GO:0030049 muscle filament sliding (P, IMP)
  GO:0055010 ventricular cardiac muscle tissue morphogenesis (P, IMP)
  GO:0007512 adult heart development (P, IMP)
  GO:0005859 muscle myosin complex (C, TAS)
  GO:0005515 protein binding (F, IPI)
  GO:0002026 regulation of the force of heart contraction (P, IDA)
  GO:0000146 microfilament motor activity (F, IDA)
  GO:0032982 myosin filament (C, IDA)
  GO:0046034 ATP metabolic process (P, IDA)
  GO:0006941 striated muscle contraction (P, IDA)
  GO:0030017 sarcomere (C, TAS)
  GO:0003009 skeletal muscle contraction (P, IMP)
  GO:0014728 regulation of the force of skeletal muscle contraction (P, IMP)
  GO:0031449 regulation of slow-twitch skeletal muscle fiber contraction (P, IMP)
  GO:0060048 cardiac muscle contraction (P, IMP)

B-factor: mean 46.17, std 22.72, range [14.88, 166.45]

Radius of gyration: 35.39 Å; Cα contacts (8 Å, |Δi|>4): 620; chains: 2; bounding box: 52×67×122 Å

Foldseek 3Di:
DWDKAKDWAAAPVGNPAIKIKIWIDHYACLQWIKIKIDRVPWIWIFIDGNVNLVVLCVVDPHDSVVLSVVCCVARRVNVPPPWDKHWHADPVFQKIWIFTDDPNPRHTSDITGIDIDPCGVVVVVVVVVVVVVVVVVVVVVVVVVVVVVVVVVVVVVVVVVVVVVVVVVVVVVVVVVVVVVVVVVVVVVVVVVVD/DKDKAKDWAAAPVGRPAIKIWIWMDDPDVLQWIKIWIDRVPWIKIFIDGNVNLCVLCVVVVHDSVVLVVVVCVARRVVDDPVWDKHWHADPVQRKIWMWTDDDHDIDTSDITRIDIDPCVVVVVVVVVVVVVVVVVVVVVVVVVVVVVVVVVVVVVVVVVVVVVVVVVVVVVVVVVVVVVVVVVVVVVVVVVVVVD

Sequence (391 aa):
SGERKISRIHLVSEPSITHFLQVSWEKTLESGFVITLTDGHSAWTGTVSESEISQEADDMAMEKGKYVGELRKALLSGAGPADVYTFNFSKESCYFFFEKNLKDVSFRLGSFNLEKVENPAEVIRELICYCLDDLSQLQTEVEEAVQECRNAEEKAKKAITDAAMMAEELKKEQDTSAHLERMKKNMEQTIKDLQSGERKISRIHLVSEPSITHFLQVSWEKTLESGFVITLTDGHSAWTGTVSESEISQEADDMAMEKGKYVGELRKALLSGAGPADVYTFNFSKESCYFFFEKNLKDVSFRLGSFNLEKVENPAEVIRELICYCLDDLSQLQTEVEEAVQECRNAEEKAKKAITDAAMMAEELKKEQDTSAHLERMKKNMEQTIKDLQH

InterPro domains:
  IPR000048 IQ motif, EF-hand binding site [SM00015] (780-802)
  IPR001609 Myosin head, motor domain-like [PF00063] (88-766)
  IPR001609 Myosin head, motor domain-like [PR00193] (115-134)
  IPR001609 Myosin head, motor domain-like [PR00193] (171-196)
  IPR001609 Myosin head, motor domain-like [PR00193] (225-252)
  IPR001609 Myosin head, motor domain-like [PR00193] (456-484)
  IPR001609 Myosin head, motor domain-like [PR00193] (510-538)
  IPR001609 Myosin head, motor domain-like [PS51456] (85-778)
  IPR001609 Myosin head, motor domain-like [SM00242] (79-779)
  IPR002928 Myosin tail [PF01576] (845-1923)
  IPR004009 Myosin, SH3 domain [PF02736] (33-76)
  IPR004009 Myosin, SH3 domain [PS51844] (32-81)
  IPR008989 Myosin S1 fragment, N-terminal [G3DSA:2.30.30.360] (32-78)
  IPR014751 DNA repair protein XRCC4-like, C-terminal [G3DSA:1.20.5.370] (1544-1594)
  IPR014751 DNA repair protein XRCC4-like, C-terminal [G3DSA:1.20.5.370] (1620-1664)
  IPR014751 DNA repair protein XRCC4-like, C-terminal [G3DSA:1.20.5.370] (1665-1717)
  IPR014751 DNA repair protein XRCC4-like, C-terminal [G3DSA:1.20.5.370] (1728-1772)
  IPR027417 P-loop containing nucleoside triphosphate hydrolase [SSF52540] (37-840)
  IPR036961 Kinesin motor domain superfamily [G3DSA:3.40.850.10] (83-708)